Protein AF-0000000065899169 (afdb_homodimer)

Secondary structure (DSSP, 8-state):
------------------------EEEEEEEEEEEE------B-SSEEEE-TTSPBP---EEEEEEEE-TT--EEEEESS-EEEEEEEEES---TTS--EE-TT----EEEEEESSPPEEESSGGGPPPEEPSSSSPPBTEEEEEETTEE--BSTTSPEEEPPPTTSS-EEEEEEEEEEE-GGGS-TT-EEEEEEEEEEEEE-/------------------------EEEEEEEEEEEE---PPPB-SSEEEE-TTSPBP---EEEEEEEE-TT--EEEEESS-EEEEEEEEES---TTS--EE-TT----EEEEEESSPPEEESSGGGPPPEEPSSSSPPBTEEEEEETTEE--BSTTSPEEEPPPTTSS-EEEEEEEEEEE-GGGS-TT-EEEEEEEEEEEEE-

Solvent-accessible surface area (backbone atoms only — not comparable to full-atom values): 21628 Å² total; per-residue (Å²): 134,83,80,77,80,76,79,77,78,76,79,76,78,75,75,73,75,69,72,72,70,52,67,67,44,77,50,68,50,60,42,37,37,36,30,31,36,73,43,81,53,64,73,53,75,56,33,35,39,16,36,101,74,38,25,53,40,60,71,55,58,36,51,36,44,57,44,67,51,96,81,44,27,36,38,36,30,46,71,57,60,50,72,38,29,41,31,36,31,43,72,79,78,47,85,86,35,60,52,44,70,28,86,86,50,45,54,74,45,40,34,30,18,21,74,45,80,55,46,43,44,51,29,48,93,64,43,68,50,44,79,25,83,38,65,66,33,49,82,45,13,32,9,47,24,49,73,81,36,40,42,33,66,36,81,87,52,48,37,76,50,66,59,40,92,85,21,56,37,26,76,45,37,40,40,43,30,29,19,35,49,35,87,42,46,47,73,56,28,55,33,37,38,40,37,41,38,33,33,39,37,26,80,134,81,79,76,79,76,77,78,78,78,78,77,77,73,76,74,73,69,72,72,69,53,67,68,43,77,52,68,50,59,43,37,37,35,30,32,36,70,43,80,54,62,74,54,73,55,34,35,40,16,36,100,74,38,25,53,41,59,72,57,58,36,50,37,44,58,46,67,50,97,80,47,27,37,40,36,30,46,71,57,60,50,72,39,31,41,32,37,32,43,71,79,79,47,83,86,33,61,52,45,68,28,86,85,51,46,52,75,46,39,34,30,18,21,73,44,81,55,47,43,43,52,28,49,93,64,44,67,50,44,78,25,81,38,66,67,33,49,82,46,13,32,9,46,24,50,75,82,36,38,41,34,68,38,81,88,55,47,37,76,50,65,60,42,92,87,20,55,39,28,75,44,37,40,41,44,30,30,19,35,50,36,86,42,46,47,72,55,30,55,31,37,39,40,38,40,36,34,34,40,37,26,77

Radius of gyration: 31.6 Å; Cα contacts (8 Å, |Δi|>4): 1067; chains: 2; bounding box: 47×168×89 Å

Foldseek 3Di:
DPPPPPPPPPPPPPPPPPPVPPDDDDDDDDDDDDKDDWDDADDDAFKAKAAPQQAGDTDMDFDWDWDADPQGKIKIKTPFWDKIKMFTFHDDHDHPDHTHGDLPDFWPWKWKAWQDDKQKDQWPPSDGADDDQDLAEDESYKFKDKPSHTHYHDPPDTDTFDADPSRGMTIIIIIMMYIYGNNTHDPPTDMDIDIHMDMDIDD/DPPPPPPPPPPPPPPPPPPVPVDDDDDDDDDDDDKDDWDDADDDAFKAKAAPQQAGDTDMDFDWDWDADPQGKIKIKTPFWDKIKMFTFHDDHDHPDHTHGDLPDFWPWKWKAWQDDKQKDQWPPSDGADDDQALAEDESYKFKDKPSHTHYHDPPDTDTFDADPSRGMTIIIIIMMYIYGNNTHDPPTDMDIDIHMDMDIDD

Structure (mmCIF, N/CA/C/O backbone):
data_AF-0000000065899169-model_v1
#
loop_
_entity.id
_entity.type
_entity.pdbx_description
1 polymer 'CS5 fimbrial subunit'
#
loop_
_atom_site.group_PDB
_atom_site.id
_atom_site.type_symbol
_atom_site.label_atom_id
_atom_site.label_alt_id
_atom_site.label_comp_id
_atom_site.label_asym_id
_atom_site.label_entity_id
_atom_site.label_seq_id
_atom_site.pdbx_PDB_ins_code
_atom_site.Cartn_x
_atom_site.Cartn_y
_atom_site.Cartn_z
_atom_site.occupancy
_atom_site.B_iso_or_equiv
_atom_site.auth_seq_id
_atom_site.auth_comp_id
_atom_site.auth_asym_id
_atom_site.auth_atom_id
_atom_site.pdbx_PDB_model_num
ATOM 1 N N . MET A 1 1 ? 17.5 -87 -41.344 1 33.31 1 MET A N 1
ATOM 2 C CA . MET A 1 1 ? 17.703 -85.562 -41.594 1 33.31 1 MET A CA 1
ATOM 3 C C . MET A 1 1 ? 16.516 -84.75 -41.062 1 33.31 1 MET A C 1
ATOM 5 O O . MET A 1 1 ? 15.469 -84.688 -41.719 1 33.31 1 MET A O 1
ATOM 9 N N . LYS A 1 2 ? 16.297 -84.812 -39.719 1 41.47 2 LYS A N 1
ATOM 10 C CA . LYS A 1 2 ? 15.227 -84.125 -39 1 41.47 2 LYS A CA 1
ATOM 11 C C . LYS A 1 2 ? 15.328 -82.625 -39.188 1 41.47 2 LYS A C 1
ATOM 13 O O . LYS A 1 2 ? 16.375 -82.062 -38.906 1 41.47 2 LYS A O 1
ATOM 18 N N . LYS A 1 3 ? 14.555 -82.062 -40.156 1 40.34 3 LYS A N 1
ATOM 19 C CA . LYS A 1 3 ? 14.336 -80.688 -40.375 1 40.34 3 LYS A CA 1
ATOM 20 C C . LYS A 1 3 ? 13.875 -79.938 -39.125 1 40.34 3 LYS A C 1
ATOM 22 O O . LYS A 1 3 ? 12.805 -80.25 -38.594 1 40.34 3 LYS A O 1
ATOM 27 N N . ASN A 1 4 ? 14.789 -79.562 -38.25 1 33.75 4 ASN A N 1
ATOM 28 C CA . ASN A 1 4 ? 14.516 -78.75 -37.094 1 33.75 4 ASN A CA 1
ATOM 29 C C . ASN A 1 4 ? 13.906 -77.375 -37.5 1 33.75 4 ASN A C 1
ATOM 31 O O . ASN A 1 4 ? 14.508 -76.625 -38.281 1 33.75 4 ASN A O 1
ATOM 35 N N . LEU A 1 5 ? 12.555 -77.312 -37.625 1 32.75 5 LEU A N 1
ATOM 36 C CA . LEU A 1 5 ? 11.789 -76.062 -37.781 1 32.75 5 LEU A CA 1
ATOM 37 C C . LEU A 1 5 ? 12.156 -75.062 -36.719 1 32.75 5 LEU A C 1
ATOM 39 O O . LEU A 1 5 ? 11.953 -75.312 -35.531 1 32.75 5 LEU A O 1
ATOM 43 N N . LEU A 1 6 ? 13.188 -74.188 -36.938 1 32.47 6 LEU A N 1
ATOM 44 C CA . LEU A 1 6 ? 13.523 -73 -36.156 1 32.47 6 LEU A CA 1
ATOM 45 C C . LEU A 1 6 ? 12.344 -72.062 -36.062 1 32.47 6 LEU A C 1
ATOM 47 O O . LEU A 1 6 ? 11.898 -71.562 -37.094 1 32.47 6 LEU A O 1
ATOM 51 N N . ILE A 1 7 ? 11.43 -72.25 -35.125 1 32.22 7 ILE A N 1
ATOM 52 C CA . ILE A 1 7 ? 10.406 -71.25 -34.844 1 32.22 7 ILE A CA 1
ATOM 53 C C . ILE A 1 7 ? 11.07 -69.938 -34.438 1 32.22 7 ILE A C 1
ATOM 55 O O . ILE A 1 7 ? 11.789 -69.875 -33.406 1 32.22 7 ILE A O 1
ATOM 59 N N . THR A 1 8 ? 11.344 -69.062 -35.344 1 33.16 8 THR A N 1
ATOM 60 C CA . THR A 1 8 ? 11.734 -67.688 -35.094 1 33.16 8 THR A CA 1
ATOM 61 C C . THR A 1 8 ? 10.641 -66.938 -34.312 1 33.16 8 THR A C 1
ATOM 63 O O . THR A 1 8 ? 9.531 -66.75 -34.844 1 33.16 8 THR A O 1
ATOM 66 N N . SER A 1 9 ? 10.641 -67 -33 1 31.38 9 SER A N 1
ATOM 67 C CA . SER A 1 9 ? 9.789 -66.188 -32.188 1 31.38 9 SER A CA 1
ATOM 68 C C . SER A 1 9 ? 10.07 -64.688 -32.438 1 31.38 9 SER A C 1
ATOM 70 O O . SER A 1 9 ? 11.203 -64.25 -32.281 1 31.38 9 SER A O 1
ATOM 72 N N . VAL A 1 10 ? 9.297 -64.125 -33.281 1 32.91 10 VAL A N 1
ATOM 73 C CA . VAL A 1 10 ? 9.281 -62.688 -33.438 1 32.91 10 VAL A CA 1
ATOM 74 C C . VAL A 1 10 ? 8.852 -62 -32.125 1 32.91 10 VAL A C 1
ATOM 76 O O . VAL A 1 10 ? 7.734 -62.219 -31.656 1 32.91 10 VAL A O 1
ATOM 79 N N . LEU A 1 11 ? 9.789 -61.656 -31.219 1 35.09 11 LEU A N 1
ATOM 80 C CA . LEU A 1 11 ? 9.57 -60.75 -30.094 1 35.09 11 LEU A CA 1
ATOM 81 C C . LEU A 1 11 ? 9.023 -59.406 -30.578 1 35.09 11 LEU A C 1
ATOM 83 O O . LEU A 1 11 ? 9.719 -58.656 -31.266 1 35.09 11 LEU A O 1
ATOM 87 N N . ALA A 1 12 ? 7.691 -59.281 -30.641 1 34.31 12 ALA A N 1
ATOM 88 C CA . ALA A 1 12 ? 7.062 -57.969 -30.75 1 34.31 12 ALA A CA 1
ATOM 89 C C . ALA A 1 12 ? 7.469 -57.031 -29.594 1 34.31 12 ALA A C 1
ATOM 91 O O . ALA A 1 12 ? 7.156 -57.312 -28.438 1 34.31 12 ALA A O 1
ATOM 92 N N . MET A 1 13 ? 8.492 -56.281 -29.766 1 34.5 13 MET A N 1
ATOM 93 C CA . MET A 1 13 ? 8.766 -55.125 -28.891 1 34.5 13 MET A CA 1
ATOM 94 C C . MET A 1 13 ? 7.562 -54.188 -28.812 1 34.5 13 MET A C 1
ATOM 96 O O . MET A 1 13 ? 7.223 -53.531 -29.797 1 34.5 13 MET A O 1
ATOM 100 N N . ALA A 1 14 ? 6.652 -54.438 -27.891 1 36.69 14 ALA A N 1
ATOM 101 C CA . ALA A 1 14 ? 5.719 -53.375 -27.5 1 36.69 14 ALA A CA 1
ATOM 102 C C . ALA A 1 14 ? 6.469 -52.156 -27.016 1 36.69 14 ALA A C 1
ATOM 104 O O . ALA A 1 14 ? 7.117 -52.188 -25.969 1 36.69 14 ALA A O 1
ATOM 105 N N . THR A 1 15 ? 6.73 -51.25 -27.906 1 38.47 15 THR A N 1
ATOM 106 C CA . THR A 1 15 ? 7.098 -49.906 -27.484 1 38.47 15 THR A CA 1
ATOM 107 C C . THR A 1 15 ? 6.047 -49.344 -26.531 1 38.47 15 THR A C 1
ATOM 109 O O . THR A 1 15 ? 4.938 -49 -26.953 1 38.47 15 THR A O 1
ATOM 112 N N . VAL A 1 16 ? 6.082 -49.688 -25.266 1 36.94 16 VAL A N 1
ATOM 113 C CA . VAL A 1 16 ? 5.363 -48.875 -24.312 1 36.94 16 VAL A CA 1
ATOM 114 C C . VAL A 1 16 ? 5.73 -47.406 -24.5 1 36.94 16 VAL A C 1
ATOM 116 O O . VAL A 1 16 ? 6.863 -47 -24.234 1 36.94 16 VAL A O 1
ATOM 119 N N . SER A 1 17 ? 5.059 -46.75 -25.391 1 36.66 17 SER A N 1
ATOM 120 C CA . SER A 1 17 ? 5.062 -45.281 -25.281 1 36.66 17 SER A CA 1
ATOM 121 C C . SER A 1 17 ? 4.719 -44.844 -23.875 1 36.66 17 SER A C 1
ATOM 123 O O . SER A 1 17 ? 3.576 -44.969 -23.422 1 36.66 17 SER A O 1
ATOM 125 N N . GLY A 1 18 ? 5.566 -44.969 -22.953 1 36.09 18 GLY A N 1
ATOM 126 C CA . GLY A 1 18 ? 5.371 -44.281 -21.703 1 36.09 18 GLY A CA 1
ATOM 127 C C . GLY A 1 18 ? 4.828 -42.875 -21.891 1 36.09 18 GLY A C 1
ATOM 128 O O . GLY A 1 18 ? 5.508 -42 -22.453 1 36.09 18 GLY A O 1
ATOM 129 N N . SER A 1 19 ? 3.559 -42.719 -22.078 1 37.5 19 SER A N 1
ATOM 130 C CA . SER A 1 19 ? 3.029 -41.375 -21.828 1 37.5 19 SER A CA 1
ATOM 131 C C . SER A 1 19 ? 3.674 -40.75 -20.594 1 37.5 19 SER A C 1
ATOM 133 O O . SER A 1 19 ? 3.486 -41.25 -19.484 1 37.5 19 SER A O 1
ATOM 135 N N . VAL A 1 20 ? 4.863 -40.312 -20.719 1 39.66 20 VAL A N 1
ATOM 136 C CA . VAL A 1 20 ? 5.316 -39.406 -19.672 1 39.66 20 VAL A CA 1
ATOM 137 C C . VAL A 1 20 ? 4.176 -38.469 -19.25 1 39.66 20 VAL A C 1
ATOM 139 O O . VAL A 1 20 ? 3.799 -37.562 -20 1 39.66 20 VAL A O 1
ATOM 142 N N . LEU A 1 21 ? 3.086 -38.969 -18.625 1 46.22 21 LEU A N 1
ATOM 143 C CA . LEU A 1 21 ? 2.193 -38.062 -17.938 1 46.22 21 LEU A CA 1
ATOM 144 C C . LEU A 1 21 ? 2.98 -36.906 -17.297 1 46.22 21 LEU A C 1
ATOM 146 O O . LEU A 1 21 ? 3.85 -37.125 -16.453 1 46.22 21 LEU A O 1
ATOM 150 N N . ALA A 1 22 ? 3.268 -35.938 -18.094 1 57.09 22 ALA A N 1
ATOM 151 C CA . ALA A 1 22 ? 3.953 -34.75 -17.594 1 57.09 22 ALA A CA 1
ATOM 152 C C . ALA A 1 22 ? 3.471 -34.406 -16.188 1 57.09 22 ALA A C 1
ATOM 154 O O . ALA A 1 22 ? 2.268 -34.438 -15.906 1 57.09 22 ALA A O 1
ATOM 155 N N . ALA A 1 23 ? 4.219 -34.625 -15.164 1 77.44 23 ALA A N 1
ATOM 156 C CA . ALA A 1 23 ? 3.979 -34.406 -13.742 1 77.44 23 ALA A CA 1
ATOM 157 C C . ALA A 1 23 ? 3.506 -33 -13.461 1 77.44 23 ALA A C 1
ATOM 159 O O . ALA A 1 23 ? 4 -32.031 -14.062 1 77.44 23 ALA A O 1
ATOM 160 N N . VAL A 1 24 ? 2.291 -32.906 -12.906 1 87.31 24 VAL A N 1
ATOM 161 C CA . VAL A 1 24 ? 1.786 -31.656 -12.383 1 87.31 24 VAL A CA 1
ATOM 162 C C . VAL A 1 24 ? 2.855 -30.984 -11.523 1 87.31 24 VAL A C 1
ATOM 164 O O . VAL A 1 24 ? 3.459 -31.625 -10.656 1 87.31 24 VAL A O 1
ATOM 167 N N . THR A 1 25 ? 3.293 -29.812 -11.93 1 92.75 25 THR A N 1
ATOM 168 C CA . THR A 1 25 ? 4.246 -29.062 -11.125 1 92.75 25 THR A CA 1
ATOM 169 C C . THR A 1 25 ? 3.574 -27.844 -10.484 1 92.75 25 THR A C 1
ATOM 171 O O . THR A 1 25 ? 2.613 -27.297 -11.039 1 92.75 25 THR A O 1
ATOM 174 N N . ASN A 1 26 ? 4.105 -27.484 -9.336 1 92.12 26 ASN A N 1
ATOM 175 C CA . ASN A 1 26 ? 3.5 -26.406 -8.57 1 92.12 26 ASN A CA 1
ATOM 176 C C . ASN A 1 26 ? 4.371 -25.141 -8.594 1 92.12 26 ASN A C 1
ATOM 178 O O . ASN A 1 26 ? 5.598 -25.234 -8.602 1 92.12 26 ASN A O 1
ATOM 182 N N . GLY A 1 27 ? 3.764 -24 -8.719 1 93.06 27 GLY A N 1
ATOM 183 C CA . GLY A 1 27 ? 4.34 -22.688 -8.477 1 93.06 27 GLY A CA 1
ATOM 184 C C . GLY A 1 27 ? 3.508 -21.828 -7.535 1 93.06 27 GLY A C 1
ATOM 185 O O . GLY A 1 27 ? 2.277 -21.875 -7.582 1 93.06 27 GLY A O 1
ATOM 186 N N . GLN A 1 28 ? 4.203 -21.125 -6.68 1 91.38 28 GLN A N 1
ATOM 187 C CA . GLN A 1 28 ? 3.488 -20.312 -5.699 1 91.38 28 GLN A CA 1
ATOM 188 C C . GLN A 1 28 ? 3.832 -18.828 -5.855 1 91.38 28 GLN A C 1
ATOM 190 O O . GLN A 1 28 ? 4.992 -18.469 -6.07 1 91.38 28 GLN A O 1
ATOM 195 N N . LEU A 1 29 ? 2.803 -18.016 -5.785 1 91.31 29 LEU A N 1
ATOM 196 C CA . LEU A 1 29 ? 2.955 -16.562 -5.68 1 91.31 29 LEU A CA 1
ATOM 197 C C . LEU A 1 29 ? 2.297 -16.031 -4.41 1 91.31 29 LEU A C 1
ATOM 199 O O . LEU A 1 29 ? 1.289 -16.594 -3.955 1 91.31 29 LEU A O 1
ATOM 203 N N . THR A 1 30 ? 2.881 -14.961 -3.877 1 88.06 30 THR A N 1
ATOM 204 C CA . THR A 1 30 ? 2.299 -14.273 -2.73 1 88.06 30 THR A CA 1
ATOM 205 C C . THR A 1 30 ? 1.78 -12.898 -3.135 1 88.06 30 THR A C 1
ATOM 207 O O . THR A 1 30 ? 2.508 -12.102 -3.736 1 88.06 30 THR A O 1
ATOM 210 N N . PHE A 1 31 ? 0.537 -12.688 -2.77 1 91 31 PHE A N 1
ATOM 211 C CA . PHE A 1 31 ? -0.109 -11.43 -3.137 1 91 31 PHE A CA 1
ATOM 212 C C . PHE A 1 31 ? -0.309 -10.547 -1.912 1 91 31 PHE A C 1
ATOM 214 O O . PHE A 1 31 ? -0.65 -11.039 -0.834 1 91 31 PHE A O 1
ATOM 221 N N . ASN A 1 32 ? -0.082 -9.281 -2.109 1 87.44 32 ASN A N 1
ATOM 222 C CA . ASN A 1 32 ? -0.16 -8.289 -1.041 1 87.44 32 ASN A CA 1
ATOM 223 C C . ASN A 1 32 ? -1.082 -7.133 -1.415 1 87.44 32 ASN A C 1
ATOM 225 O O . ASN A 1 32 ? -0.991 -6.594 -2.52 1 87.44 32 ASN A O 1
ATOM 229 N N . TRP A 1 33 ? -2.008 -6.832 -0.517 1 89.44 33 TRP A N 1
ATOM 230 C CA . TRP A 1 33 ? -2.857 -5.652 -0.646 1 89.44 33 TRP A CA 1
ATOM 231 C C . TRP A 1 33 ? -2.691 -4.727 0.555 1 89.44 33 TRP A C 1
ATOM 233 O O . TRP A 1 33 ? -2.504 -5.191 1.682 1 89.44 33 TRP A O 1
ATOM 243 N N . GLN A 1 34 ? -2.848 -3.441 0.275 1 84.62 34 GLN A N 1
ATOM 244 C CA . GLN A 1 34 ? -2.723 -2.496 1.381 1 84.62 34 GLN A CA 1
ATOM 245 C C . GLN A 1 34 ? -3.637 -1.291 1.181 1 84.62 34 GLN A C 1
ATOM 247 O O . GLN A 1 34 ? -3.975 -0.943 0.047 1 84.62 34 GLN A O 1
ATOM 252 N N . GLY A 1 35 ? -4.078 -0.727 2.281 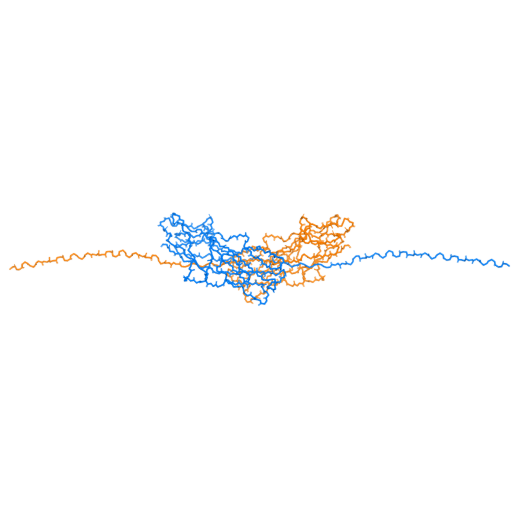1 83.38 35 GLY A N 1
ATOM 253 C CA . GLY A 1 35 ? -4.875 0.487 2.307 1 83.38 35 GLY A CA 1
ATOM 254 C C . GLY A 1 35 ? -4.91 1.152 3.668 1 83.38 35 GLY A C 1
ATOM 255 O O . GLY A 1 35 ? -4.391 0.608 4.645 1 83.38 35 GLY A O 1
ATOM 256 N N . VAL A 1 36 ? -5.469 2.279 3.725 1 80.12 36 VAL A N 1
ATOM 257 C CA . VAL A 1 36 ? -5.605 3.039 4.965 1 80.12 36 VAL A CA 1
ATOM 258 C C . VAL A 1 36 ? -7.078 3.314 5.242 1 80.12 36 VAL A C 1
ATOM 260 O O . VAL A 1 36 ? -7.832 3.686 4.336 1 80.12 36 VAL A O 1
ATOM 263 N N . VAL A 1 37 ? -7.398 3.096 6.469 1 84 37 VAL A N 1
ATOM 264 C CA . VAL A 1 37 ? -8.742 3.436 6.914 1 84 37 VAL A CA 1
ATOM 265 C C . VAL A 1 37 ? -8.914 4.953 6.938 1 84 37 VAL A C 1
ATOM 267 O O . VAL A 1 37 ? -8.094 5.664 7.527 1 84 37 VAL A O 1
ATOM 270 N N . PRO A 1 38 ? -9.984 5.395 6.277 1 75.31 38 PRO A N 1
ATOM 271 C CA . PRO A 1 38 ? -10.188 6.844 6.25 1 75.31 38 PRO A CA 1
ATOM 272 C C . PRO A 1 38 ? -10.328 7.445 7.645 1 75.31 38 PRO A C 1
ATOM 274 O O . PRO A 1 38 ? -10.938 6.836 8.523 1 75.31 38 PRO A O 1
ATOM 277 N N . SER A 1 39 ? -9.742 8.461 7.895 1 76.19 39 SER A N 1
ATOM 278 C CA . SER A 1 39 ? -9.883 9.266 9.102 1 76.19 39 SER A CA 1
ATOM 279 C C . SER A 1 39 ? -10.664 10.547 8.828 1 76.19 39 SER A C 1
ATOM 281 O O . SER A 1 39 ? -10.742 10.992 7.684 1 76.19 39 SER A O 1
ATOM 283 N N . ALA A 1 40 ? -11.375 10.891 9.914 1 73.44 40 ALA A N 1
ATOM 284 C CA . ALA A 1 40 ? -11.969 12.219 9.789 1 73.44 40 ALA A CA 1
ATOM 285 C C . ALA A 1 40 ? -10.906 13.273 9.531 1 73.44 40 ALA A C 1
ATOM 287 O O . ALA A 1 40 ? -9.797 13.188 10.062 1 73.44 40 ALA A O 1
ATOM 288 N N . PRO A 1 41 ? -11.32 14.141 8.609 1 75.31 41 PRO A N 1
ATOM 289 C CA . PRO A 1 41 ? -10.344 15.211 8.375 1 75.31 41 PRO A CA 1
ATOM 290 C C . PRO A 1 41 ? -10.016 15.992 9.641 1 75.31 41 PRO A C 1
ATOM 292 O O . PRO A 1 41 ? -10.875 16.141 10.523 1 75.31 41 PRO A O 1
ATOM 295 N N . VAL A 1 42 ? -8.805 16.297 9.703 1 74.88 42 VAL A N 1
ATOM 296 C CA . VAL A 1 42 ? -8.398 17.203 10.766 1 74.88 42 VAL A CA 1
ATOM 297 C C . VAL A 1 42 ? -8.922 18.609 10.477 1 74.88 42 VAL A C 1
ATOM 299 O O . VAL A 1 42 ? -8.656 19.172 9.406 1 74.88 42 VAL A O 1
ATOM 302 N N . THR A 1 43 ? -9.797 19.078 11.32 1 72.69 43 THR A N 1
ATOM 303 C CA . THR A 1 43 ? -10.359 20.406 11.117 1 72.69 43 THR A CA 1
ATOM 304 C C . THR A 1 43 ? -9.977 21.344 12.266 1 72.69 43 THR A C 1
ATOM 306 O O . THR A 1 43 ? -9.898 20.906 13.422 1 72.69 43 THR A O 1
ATOM 309 N N . GLN A 1 44 ? -9.531 22.422 11.852 1 76.12 44 GLN A N 1
ATOM 310 C CA . GLN A 1 44 ? -9.312 23.547 12.742 1 76.12 44 GLN A CA 1
ATOM 311 C C . GLN A 1 44 ? -10.352 24.641 12.516 1 76.12 44 GLN A C 1
ATOM 313 O O . GLN A 1 44 ? -11.078 24.625 11.523 1 76.12 44 GLN A O 1
ATOM 318 N N . SER A 1 45 ? -10.453 25.531 13.492 1 82.06 45 SER A N 1
ATOM 319 C CA . SER A 1 45 ? -11.43 26.609 13.352 1 82.06 45 SER A CA 1
ATOM 320 C C . SER A 1 45 ? -10.961 27.672 12.359 1 82.06 45 SER A C 1
ATOM 322 O O . SER A 1 45 ? -11.773 28.312 11.695 1 82.06 45 SER A O 1
ATOM 324 N N . SER A 1 46 ? -9.75 27.812 12.227 1 91.69 46 SER A N 1
ATOM 325 C CA . SER A 1 46 ? -9.273 28.969 11.453 1 91.69 46 SER A CA 1
ATOM 326 C C . SER A 1 46 ? -8.555 28.516 10.188 1 91.69 46 SER A C 1
ATOM 328 O O . SER A 1 46 ? -8.289 29.328 9.297 1 91.69 46 SER A O 1
ATOM 330 N N . TRP A 1 47 ? -8.242 27.344 10.094 1 94.5 47 TRP A N 1
ATOM 331 C CA . TRP A 1 47 ? -7.562 26.844 8.906 1 94.5 47 TRP A CA 1
ATOM 332 C C . TRP A 1 47 ? -7.863 25.359 8.695 1 94.5 47 TRP A C 1
ATOM 334 O O . TRP A 1 47 ? -8.414 24.703 9.578 1 94.5 47 TRP A O 1
ATOM 344 N N . ALA A 1 48 ? -7.586 24.844 7.504 1 95.25 48 ALA A N 1
ATOM 345 C CA . ALA A 1 48 ? -7.84 23.438 7.168 1 95.25 48 ALA A CA 1
ATOM 346 C C . ALA A 1 48 ? -6.809 22.922 6.172 1 95.25 48 ALA A C 1
ATOM 348 O O . ALA A 1 48 ? -6.227 23.688 5.406 1 95.25 48 ALA A O 1
ATOM 349 N N . PHE A 1 49 ? -6.586 21.609 6.227 1 95.62 49 PHE A N 1
ATOM 350 C CA . PHE A 1 49 ? -5.953 20.891 5.125 1 95.62 49 PHE A CA 1
ATOM 351 C C . PHE A 1 49 ? -6.949 20.641 4 1 95.62 49 PHE A C 1
ATOM 353 O O . PHE A 1 49 ? -8.039 20.109 4.234 1 95.62 49 PHE A O 1
ATOM 360 N N . VAL A 1 50 ? -6.512 20.984 2.729 1 95.5 50 VAL A N 1
ATOM 361 C CA . VAL A 1 50 ? -7.453 20.75 1.637 1 95.5 50 VAL A CA 1
ATOM 362 C C . VAL A 1 50 ? -6.707 20.234 0.411 1 95.5 50 VAL A C 1
ATOM 364 O O . VAL A 1 50 ? -5.496 20.438 0.282 1 95.5 50 VAL A O 1
ATOM 367 N N . ASN A 1 51 ? -7.465 19.516 -0.455 1 94.56 51 ASN A N 1
ATOM 368 C CA . ASN A 1 51 ? -6.918 19.156 -1.76 1 94.56 51 ASN A CA 1
ATOM 369 C C . ASN A 1 51 ? -7.117 20.281 -2.777 1 94.56 51 ASN A C 1
ATOM 371 O O . ASN A 1 51 ? -7.465 21.391 -2.41 1 94.56 51 ASN A O 1
ATOM 375 N N . GLY A 1 52 ? -6.855 20 -4.062 1 93.88 52 GLY A N 1
ATOM 376 C CA . GLY A 1 52 ? -6.906 21 -5.117 1 93.88 52 GLY A CA 1
ATOM 377 C C . GLY A 1 52 ? -8.312 21.516 -5.391 1 93.88 52 GLY A C 1
ATOM 378 O O . GLY A 1 52 ? -8.484 22.531 -6.066 1 93.88 52 GLY A O 1
ATOM 379 N N . LEU A 1 53 ? -9.32 20.844 -4.758 1 94.31 53 LEU A N 1
ATOM 380 C CA . LEU A 1 53 ? -10.711 21.234 -4.941 1 94.31 53 LEU A CA 1
ATOM 381 C C . LEU A 1 53 ? -11.273 21.859 -3.67 1 94.31 53 LEU A C 1
ATOM 383 O O . LEU A 1 53 ? -12.492 21.969 -3.52 1 94.31 53 LEU A O 1
ATOM 387 N N . ASP A 1 54 ? -10.391 22.078 -2.691 1 94.88 54 ASP A N 1
ATOM 388 C CA . ASP A 1 54 ? -10.727 22.672 -1.402 1 94.88 54 ASP A CA 1
ATOM 389 C C . ASP A 1 54 ? -11.57 21.719 -0.559 1 94.88 54 ASP A C 1
ATOM 391 O O . ASP A 1 54 ? -12.367 22.156 0.273 1 94.88 54 ASP A O 1
ATOM 395 N N . ILE A 1 55 ? -11.484 20.516 -0.874 1 92.44 55 ILE A N 1
ATOM 396 C CA . ILE A 1 55 ? -12.102 19.484 -0.042 1 92.44 55 ILE A CA 1
ATOM 397 C C . ILE A 1 55 ? -11.141 19.078 1.073 1 92.44 55 ILE A C 1
ATOM 399 O O . ILE A 1 55 ? -9.938 18.906 0.836 1 92.44 55 ILE A O 1
ATOM 403 N N . PRO A 1 56 ? -11.664 18.984 2.312 1 91.88 56 PRO A N 1
ATOM 404 C CA . PRO A 1 56 ? -10.781 18.594 3.412 1 91.88 56 PRO A CA 1
ATOM 405 C C . PRO A 1 56 ? -9.93 17.375 3.078 1 91.88 56 PRO A C 1
ATOM 407 O O . PRO A 1 56 ? -10.438 16.391 2.529 1 91.88 56 PRO A O 1
ATOM 410 N N . PHE A 1 57 ? -8.695 17.469 3.355 1 90.94 57 PHE A N 1
ATOM 411 C CA . PHE A 1 57 ? -7.715 16.453 2.973 1 90.94 57 PHE A CA 1
ATOM 412 C C . PHE A 1 57 ? -7.488 15.461 4.102 1 90.94 57 PHE A C 1
ATOM 414 O O . PHE A 1 57 ? -7.277 15.859 5.25 1 90.94 57 PHE A O 1
ATOM 421 N N . THR A 1 58 ? -7.555 14.242 3.76 1 84.81 58 THR A N 1
ATOM 422 C CA . THR A 1 58 ? -7.137 13.125 4.602 1 84.81 58 THR A CA 1
ATOM 423 C C . THR A 1 58 ? -6.152 12.227 3.861 1 84.81 58 THR A C 1
ATOM 425 O O . THR A 1 58 ? -6.449 11.75 2.764 1 84.81 58 THR A O 1
ATOM 428 N N . PRO A 1 59 ? -4.977 12.008 4.535 1 86.81 59 PRO A N 1
ATOM 429 C CA . PRO A 1 59 ? -4.008 11.172 3.82 1 86.81 59 PRO A CA 1
ATOM 430 C C . PRO A 1 59 ? -4.492 9.734 3.633 1 86.81 59 PRO A C 1
ATOM 432 O O . PRO A 1 59 ? -5.004 9.125 4.574 1 86.81 59 PRO A O 1
ATOM 435 N N . GLY A 1 60 ? -4.312 9.273 2.439 1 78.75 60 GLY A N 1
ATOM 436 C CA . GLY A 1 60 ? -4.418 7.84 2.195 1 78.75 60 GLY A CA 1
ATOM 437 C C . GLY A 1 60 ? -3.09 7.117 2.312 1 78.75 60 GLY A C 1
ATOM 438 O O . GLY A 1 60 ? -2.219 7.527 3.084 1 78.75 60 GLY A O 1
ATOM 439 N N . THR A 1 61 ? -3.031 6.023 1.66 1 79.69 61 THR A N 1
ATOM 440 C CA . THR A 1 61 ? -1.77 5.293 1.573 1 79.69 61 THR A CA 1
ATOM 441 C C . THR A 1 61 ? -1.121 5.496 0.207 1 79.69 61 THR A C 1
ATOM 443 O O . THR A 1 61 ? -1.784 5.375 -0.825 1 79.69 61 THR A O 1
ATOM 446 N N . GLU A 1 62 ? 0.145 5.832 0.275 1 86.38 62 GLU A N 1
ATOM 447 C CA . GLU A 1 62 ? 0.876 5.957 -0.983 1 86.38 62 GLU A CA 1
ATOM 448 C C . GLU A 1 62 ? 1.743 4.727 -1.243 1 86.38 62 GLU A C 1
ATOM 450 O O . GLU A 1 62 ? 2.273 4.125 -0.306 1 86.38 62 GLU A O 1
ATOM 455 N N . GLN A 1 63 ? 1.946 4.441 -2.492 1 81.94 63 GLN A N 1
ATOM 456 C CA . GLN A 1 63 ? 2.742 3.289 -2.896 1 81.94 63 GLN A CA 1
ATOM 457 C C . GLN A 1 63 ? 4.23 3.633 -2.932 1 81.94 63 GLN A C 1
ATOM 459 O O . GLN A 1 63 ? 4.602 4.77 -3.234 1 81.94 63 GLN A O 1
ATOM 464 N N . LEU A 1 64 ? 4.969 2.578 -2.627 1 89.69 64 LEU A N 1
ATOM 465 C CA . LEU A 1 64 ? 6.418 2.688 -2.758 1 89.69 64 LEU A CA 1
ATOM 466 C C . LEU A 1 64 ? 6.906 1.98 -4.02 1 89.69 64 LEU A C 1
ATOM 468 O O . LEU A 1 64 ? 6.402 0.91 -4.371 1 89.69 64 LEU A O 1
ATOM 472 N N . ASN A 1 65 ? 7.816 2.641 -4.648 1 86.75 65 ASN A N 1
ATOM 473 C CA . ASN A 1 65 ? 8.664 1.958 -5.621 1 86.75 65 ASN A CA 1
ATOM 474 C C . ASN A 1 65 ? 9.906 1.36 -4.957 1 86.75 65 ASN A C 1
ATOM 476 O O . ASN A 1 65 ? 10.727 2.088 -4.398 1 86.75 65 ASN A O 1
ATOM 480 N N . ILE A 1 66 ? 10.008 0.105 -5.02 1 88.19 66 ILE A N 1
ATOM 481 C CA . ILE A 1 66 ? 11.141 -0.573 -4.395 1 88.19 66 ILE A CA 1
ATOM 482 C C . ILE A 1 66 ? 12.062 -1.129 -5.473 1 88.19 66 ILE A C 1
ATOM 484 O O . ILE A 1 66 ? 11.633 -1.894 -6.34 1 88.19 66 ILE A O 1
ATOM 488 N N . THR A 1 67 ? 13.328 -0.78 -5.379 1 87.44 67 THR A N 1
ATOM 489 C CA . THR A 1 67 ? 14.336 -1.273 -6.305 1 87.44 67 THR A CA 1
ATOM 490 C C . THR A 1 67 ? 15.469 -1.962 -5.551 1 87.44 67 THR A C 1
ATOM 492 O O . THR A 1 67 ? 15.75 -1.624 -4.398 1 87.44 67 THR A O 1
ATOM 495 N N . LEU A 1 68 ? 16.047 -2.908 -6.234 1 86.31 68 LEU A N 1
ATOM 496 C CA . LEU A 1 68 ? 17.203 -3.627 -5.719 1 86.31 68 LEU A CA 1
ATOM 497 C C . LEU A 1 68 ? 18.469 -3.25 -6.496 1 86.31 68 LEU A C 1
ATOM 499 O O . LEU A 1 68 ? 18.438 -3.123 -7.723 1 86.31 68 LEU A O 1
ATOM 503 N N . ASP A 1 69 ? 19.484 -3.012 -5.723 1 85.06 69 ASP A N 1
ATOM 504 C CA . ASP A 1 69 ? 20.75 -2.797 -6.426 1 85.06 69 ASP A CA 1
ATOM 505 C C . ASP A 1 69 ? 21.516 -4.109 -6.594 1 85.06 69 ASP A C 1
ATOM 507 O O . ASP A 1 69 ? 20.953 -5.188 -6.395 1 85.06 69 ASP A O 1
ATOM 511 N N . SER A 1 70 ? 22.766 -4.035 -7.043 1 84.69 70 SER A N 1
ATOM 512 C CA . SER A 1 70 ? 23.547 -5.227 -7.359 1 84.69 70 SER A CA 1
ATOM 513 C C . SER A 1 70 ? 23.812 -6.055 -6.105 1 84.69 70 SER A C 1
ATOM 515 O O . SER A 1 70 ? 24 -7.273 -6.191 1 84.69 70 SER A O 1
ATOM 517 N N . ASN A 1 71 ? 23.891 -5.41 -4.953 1 88.19 71 ASN A N 1
ATOM 518 C CA . ASN A 1 71 ? 24.109 -6.098 -3.684 1 88.19 71 ASN A CA 1
ATOM 519 C C . ASN A 1 71 ? 22.781 -6.551 -3.07 1 88.19 71 ASN A C 1
ATOM 521 O O . ASN A 1 71 ? 22.75 -7.035 -1.937 1 88.19 71 ASN A O 1
ATOM 525 N N . LYS A 1 72 ? 21.688 -6.238 -3.711 1 85 72 LYS A N 1
ATOM 526 C CA . LYS A 1 72 ? 20.312 -6.551 -3.299 1 85 72 LYS A CA 1
ATOM 527 C C . LYS A 1 72 ? 19.859 -5.648 -2.152 1 85 72 LYS A C 1
ATOM 529 O O . LYS A 1 72 ? 18.938 -5.988 -1.416 1 85 72 LYS A O 1
ATOM 534 N N . ASP A 1 73 ? 20.641 -4.633 -1.97 1 92.31 73 ASP A N 1
ATOM 535 C CA . ASP A 1 73 ? 20.125 -3.58 -1.102 1 92.31 73 ASP A CA 1
ATOM 536 C C . ASP A 1 73 ? 18.875 -2.936 -1.704 1 92.31 73 ASP A C 1
ATOM 538 O O . ASP A 1 73 ? 18.766 -2.803 -2.924 1 92.31 73 ASP A O 1
ATOM 542 N N . ILE A 1 74 ? 18.031 -2.5 -0.838 1 94 74 ILE A N 1
ATOM 543 C CA . ILE A 1 74 ? 16.781 -1.979 -1.384 1 94 74 ILE A CA 1
ATOM 544 C C . ILE A 1 74 ? 16.734 -0.46 -1.229 1 94 74 ILE A C 1
ATOM 546 O O . ILE A 1 74 ? 17.234 0.081 -0.234 1 94 74 ILE A O 1
ATOM 550 N N . THR A 1 75 ? 16.234 0.153 -2.24 1 95.56 75 THR A N 1
ATOM 551 C CA . THR A 1 75 ? 15.812 1.549 -2.191 1 95.56 75 THR A CA 1
ATOM 552 C C . THR A 1 75 ? 14.297 1.665 -2.371 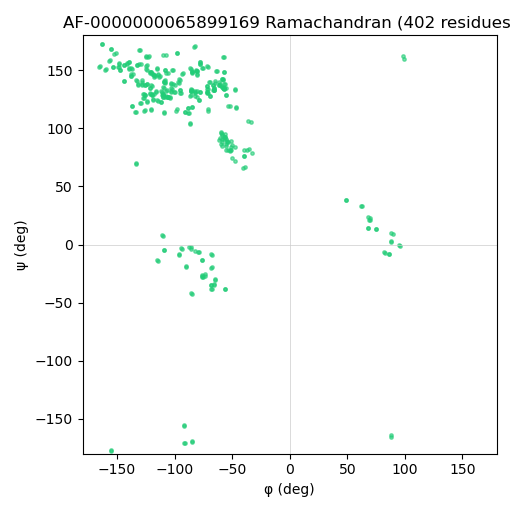1 95.56 75 THR A C 1
ATOM 554 O O . THR A 1 75 ? 13.734 1.129 -3.328 1 95.56 75 THR A O 1
ATOM 557 N N . ALA A 1 76 ? 13.688 2.293 -1.391 1 95.62 76 ALA A N 1
ATOM 558 C CA . ALA A 1 76 ? 12.25 2.559 -1.448 1 95.62 76 ALA A CA 1
ATOM 559 C C . ALA A 1 76 ? 11.977 4.047 -1.622 1 95.62 76 ALA A C 1
ATOM 561 O O . ALA A 1 76 ? 12.555 4.879 -0.915 1 95.62 76 ALA A O 1
ATOM 562 N N . ARG A 1 77 ? 11.102 4.348 -2.584 1 96.06 77 ARG A N 1
ATOM 563 C CA . ARG A 1 77 ? 10.695 5.73 -2.809 1 96.06 77 ARG A CA 1
ATOM 564 C C . ARG A 1 77 ? 9.195 5.824 -3.068 1 96.06 77 ARG A C 1
ATOM 566 O O . ARG A 1 77 ? 8.625 4.969 -3.746 1 96.06 77 ARG A O 1
ATOM 573 N N . SER A 1 78 ? 8.664 6.922 -2.576 1 94.25 78 SER A N 1
ATOM 574 C CA . SER A 1 78 ? 7.277 7.191 -2.926 1 94.25 78 SER A CA 1
ATOM 575 C C . SER A 1 78 ? 7.09 7.262 -4.438 1 94.25 78 SER A C 1
ATOM 577 O O . SER A 1 78 ? 7.883 7.898 -5.137 1 94.25 78 SER A O 1
ATOM 579 N N . VAL A 1 79 ? 6.027 6.586 -4.91 1 88.5 79 VAL A N 1
ATOM 580 C CA . VAL A 1 79 ? 5.711 6.699 -6.328 1 88.5 79 VAL A CA 1
ATOM 581 C C . VAL A 1 79 ? 5.238 8.117 -6.645 1 88.5 79 VAL A C 1
ATOM 583 O O . VAL A 1 79 ? 5.609 8.688 -7.672 1 88.5 79 VAL A O 1
ATOM 586 N N . LYS A 1 80 ? 4.512 8.648 -5.766 1 90.38 80 LYS A N 1
ATOM 587 C CA . LYS A 1 80 ? 4.09 10.039 -5.824 1 90.38 80 LYS A CA 1
ATOM 588 C C . LYS A 1 80 ? 4.031 10.656 -4.426 1 90.38 80 LYS A C 1
ATOM 590 O O . LYS A 1 80 ? 3.863 9.945 -3.436 1 90.38 80 LYS A O 1
ATOM 595 N N . PRO A 1 81 ? 4.172 11.938 -4.367 1 95.12 81 PRO A N 1
ATOM 596 C CA . PRO A 1 81 ? 4.062 12.602 -3.068 1 95.12 81 PRO A CA 1
ATOM 597 C C . PRO A 1 81 ? 2.615 12.766 -2.605 1 95.12 81 PRO A C 1
ATOM 599 O O . PRO A 1 81 ? 1.691 12.68 -3.42 1 95.12 81 PRO A O 1
ATOM 602 N N . TYR A 1 82 ? 2.453 12.875 -1.299 1 94.62 82 TYR A N 1
ATOM 603 C CA . TYR A 1 82 ? 1.233 13.516 -0.815 1 94.62 82 TYR A CA 1
ATOM 604 C C . TYR A 1 82 ? 1.196 14.984 -1.201 1 94.62 82 TYR A C 1
ATOM 606 O O . TYR A 1 82 ? 2.18 15.711 -1.016 1 94.62 82 TYR A O 1
ATOM 614 N N . ASP A 1 83 ? 0.052 15.375 -1.722 1 96.19 83 ASP A N 1
ATOM 615 C CA . ASP A 1 83 ? -0.073 16.734 -2.242 1 96.19 83 ASP A CA 1
ATOM 616 C C . ASP A 1 83 ? -1.369 17.391 -1.768 1 96.19 83 ASP A C 1
ATOM 618 O O . ASP A 1 83 ? -2.461 16.906 -2.072 1 96.19 83 ASP A O 1
ATOM 622 N N . PHE A 1 84 ? -1.213 18.438 -0.938 1 96.56 84 PHE A N 1
ATOM 623 C CA . PHE A 1 84 ? -2.375 19.125 -0.382 1 96.56 84 PHE A CA 1
ATOM 624 C C . PHE A 1 84 ? -2.029 20.562 -0.006 1 96.56 84 PHE A C 1
ATOM 626 O O . PHE A 1 84 ? -0.924 21.031 -0.281 1 96.56 84 PHE A O 1
ATOM 633 N N . PHE A 1 85 ? -2.992 21.297 0.572 1 97.38 85 PHE A N 1
ATOM 634 C CA . PHE A 1 85 ? -2.82 22.703 0.911 1 97.38 85 PHE A CA 1
ATOM 635 C C . PHE A 1 85 ? -3.297 22.984 2.332 1 97.38 85 PHE A C 1
ATOM 637 O O . PHE A 1 85 ? -4.121 22.234 2.871 1 97.38 85 PHE A O 1
ATOM 644 N N . ILE A 1 86 ? -2.752 23.969 2.877 1 97.06 86 ILE A N 1
ATOM 645 C CA . ILE A 1 86 ? -3.283 24.609 4.078 1 97.06 86 ILE A CA 1
ATOM 646 C C . ILE A 1 86 ? -3.891 25.953 3.713 1 97.06 86 ILE A C 1
ATOM 648 O O . ILE A 1 86 ? -3.242 26.781 3.066 1 97.06 86 ILE A O 1
ATOM 652 N N . VAL A 1 87 ? -5.109 26.203 4.105 1 96.69 87 VAL A N 1
ATOM 653 C CA . VAL A 1 87 ? -5.801 27.438 3.756 1 96.69 87 VAL A CA 1
ATOM 654 C C . VAL A 1 87 ? -6.555 27.969 4.977 1 96.69 87 VAL A C 1
ATOM 656 O O . VAL A 1 87 ? -7.051 27.188 5.793 1 96.69 87 VAL A O 1
ATOM 659 N N . PRO A 1 88 ? -6.645 29.297 5.094 1 95.75 88 PRO A N 1
ATOM 660 C CA . PRO A 1 88 ? -7.582 29.844 6.082 1 95.75 88 PRO A CA 1
ATOM 661 C C . PRO A 1 88 ? -9.039 29.531 5.75 1 95.75 88 PRO A C 1
ATOM 663 O O . PRO A 1 88 ? -9.422 29.547 4.578 1 95.75 88 PRO A O 1
ATOM 666 N N . VAL A 1 89 ? -9.789 29.203 6.773 1 94.81 89 VAL A N 1
ATOM 667 C CA . VAL A 1 89 ? -11.188 28.875 6.516 1 94.81 89 VAL A CA 1
ATOM 668 C C . VAL A 1 89 ? -12.094 29.672 7.457 1 94.81 89 VAL A C 1
ATOM 670 O O . VAL A 1 89 ? -11.641 30.156 8.5 1 94.81 89 VAL A O 1
ATOM 673 N N . SER A 1 90 ? -13.266 29.797 6.906 1 90.81 90 SER A N 1
ATOM 674 C CA . SER A 1 90 ? -14.344 30.359 7.715 1 90.81 90 SER A CA 1
ATOM 675 C C . SER A 1 90 ? -15.539 29.406 7.781 1 90.81 90 SER A C 1
ATOM 677 O O . SER A 1 90 ? -15.805 28.672 6.836 1 90.81 90 SER A O 1
ATOM 679 N N . GLY A 1 91 ? -16.094 29.297 8.938 1 83.19 91 GLY A N 1
ATOM 680 C CA . GLY A 1 91 ? -17.266 28.438 9.07 1 83.19 91 GLY A CA 1
ATOM 681 C C . GLY A 1 91 ? -16.922 27 9.359 1 83.19 91 GLY A C 1
ATOM 682 O O . GLY A 1 91 ? -15.812 26.688 9.789 1 83.19 91 GLY A O 1
ATOM 683 N N . ASN A 1 92 ? -17.938 26.141 9.18 1 81.25 92 ASN A N 1
ATOM 684 C CA . ASN A 1 92 ? -17.766 24.734 9.523 1 81.25 92 ASN A CA 1
ATOM 685 C C . ASN A 1 92 ? -17.125 23.953 8.383 1 81.25 92 ASN A C 1
ATOM 687 O O . ASN A 1 92 ? -17.422 24.172 7.211 1 81.25 92 ASN A O 1
ATOM 691 N N . VAL A 1 93 ? -16.172 23.188 8.664 1 81.38 93 VAL A N 1
ATOM 692 C CA . VAL A 1 93 ? -15.531 22.297 7.711 1 81.38 93 VAL A CA 1
ATOM 693 C C . VAL A 1 93 ? -16.266 20.953 7.699 1 81.38 93 VAL A C 1
ATOM 695 O O . VAL A 1 93 ? -16.359 20.281 8.734 1 81.38 93 VAL A O 1
ATOM 698 N N . THR A 1 94 ? -16.938 20.594 6.574 1 78.38 94 THR A N 1
ATOM 699 C CA . THR A 1 94 ? -17.656 19.344 6.379 1 78.38 94 THR A CA 1
ATOM 700 C C . THR A 1 94 ? -16.859 18.391 5.496 1 78.38 94 THR A C 1
ATOM 702 O O . THR A 1 94 ? -16.453 18.75 4.395 1 78.38 94 THR A O 1
ATOM 705 N N .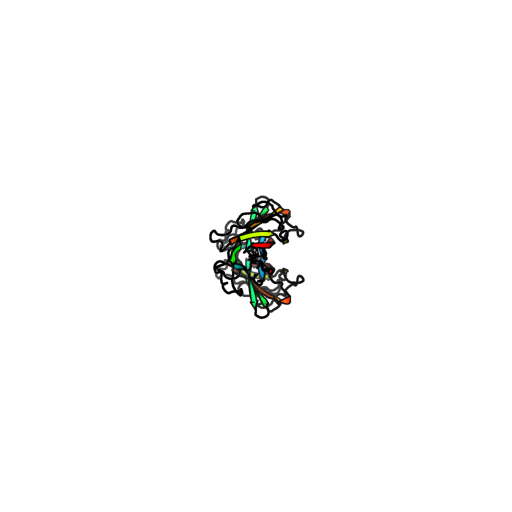 PRO A 1 95 ? -16.672 17.203 6.016 1 77.5 95 PRO A N 1
ATOM 706 C CA . PRO A 1 95 ? -15.969 16.234 5.164 1 77.5 95 PRO A CA 1
ATOM 707 C C . PRO A 1 95 ? -16.672 16.016 3.826 1 77.5 95 PRO A C 1
ATOM 709 O O . PRO A 1 95 ? -17.906 15.93 3.777 1 77.5 95 PRO A O 1
ATOM 712 N N . GLY A 1 96 ? -15.852 16.016 2.744 1 80.62 96 GLY A N 1
ATOM 713 C CA . GLY A 1 96 ? -16.391 15.719 1.425 1 80.62 96 GLY A CA 1
ATOM 714 C C . GLY A 1 96 ? -16.953 16.938 0.718 1 80.62 96 GLY A C 1
ATOM 715 O O . GLY A 1 96 ? -17.344 16.859 -0.45 1 80.62 96 GLY A O 1
ATOM 716 N N . ALA A 1 97 ? -17.016 18.016 1.443 1 87.06 97 ALA A N 1
ATOM 717 C CA . ALA A 1 97 ? -17.5 19.266 0.842 1 87.06 97 ALA A CA 1
ATOM 718 C C . ALA A 1 97 ? -16.406 20.344 0.859 1 87.06 97 ALA A C 1
ATOM 720 O O . ALA A 1 97 ? -15.617 20.422 1.803 1 87.06 97 ALA A O 1
ATOM 721 N N . PRO A 1 98 ? -16.406 21.141 -0.21 1 92.94 98 PRO A N 1
ATOM 722 C CA . PRO A 1 98 ? -15.406 22.203 -0.214 1 92.94 98 PRO A CA 1
ATOM 723 C C . PRO A 1 98 ? -15.531 23.141 0.99 1 92.94 98 PRO A C 1
ATOM 725 O O . PRO A 1 98 ? -16.641 23.453 1.423 1 92.94 98 PRO A O 1
ATOM 728 N N . VAL A 1 99 ? -14.438 23.531 1.457 1 94.88 99 VAL A N 1
ATOM 729 C CA . VAL A 1 99 ? -14.414 24.5 2.545 1 94.88 99 VAL A CA 1
ATOM 730 C C . VAL A 1 99 ? -14.688 25.906 1.993 1 94.88 99 VAL A C 1
ATOM 732 O O . VAL A 1 99 ? -14.547 26.141 0.792 1 94.88 99 VAL A O 1
ATOM 735 N N . THR A 1 100 ? -15.164 26.781 2.873 1 94.69 100 THR A N 1
ATOM 736 C CA . THR A 1 100 ? -15.203 28.203 2.562 1 94.69 100 THR A CA 1
ATOM 737 C C . THR A 1 100 ? -13.914 28.891 3.012 1 94.69 100 THR A C 1
ATOM 739 O O . THR A 1 100 ? -13.664 29.016 4.211 1 94.69 100 THR A O 1
ATOM 742 N N . ARG A 1 101 ? -13.156 29.359 2.094 1 95.25 101 ARG A N 1
ATOM 743 C CA . ARG A 1 101 ? -11.914 30.047 2.436 1 95.25 101 ARG A CA 1
ATOM 744 C C . ARG A 1 101 ? -12.211 31.391 3.09 1 95.25 101 ARG A C 1
ATOM 746 O O . ARG A 1 101 ? -13.125 32.125 2.666 1 95.25 101 ARG A O 1
ATOM 753 N N . ASP A 1 102 ? -11.477 31.703 4.055 1 95 102 ASP A N 1
ATOM 754 C CA . ASP A 1 102 ? -11.547 33.031 4.656 1 95 102 ASP A CA 1
ATOM 755 C C . ASP A 1 102 ? -10.641 34.031 3.92 1 95 102 ASP A C 1
ATOM 757 O O . ASP A 1 102 ? -9.438 34.062 4.152 1 95 102 ASP A O 1
ATOM 761 N N . THR A 1 103 ? -11.188 34.844 3.166 1 92.62 103 THR A N 1
ATOM 762 C CA . THR A 1 103 ? -10.43 35.75 2.318 1 92.62 103 THR A CA 1
ATOM 763 C C . THR A 1 103 ? -9.859 36.906 3.141 1 92.62 103 THR A C 1
ATOM 765 O O . THR A 1 103 ? -8.984 37.656 2.67 1 92.62 103 THR A O 1
ATOM 768 N N . SER A 1 104 ? -10.359 37.031 4.324 1 93.81 104 SER A N 1
ATOM 769 C CA . SER A 1 104 ? -9.898 38.125 5.16 1 93.81 104 SER A CA 1
ATOM 770 C C . SER A 1 104 ? -8.703 37.719 6.016 1 93.81 104 SER A C 1
ATOM 772 O O . SER A 1 104 ? -8.008 38.562 6.57 1 93.81 104 SER A O 1
ATOM 774 N N . ALA A 1 105 ? -8.5 36.438 6.176 1 94.31 105 ALA A N 1
ATOM 775 C CA . ALA A 1 105 ? -7.418 35.938 7.023 1 94.31 105 ALA A CA 1
ATOM 776 C C . ALA A 1 105 ? -6.16 35.656 6.207 1 94.31 105 ALA A C 1
ATOM 778 O O . ALA A 1 105 ? -6.242 35.312 5.027 1 94.31 105 ALA A O 1
ATOM 779 N N . ASN A 1 106 ? -5.031 35.875 6.859 1 95.88 106 ASN A N 1
ATOM 780 C CA . ASN A 1 106 ? -3.734 35.594 6.262 1 95.88 106 ASN A CA 1
ATOM 781 C C . ASN A 1 106 ? -3.02 34.469 7.016 1 95.88 106 ASN A C 1
ATOM 783 O O . ASN A 1 106 ? -3.115 34.375 8.242 1 95.88 106 ASN A O 1
ATOM 787 N N . ILE A 1 107 ? -2.305 33.719 6.266 1 96.31 107 ILE A N 1
ATOM 788 C CA . ILE A 1 107 ? -1.355 32.812 6.879 1 96.31 107 ILE A CA 1
ATOM 789 C C . ILE A 1 107 ? -0.041 33.531 7.16 1 96.31 107 ILE A C 1
ATOM 791 O O . ILE A 1 107 ? 0.657 33.938 6.234 1 96.31 107 ILE A O 1
ATOM 795 N N . ASN A 1 108 ? 0.309 33.594 8.406 1 96.38 108 ASN A N 1
ATOM 796 C CA . ASN A 1 108 ? 1.555 34.25 8.789 1 96.38 108 ASN A CA 1
ATOM 797 C C . ASN A 1 108 ? 2.742 33.312 8.695 1 96.38 108 ASN A C 1
ATOM 799 O O . ASN A 1 108 ? 3.812 33.688 8.219 1 96.38 108 ASN A O 1
ATOM 803 N N . SER A 1 109 ? 2.508 32.094 9.156 1 96.62 109 SER A N 1
ATOM 804 C CA . SER A 1 109 ? 3.564 31.094 9.07 1 96.62 109 SER A CA 1
ATOM 805 C C . SER A 1 109 ? 3 29.688 9.172 1 96.62 109 SER A C 1
ATOM 807 O O . SER A 1 109 ? 1.93 29.484 9.75 1 96.62 109 SER A O 1
ATOM 809 N N . VAL A 1 110 ? 3.686 28.797 8.547 1 97.12 110 VAL A N 1
ATOM 810 C CA . VAL A 1 110 ? 3.457 27.359 8.695 1 97.12 110 VAL A CA 1
ATOM 811 C C . VAL A 1 110 ? 4.777 26.656 8.984 1 97.12 110 VAL A C 1
ATOM 813 O O . VAL A 1 110 ? 5.734 26.766 8.219 1 97.12 110 VAL A O 1
ATOM 816 N N . ASN A 1 111 ? 4.832 25.969 10.109 1 97.69 111 ASN A N 1
ATOM 817 C CA . ASN A 1 111 ? 5.941 25.094 10.477 1 97.69 111 ASN A CA 1
ATOM 818 C C . ASN A 1 111 ? 5.496 23.641 10.625 1 97.69 111 ASN A C 1
ATOM 820 O O . ASN A 1 111 ? 4.363 23.375 11.023 1 97.69 111 ASN A O 1
ATOM 824 N N . ALA A 1 112 ? 6.383 22.828 10.273 1 98.31 112 ALA A N 1
ATOM 825 C CA . ALA A 1 112 ? 6.035 21.406 10.367 1 98.31 112 ALA A CA 1
ATOM 826 C C . ALA A 1 112 ? 7.195 20.594 10.945 1 98.31 112 ALA A C 1
ATOM 828 O O . ALA A 1 112 ? 8.359 20.953 10.75 1 98.31 112 ALA A O 1
ATOM 829 N N . PHE A 1 113 ? 6.879 19.531 11.602 1 97.69 113 PHE A N 1
ATOM 830 C CA . PHE A 1 113 ? 7.852 18.594 12.156 1 97.69 113 PHE A CA 1
ATOM 831 C C . PHE A 1 113 ? 7.238 17.219 12.336 1 97.69 113 PHE A C 1
ATOM 833 O O . PHE A 1 113 ? 6.012 17.078 12.336 1 97.69 113 PHE A O 1
ATOM 840 N N . LEU A 1 114 ? 8.125 16.266 12.398 1 97 114 LEU A N 1
ATOM 841 C CA . LEU A 1 114 ? 7.672 14.938 12.766 1 97 114 LEU A CA 1
ATOM 842 C C . LEU A 1 114 ? 7.316 14.883 14.25 1 97 114 LEU A C 1
ATOM 844 O O . LEU A 1 114 ? 8.109 15.289 15.102 1 97 114 LEU A O 1
ATOM 848 N N . SER A 1 115 ? 6.133 14.336 14.508 1 93.75 115 SER A N 1
ATOM 849 C CA . SER A 1 115 ? 5.715 14.172 15.898 1 93.75 115 SER A CA 1
ATOM 850 C C . SER A 1 115 ? 6.484 13.039 16.578 1 93.75 115 SER A C 1
ATOM 852 O O . SER A 1 115 ? 6.609 13.016 17.797 1 93.75 115 SER A O 1
ATOM 854 N N . SER A 1 116 ? 6.953 12.062 15.836 1 92.06 116 SER A N 1
ATOM 855 C CA . SER A 1 116 ? 7.812 10.961 16.266 1 92.06 116 SER A CA 1
ATOM 856 C C . SER A 1 116 ? 8.625 10.414 15.086 1 92.06 116 SER A C 1
ATOM 858 O O . SER A 1 116 ? 8.391 10.781 13.938 1 92.06 116 SER A O 1
ATOM 860 N N . VAL A 1 117 ? 9.578 9.609 15.469 1 94.44 117 VAL A N 1
ATOM 861 C CA . VAL A 1 117 ? 10.32 8.906 14.43 1 94.44 117 VAL A CA 1
ATOM 862 C C . VAL A 1 117 ? 9.367 8.016 13.633 1 94.44 117 VAL A C 1
ATOM 864 O O . VAL A 1 117 ? 8.5 7.355 14.203 1 94.44 117 VAL A O 1
ATOM 867 N N . PRO A 1 118 ? 9.539 8.031 12.289 1 94.69 118 PRO A N 1
ATOM 868 C CA . PRO A 1 118 ? 8.711 7.125 11.492 1 94.69 118 PRO A CA 1
ATOM 869 C C . PRO A 1 118 ? 8.867 5.664 11.914 1 94.69 118 PRO A C 1
ATOM 871 O O . PRO A 1 118 ? 9.969 5.234 12.266 1 94.69 118 PRO A O 1
ATOM 874 N N . VAL A 1 119 ? 7.812 4.902 11.766 1 89.25 119 VAL A N 1
ATOM 875 C CA . VAL A 1 119 ? 7.828 3.475 12.07 1 89.25 119 VAL A CA 1
ATOM 876 C C . VAL A 1 119 ? 7.969 2.672 10.781 1 89.25 119 VAL A C 1
ATOM 878 O O . VAL A 1 119 ? 7.285 2.945 9.789 1 89.25 119 VAL A O 1
ATOM 881 N N . SER A 1 120 ? 8.906 1.739 10.828 1 90.31 120 SER A N 1
ATOM 882 C CA . SER A 1 120 ? 9.109 0.83 9.703 1 90.31 120 SER A CA 1
ATOM 883 C C . SER A 1 120 ? 8.602 -0.571 10.023 1 90.31 120 SER A C 1
ATOM 885 O O . SER A 1 120 ? 8.93 -1.131 11.078 1 90.31 120 SER A O 1
ATOM 887 N N . ASN A 1 121 ? 7.859 -1.11 9.094 1 81.81 121 ASN A N 1
ATOM 888 C CA . ASN A 1 121 ? 7.355 -2.469 9.273 1 81.81 121 ASN A CA 1
ATOM 889 C C . ASN A 1 121 ? 7.75 -3.369 8.102 1 81.81 121 ASN A C 1
ATOM 891 O O . ASN A 1 121 ? 7.984 -2.887 6.992 1 81.81 121 ASN A O 1
ATOM 895 N N . GLY A 1 122 ? 7.836 -4.703 8.391 1 81.06 122 GLY A N 1
ATOM 896 C CA . GLY A 1 122 ? 8.102 -5.684 7.348 1 81.06 122 GLY A CA 1
ATOM 897 C C . GLY A 1 122 ? 9.57 -6.047 7.227 1 81.06 122 GLY A C 1
ATOM 898 O O . GLY A 1 122 ? 9.938 -6.902 6.418 1 81.06 122 GLY A O 1
ATOM 899 N N . PHE A 1 123 ? 10.336 -5.445 8 1 88.19 123 PHE A N 1
ATOM 900 C CA . PHE A 1 123 ? 11.773 -5.727 7.988 1 88.19 123 PHE A CA 1
ATOM 901 C C . PHE A 1 123 ? 12.094 -6.918 8.883 1 88.19 123 PHE A C 1
ATOM 903 O O . PHE A 1 123 ? 11.375 -7.199 9.836 1 88.19 123 PHE A O 1
ATOM 910 N N . VAL A 1 124 ? 13.156 -7.574 8.484 1 89.69 124 VAL A N 1
ATOM 911 C CA . VAL A 1 124 ? 13.57 -8.758 9.234 1 89.69 124 VAL A CA 1
ATOM 912 C C . VAL A 1 124 ? 13.812 -8.391 10.695 1 89.69 124 VAL A C 1
ATOM 914 O O . VAL A 1 124 ? 14.453 -7.379 10.984 1 89.69 124 VAL A O 1
ATOM 917 N N . GLY A 1 125 ? 13.289 -9.195 11.648 1 86.62 125 GLY A N 1
ATOM 918 C CA . GLY A 1 125 ? 13.477 -8.977 13.07 1 86.62 125 GLY A CA 1
ATOM 919 C C . GLY A 1 125 ? 12.773 -7.734 13.586 1 86.62 125 GLY A C 1
ATOM 920 O O . GLY A 1 125 ? 13.164 -7.168 14.609 1 86.62 125 GLY A O 1
ATOM 921 N N . ASN A 1 126 ? 11.875 -7.191 12.812 1 83.62 126 ASN A N 1
ATOM 922 C CA . ASN A 1 126 ? 11.164 -5.969 13.148 1 83.62 126 ASN A CA 1
ATOM 923 C C . ASN A 1 126 ? 12.109 -4.781 13.289 1 83.62 126 ASN A C 1
ATOM 925 O O . ASN A 1 126 ? 11.906 -3.912 14.133 1 83.62 126 ASN A O 1
ATOM 929 N N . LYS A 1 127 ? 13.086 -4.84 12.516 1 91.62 127 LYS A N 1
ATOM 930 C CA . LYS A 1 127 ? 14.078 -3.768 12.531 1 91.62 127 LYS A CA 1
ATOM 931 C C . LYS A 1 127 ? 13.445 -2.428 12.164 1 91.62 127 LYS A C 1
ATOM 933 O O . LYS A 1 127 ? 12.617 -2.355 11.25 1 91.62 127 LYS A O 1
ATOM 938 N N . GLN A 1 128 ? 13.859 -1.422 12.906 1 93.56 128 GLN A N 1
ATOM 939 C CA . GLN A 1 128 ? 13.492 -0.046 12.594 1 93.56 128 GLN A CA 1
ATOM 940 C C . GLN A 1 128 ? 14.617 0.671 11.859 1 93.56 128 GLN A C 1
ATOM 942 O O . GLN A 1 128 ? 15.789 0.504 12.203 1 93.56 128 GLN A O 1
ATOM 947 N N . LEU A 1 129 ? 14.266 1.427 10.852 1 97.31 129 LEU A N 1
ATOM 948 C CA . LEU A 1 129 ? 15.25 2.283 10.195 1 97.31 129 LEU A CA 1
ATOM 949 C C . LEU A 1 129 ? 15.453 3.574 10.984 1 97.31 129 LEU A C 1
ATOM 951 O O . LEU A 1 129 ? 14.531 4.059 11.641 1 97.31 129 LEU A O 1
ATOM 955 N N . THR A 1 130 ? 16.656 4.105 10.914 1 97.75 130 THR A N 1
ATOM 956 C CA . THR A 1 130 ? 16.938 5.387 11.547 1 97.75 130 THR A CA 1
ATOM 957 C C . THR A 1 130 ? 16.453 6.543 10.672 1 97.75 130 THR A C 1
ATOM 959 O O . THR A 1 130 ? 16.531 6.48 9.445 1 97.75 130 THR A O 1
ATOM 962 N N . LEU A 1 131 ? 16 7.602 11.305 1 98.19 131 LEU A N 1
ATOM 963 C CA . LEU A 1 131 ? 15.602 8.789 10.555 1 98.19 131 LEU A CA 1
ATOM 964 C C . LEU A 1 131 ? 16.812 9.5 9.977 1 98.19 131 LEU A C 1
ATOM 966 O O . LEU A 1 131 ? 17.781 9.789 10.695 1 98.19 131 LEU A O 1
ATOM 970 N N . SER A 1 132 ? 16.703 9.773 8.703 1 98.19 132 SER A N 1
ATOM 971 C CA . SER A 1 132 ? 17.766 10.531 8.047 1 98.19 132 SER A CA 1
ATOM 972 C C . SER A 1 132 ? 17.625 12.023 8.32 1 98.19 132 SER A C 1
ATOM 974 O O . SER A 1 132 ? 16.516 12.547 8.391 1 98.19 132 SER A O 1
ATOM 976 N N . THR A 1 133 ? 18.688 12.742 8.367 1 94.62 133 THR A N 1
ATOM 977 C CA . THR A 1 133 ? 18.672 14.203 8.422 1 94.62 133 THR A CA 1
ATOM 978 C C . THR A 1 133 ? 18.844 14.797 7.027 1 94.62 133 THR A C 1
ATOM 980 O O . THR A 1 133 ? 18.688 16 6.836 1 94.62 133 THR A O 1
ATOM 983 N N . ALA A 1 134 ? 19.141 13.969 6.102 1 96.69 134 ALA A N 1
ATOM 984 C CA . ALA A 1 134 ? 19.297 14.391 4.711 1 96.69 134 ALA A CA 1
ATOM 985 C C . ALA A 1 134 ? 18.016 14.117 3.91 1 96.69 134 ALA A C 1
ATOM 987 O O . ALA A 1 134 ? 17.141 13.383 4.355 1 96.69 134 ALA A O 1
ATOM 988 N N . VAL A 1 135 ? 18 14.758 2.771 1 97.44 135 VAL A N 1
ATOM 989 C CA . VAL A 1 135 ? 16.875 14.586 1.867 1 97.44 135 VAL A CA 1
ATOM 990 C C . VAL A 1 135 ? 16.875 13.164 1.311 1 97.44 135 VAL A C 1
ATOM 992 O O . VAL A 1 135 ? 15.805 12.562 1.133 1 97.44 135 VAL A O 1
ATOM 995 N N . GLU A 1 136 ? 18.062 12.641 1.108 1 97.75 136 GLU A N 1
ATOM 996 C CA . GLU A 1 136 ? 18.219 11.266 0.65 1 97.75 136 GLU A CA 1
ATOM 997 C C . GLU A 1 136 ? 18.703 10.359 1.775 1 97.75 136 GLU A C 1
ATOM 999 O O . GLU A 1 136 ? 19.734 10.633 2.396 1 97.75 136 GLU A O 1
ATOM 1004 N N . ALA A 1 137 ? 17.984 9.305 1.972 1 98.12 137 ALA A N 1
ATOM 1005 C CA . ALA A 1 137 ? 18.328 8.367 3.037 1 98.12 137 ALA A CA 1
ATOM 1006 C C . ALA A 1 137 ? 19.594 7.574 2.689 1 98.12 137 ALA A C 1
ATOM 1008 O O . ALA A 1 137 ? 19.766 7.148 1.547 1 98.12 137 ALA A O 1
ATOM 1009 N N . ALA A 1 138 ? 20.438 7.441 3.65 1 97.38 138 ALA A N 1
ATOM 1010 C CA . ALA A 1 138 ? 21.531 6.48 3.551 1 97.38 138 ALA A CA 1
ATOM 1011 C C . ALA A 1 138 ? 21.078 5.078 3.934 1 97.38 138 ALA A C 1
ATOM 1013 O O . ALA A 1 138 ? 19.938 4.891 4.363 1 97.38 138 ALA A O 1
ATOM 1014 N N . LYS A 1 139 ? 21.969 4.098 3.67 1 96.81 139 LYS A N 1
ATOM 1015 C CA . LYS A 1 139 ? 21.641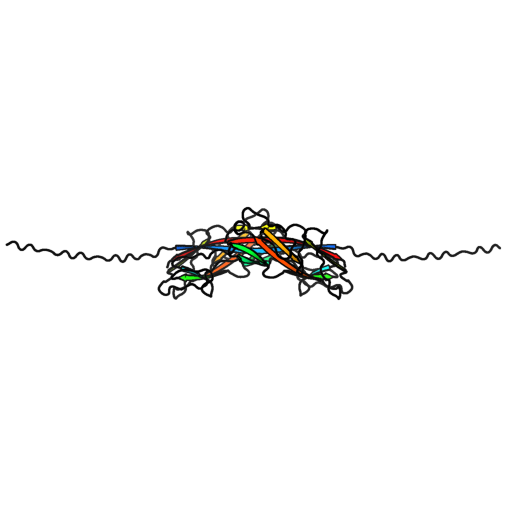 2.719 4.016 1 96.81 139 LYS A CA 1
ATOM 1016 C C . LYS A 1 139 ? 21.281 2.592 5.492 1 96.81 139 LYS A C 1
ATOM 1018 O O . LYS A 1 139 ? 22.031 3.057 6.359 1 96.81 139 LYS A O 1
ATOM 1023 N N . GLY A 1 140 ? 20.125 1.974 5.711 1 97.62 140 GLY A N 1
ATOM 1024 C CA . GLY A 1 140 ? 19.641 1.812 7.07 1 97.62 140 GLY A CA 1
ATOM 1025 C C . GLY A 1 140 ? 18.781 2.977 7.539 1 97.62 140 GLY A C 1
ATOM 1026 O O . GLY A 1 140 ? 18.406 3.047 8.711 1 97.62 140 GLY A O 1
ATOM 1027 N N . GLU A 1 141 ? 18.453 3.869 6.578 1 98.12 141 GLU A N 1
ATOM 1028 C CA . GLU A 1 141 ? 17.75 5.074 6.992 1 98.12 141 GLU A CA 1
ATOM 1029 C C . GLU A 1 141 ? 16.438 5.238 6.211 1 98.12 141 GLU A C 1
ATOM 1031 O O . GLU A 1 141 ? 16.25 4.613 5.164 1 98.12 141 GLU A O 1
ATOM 1036 N N . VAL A 1 142 ? 15.586 6.043 6.758 1 98.5 142 VAL A N 1
ATOM 1037 C CA . VAL A 1 142 ? 14.383 6.566 6.113 1 98.5 142 VAL A CA 1
ATOM 1038 C C . VAL A 1 142 ? 14.383 8.094 6.18 1 98.5 142 VAL A C 1
ATOM 1040 O O . VAL A 1 142 ? 14.758 8.672 7.203 1 98.5 142 VAL A O 1
ATOM 1043 N N . ALA A 1 143 ? 14.023 8.727 5.105 1 98.69 143 ALA A N 1
ATOM 1044 C CA . ALA A 1 143 ? 13.883 10.18 5.047 1 98.69 143 ALA A CA 1
ATOM 1045 C C . ALA A 1 143 ? 12.461 10.578 4.684 1 98.69 143 ALA A C 1
ATOM 1047 O O . ALA A 1 143 ? 11.875 10.031 3.738 1 98.69 143 ALA A O 1
ATOM 1048 N N . ILE A 1 144 ? 11.898 11.414 5.434 1 98.56 144 ILE A N 1
ATOM 1049 C CA . ILE A 1 144 ? 10.641 12.078 5.109 1 98.56 144 ILE A CA 1
ATOM 1050 C C . ILE A 1 144 ? 10.906 13.531 4.723 1 98.56 144 ILE A C 1
ATOM 1052 O O . ILE A 1 144 ? 11.555 14.266 5.469 1 98.56 144 ILE A O 1
ATOM 1056 N N . THR A 1 145 ? 10.422 13.938 3.588 1 98.5 145 THR A N 1
ATOM 1057 C CA . THR A 1 145 ? 10.695 15.305 3.145 1 98.5 145 THR A CA 1
ATOM 1058 C C . THR A 1 145 ? 9.398 16.094 2.994 1 98.5 145 THR A C 1
ATOM 1060 O O . THR A 1 145 ? 8.352 15.523 2.668 1 98.5 145 THR A O 1
ATOM 1063 N N . LEU A 1 146 ? 9.484 17.344 3.27 1 98.5 146 LEU A N 1
ATOM 1064 C CA . LEU A 1 146 ? 8.438 18.344 3.062 1 98.5 146 LEU A CA 1
ATOM 1065 C C . LEU A 1 146 ? 8.914 19.453 2.123 1 98.5 146 LEU A C 1
ATOM 1067 O O . LEU A 1 146 ? 9.828 20.203 2.457 1 98.5 146 LEU A O 1
ATOM 1071 N N . ASN A 1 147 ? 8.211 19.5 0.946 1 97.94 147 ASN A N 1
ATOM 1072 C CA . ASN A 1 147 ? 8.594 20.484 -0.07 1 97.94 147 ASN A CA 1
ATOM 1073 C C . ASN A 1 147 ? 10.094 20.453 -0.337 1 97.94 147 ASN A C 1
ATOM 1075 O O . ASN A 1 147 ? 10.742 21.5 -0.397 1 97.94 147 ASN A O 1
ATOM 1079 N N . GLY A 1 148 ? 10.641 19.219 -0.336 1 96.56 148 GLY A N 1
ATOM 1080 C CA . GLY A 1 148 ? 12.023 19 -0.731 1 96.56 148 GLY A CA 1
ATOM 1081 C C . GLY A 1 148 ? 13 19.141 0.422 1 96.56 148 GLY A C 1
ATOM 1082 O O . GLY A 1 148 ? 14.211 19 0.236 1 96.56 148 GLY A O 1
ATOM 1083 N N . GLN A 1 149 ? 12.531 19.375 1.63 1 97.44 149 GLN A N 1
ATOM 1084 C CA . GLN A 1 149 ? 13.383 19.516 2.805 1 97.44 149 GLN A CA 1
ATOM 1085 C C . GLN A 1 149 ? 13.156 18.359 3.779 1 97.44 149 GLN A C 1
ATOM 1087 O O . GLN A 1 149 ? 12.023 17.938 3.994 1 97.44 149 GLN A O 1
ATOM 1092 N N . ALA A 1 150 ? 14.219 17.953 4.398 1 97.88 150 ALA A N 1
ATOM 1093 C CA . ALA A 1 150 ? 14.102 16.859 5.348 1 97.88 150 ALA A CA 1
ATOM 1094 C C . ALA A 1 150 ? 13.375 17.297 6.613 1 97.88 150 ALA A C 1
ATOM 1096 O O . ALA A 1 150 ? 13.695 18.344 7.195 1 97.88 150 ALA A O 1
ATOM 1097 N N . LEU A 1 151 ? 12.477 16.531 7.031 1 98.38 151 LEU A N 1
ATOM 1098 C CA . LEU A 1 151 ? 11.797 16.781 8.297 1 98.38 151 LEU A CA 1
ATOM 1099 C C . LEU A 1 151 ? 12.594 16.203 9.469 1 98.38 151 LEU A C 1
ATOM 1101 O O . LEU A 1 151 ? 13.281 15.195 9.312 1 98.38 151 LEU A O 1
ATOM 1105 N N . LYS A 1 152 ? 12.461 16.844 10.555 1 97.56 152 LYS A N 1
ATOM 1106 C CA . LYS A 1 152 ? 13.086 16.406 11.797 1 97.56 152 LYS A CA 1
ATOM 1107 C C . LYS A 1 152 ? 12.047 16.203 12.891 1 97.56 152 LYS A C 1
ATOM 1109 O O . LYS A 1 152 ? 10.922 16.703 12.781 1 97.56 152 LYS A O 1
ATOM 1114 N N . VAL A 1 153 ? 12.453 15.469 13.891 1 97.19 153 VAL A N 1
ATOM 1115 C CA . VAL A 1 153 ? 11.523 15.188 14.984 1 97.19 153 VAL A CA 1
ATOM 1116 C C . VAL A 1 153 ? 11.5 16.359 15.961 1 97.19 153 VAL A C 1
ATOM 1118 O O . VAL A 1 153 ? 12.547 16.891 16.344 1 97.19 153 VAL A O 1
ATOM 1121 N N . GLY A 1 154 ? 10.289 16.797 16.281 1 95.38 154 GLY A N 1
ATOM 1122 C CA . GLY A 1 154 ? 10.133 17.75 17.375 1 95.38 154 GLY A CA 1
ATOM 1123 C C . GLY A 1 154 ? 9.984 19.172 16.906 1 95.38 154 GLY A C 1
ATOM 1124 O O . GLY A 1 154 ? 10.477 19.547 15.836 1 95.38 154 GLY A O 1
ATOM 1125 N N . SER A 1 155 ? 9.453 20 17.75 1 93.44 155 SER A N 1
ATOM 1126 C CA . SER A 1 155 ? 9.117 21.375 17.391 1 93.44 155 SER A CA 1
ATOM 1127 C C . SER A 1 155 ? 10.344 22.297 17.484 1 93.44 155 SER A C 1
ATOM 1129 O O . SER A 1 155 ? 10.32 23.422 17 1 93.44 155 SER A O 1
ATOM 1131 N N . ALA A 1 156 ? 11.43 21.781 17.953 1 92.44 156 ALA A N 1
ATOM 1132 C CA . ALA A 1 156 ? 12.625 22.594 18.156 1 92.44 156 ALA A CA 1
ATOM 1133 C C . ALA A 1 156 ? 13.328 22.875 16.828 1 92.44 156 ALA A C 1
ATOM 1135 O O . ALA A 1 156 ? 14.094 23.828 16.719 1 92.44 156 ALA A O 1
ATOM 1136 N N . SER A 1 157 ? 13.188 22.047 15.812 1 88.88 157 SER A N 1
ATOM 1137 C CA . SER A 1 157 ? 13.773 22.25 14.492 1 88.88 157 SER A CA 1
ATOM 1138 C C . SER A 1 157 ? 12.75 22 13.391 1 88.88 157 SER A C 1
ATOM 1140 O O . SER A 1 157 ? 12.938 21.109 12.562 1 88.88 157 SER A O 1
ATOM 1142 N N . PRO A 1 158 ? 11.828 22.922 13.375 1 95.56 158 PRO A N 1
ATOM 1143 C CA . PR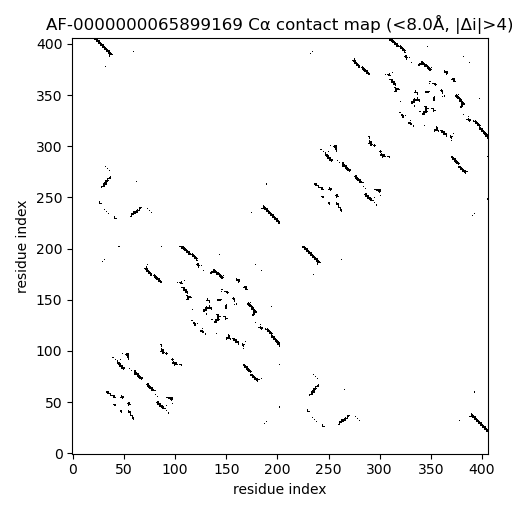O A 1 158 ? 10.773 22.703 12.375 1 95.56 158 PRO A CA 1
ATOM 1144 C C . PRO A 1 158 ? 11.219 23.047 10.961 1 95.56 158 PRO A C 1
ATOM 1146 O O . PRO A 1 158 ? 12.18 23.797 10.773 1 95.56 158 PRO A O 1
ATOM 1149 N N . THR A 1 159 ? 10.641 22.406 10.023 1 97 159 THR A N 1
ATOM 1150 C CA . THR A 1 159 ? 10.75 22.812 8.625 1 97 159 THR A CA 1
ATOM 1151 C C . THR A 1 159 ? 9.742 23.922 8.312 1 97 159 THR A C 1
ATOM 1153 O O . THR A 1 159 ? 8.555 23.781 8.586 1 97 159 THR A O 1
ATOM 1156 N N . VAL A 1 160 ? 10.258 24.953 7.77 1 96.5 160 VAL A N 1
ATOM 1157 C CA . VAL A 1 160 ? 9.414 26.094 7.422 1 96.5 160 VAL A CA 1
ATOM 1158 C C . VAL A 1 160 ? 8.805 25.875 6.039 1 96.5 160 VAL A C 1
ATOM 1160 O O . VAL A 1 160 ? 9.516 25.578 5.078 1 96.5 160 VAL A O 1
ATOM 1163 N N . VAL A 1 161 ? 7.496 26.031 6 1 97.19 161 VAL A N 1
ATOM 1164 C CA . VAL A 1 161 ? 6.777 25.906 4.738 1 97.19 161 VAL A CA 1
ATOM 1165 C C . VAL A 1 161 ? 6.582 27.281 4.113 1 97.19 161 VAL A C 1
ATOM 1167 O O . VAL A 1 161 ? 6.168 28.219 4.797 1 97.19 161 VAL A O 1
ATOM 1170 N N . THR A 1 162 ? 6.887 27.328 2.861 1 94.56 162 THR A N 1
ATOM 1171 C CA . THR A 1 162 ? 6.664 28.578 2.15 1 94.56 162 THR A CA 1
ATOM 1172 C C . THR A 1 162 ? 5.176 28.906 2.062 1 94.56 162 THR A C 1
ATOM 1174 O O . THR A 1 162 ? 4.371 28.031 1.715 1 94.56 162 THR A O 1
ATOM 1177 N N . VAL A 1 163 ? 4.887 30.094 2.373 1 96.12 163 VAL A N 1
ATOM 1178 C CA . VAL A 1 163 ? 3.535 30.609 2.197 1 96.12 163 VAL A CA 1
ATOM 1179 C C . VAL A 1 163 ? 3.439 31.359 0.871 1 96.12 163 VAL A C 1
ATOM 1181 O O . VAL A 1 163 ? 4.359 32.094 0.497 1 96.12 163 VAL A O 1
ATOM 1184 N N . ALA A 1 164 ? 2.33 31.125 0.237 1 93.75 164 ALA A N 1
ATOM 1185 C CA . ALA A 1 164 ? 2.135 31.828 -1.028 1 93.75 164 ALA A CA 1
ATOM 1186 C C . ALA A 1 164 ? 2.219 33.344 -0.834 1 93.75 164 ALA A C 1
ATOM 1188 O O . ALA A 1 164 ? 1.953 33.844 0.259 1 93.75 164 ALA A O 1
ATOM 1189 N N . SER A 1 165 ? 2.438 34 -1.966 1 92.62 165 SER A N 1
ATOM 1190 C CA . SER A 1 165 ? 2.645 35.438 -1.9 1 92.62 165 SER A CA 1
ATOM 1191 C C . SER A 1 165 ? 1.382 36.156 -1.44 1 92.62 165 SER A C 1
ATOM 1193 O O . SER A 1 165 ? 1.458 37.188 -0.745 1 92.62 165 SER A O 1
ATOM 1195 N N . ASN A 1 166 ? 0.249 35.656 -1.798 1 93.44 166 ASN A N 1
ATOM 1196 C CA . ASN A 1 166 ? -1.014 36.281 -1.418 1 93.44 166 ASN A CA 1
ATOM 1197 C C . ASN A 1 166 ? -1.407 35.938 0.013 1 93.44 166 ASN A C 1
ATOM 1199 O O . ASN A 1 166 ? -2.42 36.438 0.521 1 93.44 166 ASN A O 1
ATOM 1203 N N . LYS A 1 167 ? -0.604 35 0.645 1 94.75 167 LYS A N 1
ATOM 1204 C CA . LYS A 1 167 ? -0.724 34.625 2.045 1 94.75 167 LYS A CA 1
ATOM 1205 C C . LYS A 1 167 ? -2.018 33.844 2.289 1 94.75 167 LYS A C 1
ATOM 1207 O O . LYS A 1 167 ? -2.516 33.781 3.416 1 94.75 167 LYS A O 1
ATOM 1212 N N . LYS A 1 168 ? -2.547 33.25 1.236 1 96.12 168 LYS A N 1
ATOM 1213 C CA . LYS A 1 168 ? -3.861 32.625 1.353 1 96.12 168 LYS A CA 1
ATOM 1214 C C . LYS A 1 168 ? -3.756 31.094 1.314 1 96.12 168 LYS A C 1
ATOM 1216 O O . LYS A 1 168 ? -4.754 30.391 1.493 1 96.12 168 LYS A O 1
ATOM 1221 N N . GLU A 1 169 ? -2.588 30.609 1.099 1 97.31 169 GLU A N 1
ATOM 1222 C CA . GLU A 1 169 ? -2.428 29.156 1.06 1 97.31 169 GLU A CA 1
ATOM 1223 C C . GLU A 1 169 ? -0.958 28.766 1.167 1 97.31 169 GLU A C 1
ATOM 1225 O O . GLU A 1 169 ? -0.071 29.562 0.848 1 97.31 169 GLU A O 1
ATOM 1230 N N . SER A 1 170 ? -0.693 27.625 1.654 1 97.75 170 SER A N 1
ATOM 1231 C CA . SER A 1 170 ? 0.596 26.938 1.638 1 97.75 170 SER A CA 1
ATOM 1232 C C . SER A 1 170 ? 0.484 25.562 0.985 1 97.75 170 SER A C 1
ATOM 1234 O O . SER A 1 170 ? -0.361 24.75 1.373 1 97.75 170 SER A O 1
ATOM 1236 N N . HIS A 1 171 ? 1.279 25.391 -0.031 1 98.19 171 HIS A N 1
ATOM 1237 C CA . HIS A 1 171 ? 1.333 24.094 -0.694 1 98.19 171 HIS A CA 1
ATOM 1238 C C . HIS A 1 171 ? 2.23 23.109 0.066 1 98.19 171 HIS A C 1
ATOM 1240 O O . HIS A 1 171 ? 3.338 23.469 0.471 1 98.19 171 HIS A O 1
ATOM 1246 N N . ILE A 1 172 ? 1.734 21.906 0.285 1 98.31 172 ILE A N 1
ATOM 1247 C CA . ILE A 1 172 ? 2.441 20.875 1.033 1 98.31 172 ILE A CA 1
ATOM 1248 C C . ILE A 1 172 ? 2.676 19.672 0.139 1 98.31 172 ILE A C 1
ATOM 1250 O O . ILE A 1 172 ? 1.734 19.125 -0.454 1 98.31 172 ILE A O 1
ATOM 1254 N N . SER A 1 173 ? 3.869 19.281 0.021 1 98.31 173 SER A N 1
ATOM 1255 C CA . SER A 1 173 ? 4.266 18.047 -0.64 1 98.31 173 SER A CA 1
ATOM 1256 C C . SER A 1 173 ? 5.137 17.188 0.273 1 98.31 173 SER A C 1
ATOM 1258 O O . SER A 1 173 ? 6.219 17.609 0.688 1 98.31 173 SER A O 1
ATOM 1260 N N . ILE A 1 174 ? 4.645 16.016 0.652 1 98.12 174 ILE A N 1
ATOM 1261 C CA . ILE A 1 174 ? 5.367 15.117 1.539 1 98.12 174 ILE A CA 1
ATOM 1262 C C . ILE A 1 174 ? 5.824 13.883 0.758 1 98.12 174 ILE A C 1
ATOM 1264 O O . ILE A 1 174 ? 5.027 13.25 0.069 1 98.12 174 ILE A O 1
ATOM 1268 N N . ASP A 1 175 ? 7.082 13.586 0.891 1 97.88 175 ASP A N 1
ATOM 1269 C CA . ASP A 1 175 ? 7.672 12.422 0.241 1 97.88 175 ASP A CA 1
ATOM 1270 C C . ASP A 1 175 ? 8.477 11.586 1.234 1 97.88 175 ASP A C 1
ATOM 1272 O O . ASP A 1 175 ? 8.758 12.039 2.346 1 97.88 175 ASP A O 1
ATOM 1276 N N . MET A 1 176 ? 8.797 10.414 0.745 1 97.88 176 MET A N 1
ATOM 1277 C CA . MET A 1 176 ? 9.586 9.5 1.568 1 97.88 176 MET A CA 1
ATOM 1278 C C . MET A 1 176 ? 10.57 8.703 0.712 1 97.88 176 MET A C 1
ATOM 1280 O O . MET A 1 176 ? 10.266 8.359 -0.43 1 97.88 176 MET A O 1
ATOM 1284 N N . ASN A 1 177 ? 11.734 8.492 1.202 1 98 177 ASN A N 1
ATOM 1285 C CA . ASN A 1 177 ? 12.648 7.496 0.665 1 98 177 ASN A CA 1
ATOM 1286 C C . ASN A 1 177 ? 13.383 6.75 1.778 1 98 177 ASN A C 1
ATOM 1288 O O . ASN A 1 177 ? 13.523 7.27 2.887 1 98 177 ASN A O 1
ATOM 1292 N N . ALA A 1 178 ? 13.844 5.594 1.506 1 98.38 178 ALA A N 1
ATOM 1293 C CA . ALA A 1 178 ? 14.531 4.746 2.473 1 98.38 178 ALA A CA 1
ATOM 1294 C C . ALA A 1 178 ? 15.5 3.793 1.773 1 98.38 178 ALA A C 1
ATOM 1296 O O . ALA A 1 178 ? 15.336 3.492 0.588 1 98.38 178 ALA A O 1
ATOM 1297 N N . LYS A 1 179 ? 16.484 3.438 2.484 1 97.38 179 LYS A N 1
ATOM 1298 C CA . LYS A 1 179 ? 17.422 2.426 2.031 1 97.38 179 LYS A CA 1
ATOM 1299 C C . LYS A 1 179 ? 17.672 1.38 3.115 1 97.38 179 LYS A C 1
ATOM 1301 O O . LYS A 1 179 ? 17.797 1.717 4.293 1 97.38 179 LYS A O 1
ATOM 1306 N N . ALA A 1 180 ? 17.719 0.167 2.711 1 97.38 180 ALA A N 1
ATOM 1307 C CA . ALA A 1 180 ? 17.984 -0.926 3.646 1 97.38 180 ALA A CA 1
ATOM 1308 C C . ALA A 1 180 ? 18.906 -1.965 3.035 1 97.38 180 ALA A C 1
ATOM 1310 O O . ALA A 1 180 ? 18.938 -2.15 1.815 1 97.38 180 ALA A O 1
ATOM 1311 N N . ALA A 1 181 ? 19.594 -2.572 3.898 1 95.94 181 ALA A N 1
ATOM 1312 C CA . ALA A 1 181 ? 20.484 -3.654 3.473 1 95.94 181 ALA A CA 1
ATOM 1313 C C . ALA A 1 181 ? 19.688 -4.887 3.066 1 95.94 181 ALA A C 1
ATOM 1315 O O . ALA A 1 181 ? 18.625 -5.16 3.631 1 95.94 181 ALA A O 1
ATOM 1316 N N . ALA A 1 182 ? 20.266 -5.656 2.211 1 91.12 182 ALA A N 1
ATOM 1317 C CA . ALA A 1 182 ? 19.656 -6.902 1.751 1 91.12 182 ALA A CA 1
ATOM 1318 C C . ALA A 1 182 ? 19.328 -7.816 2.926 1 91.12 182 ALA A C 1
ATOM 1320 O O . ALA A 1 182 ? 18.297 -8.5 2.922 1 91.12 182 ALA A O 1
ATOM 1321 N N . ALA A 1 183 ? 20.141 -7.852 3.852 1 92.44 183 ALA A N 1
ATOM 1322 C CA . ALA A 1 183 ? 20 -8.742 4.996 1 92.44 183 ALA A CA 1
ATOM 1323 C C . ALA A 1 183 ? 18.797 -8.344 5.855 1 92.44 183 ALA A C 1
ATOM 1325 O O . ALA A 1 183 ? 18.328 -9.133 6.676 1 92.44 183 ALA A O 1
ATOM 1326 N N . ASP A 1 184 ? 18.359 -7.105 5.691 1 94.06 184 ASP A N 1
ATOM 1327 C CA . ASP A 1 184 ? 17.312 -6.586 6.562 1 94.06 184 ASP A CA 1
ATOM 1328 C C . ASP A 1 184 ? 15.93 -6.766 5.926 1 94.06 184 ASP A C 1
ATOM 1330 O O . ASP A 1 184 ? 14.914 -6.391 6.516 1 94.06 184 ASP A O 1
ATOM 1334 N N . VAL A 1 185 ? 15.906 -7.266 4.746 1 90 185 VAL A N 1
ATOM 1335 C CA . VAL A 1 185 ? 14.625 -7.414 4.062 1 90 185 VAL A CA 1
ATOM 1336 C C . VAL A 1 185 ? 14.531 -8.805 3.432 1 90 185 VAL A C 1
ATOM 1338 O O . VAL A 1 185 ? 15.531 -9.336 2.945 1 90 185 VAL A O 1
ATOM 1341 N N . ALA A 1 186 ? 13.328 -9.375 3.51 1 81.69 186 ALA A N 1
ATOM 1342 C CA . ALA A 1 186 ? 13.078 -10.641 2.832 1 81.69 186 ALA A CA 1
ATOM 1343 C C . ALA A 1 186 ? 12.43 -10.414 1.467 1 81.69 186 ALA A C 1
ATOM 1345 O O . ALA A 1 186 ? 11.609 -9.516 1.303 1 81.69 186 ALA A O 1
ATOM 1346 N N . GLU A 1 187 ? 12.852 -11.242 0.568 1 77.69 187 GLU A N 1
ATOM 1347 C CA . GLU A 1 187 ? 12.188 -11.195 -0.729 1 77.69 187 GLU A CA 1
ATOM 1348 C C . GLU A 1 187 ? 10.68 -11.414 -0.582 1 77.69 187 GLU A C 1
ATOM 1350 O O . GLU A 1 187 ? 10.242 -12.266 0.196 1 77.69 187 GLU A O 1
ATOM 1355 N N . GLY A 1 188 ? 9.969 -10.492 -1.336 1 74.56 188 GLY A N 1
ATOM 1356 C CA . GLY A 1 188 ? 8.523 -10.641 -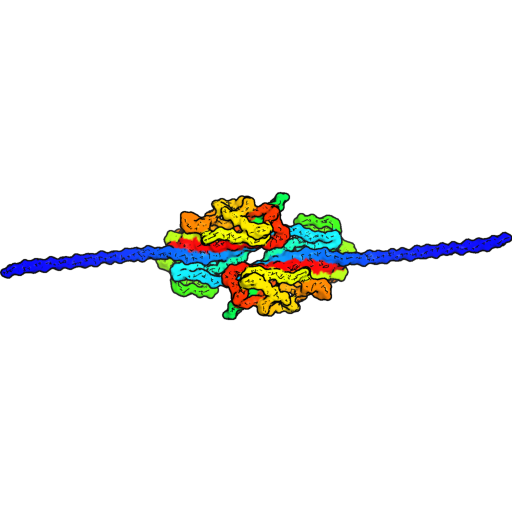1.317 1 74.56 188 GLY A CA 1
ATOM 1357 C C . GLY A 1 188 ? 7.879 -10.008 -0.099 1 74.56 188 GLY A C 1
ATOM 1358 O O . GLY A 1 188 ? 6.648 -9.945 -0.002 1 74.56 188 GLY A O 1
ATOM 1359 N N . ALA A 1 189 ? 8.688 -9.539 0.84 1 77.44 189 ALA A N 1
ATOM 1360 C CA . ALA A 1 189 ? 8.141 -8.945 2.055 1 77.44 189 ALA A CA 1
ATOM 1361 C C . ALA A 1 189 ? 7.395 -7.648 1.743 1 77.44 189 ALA A C 1
ATOM 1363 O O . ALA A 1 189 ? 7.84 -6.852 0.915 1 77.44 189 ALA A O 1
ATOM 1364 N N . ALA A 1 190 ? 6.242 -7.488 2.377 1 77.19 190 ALA A N 1
ATOM 1365 C CA . ALA A 1 190 ? 5.574 -6.188 2.402 1 77.19 190 ALA A CA 1
ATOM 1366 C C . ALA A 1 190 ? 6.215 -5.262 3.434 1 77.19 190 ALA A C 1
ATOM 1368 O O . ALA A 1 190 ? 6.359 -5.633 4.602 1 77.19 190 ALA A O 1
ATOM 1369 N N . ILE A 1 191 ? 6.629 -4.121 2.934 1 85.88 191 ILE A N 1
ATOM 1370 C CA . ILE A 1 191 ? 7.18 -3.146 3.871 1 85.88 191 ILE A CA 1
ATOM 1371 C C . ILE A 1 191 ? 6.289 -1.904 3.904 1 85.88 191 ILE A C 1
ATOM 1373 O O . ILE A 1 191 ? 5.621 -1.584 2.918 1 85.88 191 ILE A O 1
ATOM 1377 N N . ASN A 1 192 ? 6.27 -1.229 5.016 1 84.56 192 ASN A N 1
ATOM 1378 C CA . ASN A 1 192 ? 5.496 0.001 5.141 1 84.56 192 ASN A CA 1
ATOM 1379 C C . ASN A 1 192 ? 6.16 0.986 6.102 1 84.56 192 ASN A C 1
ATOM 1381 O O . ASN A 1 192 ? 7.004 0.599 6.91 1 84.56 192 ASN A O 1
ATOM 1385 N N . PHE A 1 193 ? 5.855 2.186 5.895 1 90.19 193 PHE A N 1
ATOM 1386 C CA . PHE A 1 193 ? 6.324 3.291 6.723 1 90.19 193 PHE A CA 1
ATOM 1387 C C . PHE A 1 193 ? 5.152 4.148 7.188 1 90.19 193 PHE A C 1
ATOM 1389 O O . PHE A 1 193 ? 4.223 4.41 6.422 1 90.19 193 PHE A O 1
ATOM 1396 N N . VAL A 1 194 ? 5.203 4.531 8.453 1 86.75 194 VAL A N 1
ATOM 1397 C CA . VAL A 1 194 ? 4.203 5.418 9.039 1 86.75 194 VAL A CA 1
ATOM 1398 C C . VAL A 1 194 ? 4.887 6.625 9.672 1 86.75 194 VAL A C 1
ATOM 1400 O O . VAL A 1 194 ? 5.816 6.473 10.469 1 86.75 194 VAL A O 1
ATOM 1403 N N . ALA A 1 195 ? 4.43 7.809 9.312 1 93.5 195 ALA A N 1
ATOM 1404 C CA . ALA A 1 195 ? 5.047 9.023 9.844 1 93.5 195 ALA A CA 1
ATOM 1405 C C . ALA A 1 195 ? 3.986 10.039 10.25 1 93.5 195 ALA A C 1
ATOM 1407 O O . ALA A 1 195 ? 3.217 10.516 9.406 1 93.5 195 ALA A O 1
ATOM 1408 N N . PRO A 1 196 ? 3.932 10.398 11.445 1 92.19 196 PRO A N 1
ATOM 1409 C CA . PRO A 1 196 ? 3.074 11.508 11.859 1 92.19 196 PRO A CA 1
ATOM 1410 C C . PRO A 1 196 ? 3.752 12.867 11.695 1 92.19 196 PRO A C 1
ATOM 1412 O O . PRO A 1 196 ? 4.895 13.047 12.133 1 92.19 196 PRO A O 1
ATOM 1415 N N . VAL A 1 197 ? 3.094 13.836 11.102 1 95.25 197 VAL A N 1
ATOM 1416 C CA . VAL A 1 197 ? 3.604 15.188 10.898 1 95.25 197 VAL A CA 1
ATOM 1417 C C . VAL A 1 197 ? 2.672 16.188 11.57 1 95.25 197 VAL A C 1
ATOM 1419 O O . VAL A 1 197 ? 1.457 16.156 11.367 1 95.25 197 VAL A O 1
ATOM 1422 N N . THR A 1 198 ? 3.285 17.062 12.352 1 95.31 198 THR A N 1
ATOM 1423 C CA . THR A 1 198 ? 2.551 18.156 12.969 1 95.31 198 THR A CA 1
ATOM 1424 C C . THR A 1 198 ? 2.807 19.469 12.234 1 95.31 198 THR A C 1
ATOM 1426 O O . THR A 1 198 ? 3.951 19.781 11.906 1 95.31 198 THR A O 1
ATOM 1429 N N . PHE A 1 199 ? 1.746 20.141 12.016 1 96.44 199 PHE A N 1
ATOM 1430 C CA . PHE A 1 199 ? 1.802 21.469 11.406 1 96.44 199 PHE A CA 1
ATOM 1431 C C . PHE A 1 199 ? 1.398 22.531 12.414 1 96.44 199 PHE A C 1
ATOM 1433 O O . PHE A 1 199 ? 0.319 22.469 13.008 1 96.44 199 PHE A O 1
ATOM 1440 N N . ALA A 1 200 ? 2.27 23.438 12.609 1 95.56 200 ALA A N 1
ATOM 1441 C CA . ALA A 1 200 ? 1.979 24.641 13.391 1 95.56 200 ALA A CA 1
ATOM 1442 C C . ALA A 1 200 ? 1.648 25.828 12.477 1 95.56 200 ALA A C 1
ATOM 1444 O O . ALA A 1 200 ? 2.502 26.281 11.719 1 95.56 200 ALA A O 1
ATOM 1445 N N . VAL A 1 201 ? 0.442 26.266 12.586 1 95.25 201 VAL A N 1
ATOM 1446 C CA . VAL A 1 201 ? -0.04 27.281 11.648 1 95.25 201 VAL A CA 1
ATOM 1447 C C . VAL A 1 201 ? -0.413 28.547 12.406 1 95.25 201 VAL A C 1
ATOM 1449 O O . VAL A 1 201 ? -1.145 28.5 13.398 1 95.25 201 VAL A O 1
ATOM 1452 N N . ASP A 1 202 ? 0.147 29.641 11.867 1 95.19 202 ASP A N 1
ATOM 1453 C CA . ASP A 1 202 ? -0.16 30.969 12.383 1 95.19 202 ASP A CA 1
ATOM 1454 C C . ASP A 1 202 ? -1.007 31.766 11.391 1 95.19 202 ASP A C 1
ATOM 1456 O O . ASP A 1 202 ? -0.541 32.094 10.305 1 95.19 202 ASP A O 1
ATOM 1460 N N . ILE A 1 203 ? -2.217 32 11.836 1 93.25 203 ILE A N 1
ATOM 1461 C CA . ILE A 1 203 ? -3.139 32.781 11.016 1 93.25 203 ILE A CA 1
ATOM 1462 C C . ILE A 1 203 ? -3.248 34.188 11.57 1 93.25 203 ILE A C 1
ATOM 1464 O O . ILE A 1 203 ? -3.35 34.406 12.781 1 93.25 203 ILE A O 1
ATOM 1468 N N . MET B 1 1 ? -14.852 82.75 48.344 1 33.47 1 MET B N 1
ATOM 1469 C CA . MET B 1 1 ? -15.352 82.125 47.125 1 33.47 1 MET B CA 1
ATOM 1470 C C . MET B 1 1 ? -14.242 81.375 46.375 1 33.47 1 MET B C 1
ATOM 1472 O O . MET B 1 1 ? -13.469 82 45.656 1 33.47 1 MET B O 1
ATOM 1476 N N . LYS B 1 2 ? -13.617 80.438 47.062 1 41.88 2 LYS B N 1
ATOM 1477 C CA . LYS B 1 2 ? -12.539 79.562 46.531 1 41.88 2 LYS B CA 1
ATOM 1478 C C . LYS B 1 2 ? -13 78.812 45.312 1 41.88 2 LYS B C 1
ATOM 1480 O O . LYS B 1 2 ? -14.008 78.125 45.344 1 41.88 2 LYS B O 1
ATOM 1485 N N . LYS B 1 3 ? -12.688 79.375 44.094 1 41.19 3 LYS B N 1
ATOM 1486 C CA . LYS B 1 3 ? -12.828 78.75 42.812 1 41.19 3 LYS B CA 1
ATOM 1487 C C . LYS B 1 3 ? -12.164 77.375 42.781 1 41.19 3 LYS B C 1
ATOM 1489 O O . LYS B 1 3 ? -10.945 77.25 42.938 1 41.19 3 LYS B O 1
ATOM 1494 N N . ASN B 1 4 ? -12.828 76.375 43.281 1 34.09 4 ASN B N 1
ATOM 1495 C CA . ASN B 1 4 ? -12.391 74.938 43.125 1 34.09 4 ASN B CA 1
ATOM 1496 C C . ASN B 1 4 ? -12.211 74.562 41.656 1 34.09 4 ASN B C 1
ATOM 1498 O O . ASN B 1 4 ? -13.156 74.688 40.875 1 34.09 4 ASN B O 1
ATOM 1502 N N . LEU B 1 5 ? -11.016 74.812 41.094 1 32.5 5 LEU B N 1
ATOM 1503 C CA . LEU B 1 5 ? -10.602 74.312 39.781 1 32.5 5 LEU B CA 1
ATOM 1504 C C . LEU B 1 5 ? -10.805 72.812 39.656 1 32.5 5 LEU B C 1
ATOM 1506 O O . LEU B 1 5 ? -10.203 72.062 40.438 1 32.5 5 LEU B O 1
ATOM 1510 N N . LEU B 1 6 ? -12.016 72.312 39.312 1 32.94 6 LEU B N 1
ATOM 1511 C CA . LEU B 1 6 ? -12.289 70.938 38.938 1 32.94 6 LEU B CA 1
ATOM 1512 C C . LEU B 1 6 ? -11.406 70.5 37.781 1 32.94 6 LEU B C 1
ATOM 1514 O O . LEU B 1 6 ? -11.492 71.062 36.688 1 32.94 6 LEU B O 1
ATOM 1518 N N . ILE B 1 7 ? -10.18 70.125 38.031 1 31.27 7 ILE B N 1
ATOM 1519 C CA . ILE B 1 7 ? -9.375 69.5 37 1 31.27 7 ILE B CA 1
ATOM 1520 C C . ILE B 1 7 ? -10.07 68.25 36.531 1 31.27 7 ILE B C 1
ATOM 1522 O O . ILE B 1 7 ? -10.32 67.312 37.312 1 31.27 7 ILE B O 1
ATOM 1526 N N . THR B 1 8 ? -10.852 68.312 35.469 1 32.09 8 THR B N 1
ATOM 1527 C CA . THR B 1 8 ? -11.375 67.188 34.719 1 32.09 8 THR B CA 1
ATOM 1528 C C . THR B 1 8 ? -10.242 66.312 34.156 1 32.09 8 THR B C 1
ATOM 1530 O O . THR B 1 8 ? -9.438 66.812 33.344 1 32.09 8 THR B O 1
ATOM 1533 N N . SER B 1 9 ? -9.742 65.375 34.969 1 31.75 9 SER B N 1
ATOM 1534 C CA . SER B 1 9 ? -8.836 64.375 34.438 1 31.75 9 SER B CA 1
ATOM 1535 C C . SER B 1 9 ? -9.469 63.562 33.312 1 31.75 9 SER B C 1
ATOM 1537 O O . SER B 1 9 ? -10.523 62.969 33.469 1 31.75 9 SER B O 1
ATOM 1539 N N . VAL B 1 10 ? -9.203 64 32.125 1 33.03 10 VAL B N 1
ATOM 1540 C CA . VAL B 1 10 ? -9.531 63.219 30.953 1 33.03 10 VAL B CA 1
ATOM 1541 C C . VAL B 1 10 ? -8.773 61.875 31 1 33.03 10 VAL B C 1
ATOM 1543 O O . VAL B 1 10 ? -7.539 61.875 31 1 33.03 10 VAL B O 1
ATOM 1546 N N . LEU B 1 11 ? -9.344 60.781 31.562 1 34.66 11 LEU B N 1
ATOM 1547 C CA . LEU B 1 11 ? -8.906 59.406 31.406 1 34.66 11 LEU B CA 1
ATOM 1548 C C . LEU B 1 11 ? -8.828 59.031 29.938 1 34.66 11 LEU B C 1
ATOM 1550 O O . LEU B 1 11 ? -9.852 58.969 29.25 1 34.66 11 LEU B O 1
ATOM 1554 N N . ALA B 1 12 ? -7.684 59.25 29.297 1 32.78 12 ALA B N 1
ATOM 1555 C CA . ALA B 1 12 ? -7.395 58.625 28.016 1 32.78 12 ALA B CA 1
ATOM 1556 C C . ALA B 1 12 ? -7.496 57.125 28.109 1 32.78 12 ALA B C 1
ATOM 1558 O O . ALA B 1 12 ? -6.742 56.469 28.844 1 32.78 12 ALA B O 1
ATOM 1559 N N . MET B 1 13 ? -8.633 56.562 27.812 1 33.69 13 MET B N 1
ATOM 1560 C CA . MET B 1 13 ? -8.742 55.125 27.531 1 33.69 13 MET B CA 1
ATOM 1561 C C . MET B 1 13 ? -7.781 54.719 26.438 1 33.69 13 MET B C 1
ATOM 1563 O O . MET B 1 13 ? -7.945 55.094 25.281 1 33.69 13 MET B O 1
ATOM 1567 N N . ALA B 1 14 ? -6.57 54.375 26.812 1 36.53 14 ALA B N 1
ATOM 1568 C CA . ALA B 1 14 ? -5.758 53.594 25.891 1 36.53 14 ALA B CA 1
ATOM 1569 C C . ALA B 1 14 ? -6.469 52.312 25.484 1 36.53 14 ALA B C 1
ATOM 1571 O O . ALA B 1 14 ? -6.684 51.438 26.312 1 36.53 14 ALA B O 1
ATOM 1572 N N . THR B 1 15 ? -7.191 52.344 24.406 1 37.81 15 THR B N 1
ATOM 1573 C CA . THR B 1 15 ? -7.586 51.094 23.75 1 37.81 15 THR B CA 1
ATOM 1574 C C . THR B 1 15 ? -6.367 50.219 23.5 1 37.81 15 THR B C 1
ATOM 1576 O O . THR B 1 15 ? -5.539 50.531 22.641 1 37.81 15 THR B O 1
ATOM 1579 N N . VAL B 1 16 ? -5.902 49.5 24.516 1 36.09 16 VAL B N 1
ATOM 1580 C CA . VAL B 1 16 ? -5.031 48.375 24.188 1 36.09 16 VAL B CA 1
ATOM 1581 C C . VAL B 1 16 ? -5.668 47.562 23.078 1 36.09 16 VAL B C 1
ATOM 1583 O O . VAL B 1 16 ? -6.688 46.906 23.297 1 36.09 16 VAL B O 1
ATOM 1586 N N . SER B 1 17 ? -5.477 47.969 21.859 1 36.5 17 SER B N 1
ATOM 1587 C CA . SER B 1 17 ? -5.668 46.969 20.812 1 36.5 17 SER B CA 1
ATOM 1588 C C . SER B 1 17 ? -4.93 45.656 21.156 1 36.5 17 SER B C 1
ATOM 1590 O O . SER B 1 17 ? -3.699 45.625 21.109 1 36.5 17 SER B O 1
ATOM 1592 N N . GLY B 1 18 ? -5.383 44.938 22.078 1 36.03 18 GLY B N 1
ATOM 1593 C CA . GLY B 1 18 ? -4.887 43.562 22.188 1 36.03 18 GLY B CA 1
ATOM 1594 C C . GLY B 1 18 ? -4.668 42.938 20.828 1 36.03 18 GLY B C 1
ATOM 1595 O O . GLY B 1 18 ? -5.625 42.688 20.094 1 36.03 18 GLY B O 1
ATOM 1596 N N . SER B 1 19 ? -3.582 43.219 20.203 1 37.38 19 SER B N 1
ATOM 1597 C CA . SER B 1 19 ? -3.217 42.25 19.156 1 37.38 19 SER B CA 1
ATOM 1598 C C . SER B 1 19 ? -3.494 40.812 19.609 1 37.38 19 SER B C 1
ATOM 1600 O O . SER B 1 19 ? -2.842 40.312 20.531 1 37.38 19 SER B O 1
ATOM 1602 N N . VAL B 1 20 ? -4.727 40.469 19.594 1 39.69 20 VAL B N 1
ATOM 1603 C CA . VAL B 1 20 ? -4.934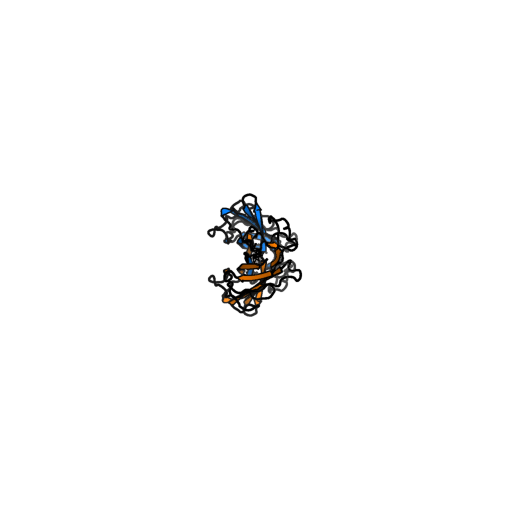 39 19.656 1 39.69 20 VAL B CA 1
ATOM 1604 C C . VAL B 1 20 ? -3.891 38.312 18.781 1 39.69 20 VAL B C 1
ATOM 1606 O O . VAL B 1 20 ? -3.955 38.375 17.562 1 39.69 20 VAL B O 1
ATOM 1609 N N . LEU B 1 21 ? -2.572 38.375 19.109 1 45.75 21 LEU B N 1
ATOM 1610 C CA . LEU B 1 21 ? -1.662 37.406 18.5 1 45.75 21 LEU B CA 1
ATOM 1611 C C . LEU B 1 21 ? -2.354 36.062 18.266 1 45.75 21 LEU B C 1
ATOM 1613 O O . LEU B 1 21 ? -2.805 35.438 19.219 1 45.75 21 LEU B O 1
ATOM 1617 N N . ALA B 1 22 ? -3.111 36 17.234 1 56.94 22 ALA B N 1
ATOM 1618 C CA . ALA B 1 22 ? -3.752 34.75 16.859 1 56.94 22 ALA B CA 1
ATOM 1619 C C . ALA B 1 22 ? -2.855 33.562 17.203 1 56.94 22 ALA B C 1
ATOM 1621 O O . ALA B 1 22 ? -1.651 33.594 16.938 1 56.94 22 ALA B O 1
ATOM 1622 N N . ALA B 1 23 ? -3.123 32.812 18.203 1 77.62 23 ALA B N 1
ATOM 1623 C CA . ALA B 1 23 ? -2.408 31.672 18.766 1 77.62 23 ALA B CA 1
ATOM 1624 C C . ALA B 1 23 ? -2.123 30.625 17.688 1 77.62 23 ALA B C 1
ATOM 1626 O O . ALA B 1 23 ? -2.963 30.359 16.828 1 77.62 23 ALA B O 1
ATOM 1627 N N . VAL B 1 24 ? -0.814 30.375 17.484 1 87.44 24 VAL B N 1
ATOM 1628 C CA . VAL B 1 24 ? -0.384 29.25 16.656 1 87.44 24 VAL B CA 1
ATOM 1629 C C . VAL B 1 24 ? -1.165 28 17.047 1 87.44 24 VAL B C 1
ATOM 1631 O O . VAL B 1 24 ? -1.297 27.688 18.234 1 87.44 24 VAL B O 1
ATOM 1634 N N . THR B 1 25 ? -1.899 27.469 16.125 1 92.81 25 THR B N 1
ATOM 1635 C CA . THR B 1 25 ? -2.611 26.219 16.375 1 92.81 25 THR B CA 1
ATOM 1636 C C . THR B 1 25 ? -1.973 25.078 15.602 1 92.81 25 THR B C 1
ATOM 1638 O O . THR B 1 25 ? -1.394 25.281 14.539 1 92.81 25 THR B O 1
ATOM 1641 N N . ASN B 1 26 ? -2.098 23.906 16.203 1 91.81 26 ASN B N 1
ATOM 1642 C CA . ASN B 1 26 ? -1.455 22.734 15.625 1 91.81 26 ASN B CA 1
ATOM 1643 C C . ASN B 1 26 ? -2.477 21.781 15.008 1 91.81 26 ASN B C 1
ATOM 1645 O O . ASN B 1 26 ? -3.592 21.641 15.516 1 91.81 26 ASN B O 1
ATOM 1649 N N . GLY B 1 27 ? -2.174 21.219 13.875 1 92.94 27 GLY B N 1
ATOM 1650 C CA . GLY B 1 27 ? -2.842 20.078 13.258 1 92.94 27 GLY B CA 1
ATOM 1651 C C . GLY B 1 27 ? -1.888 18.969 12.867 1 92.94 27 GLY B C 1
ATOM 1652 O O . GLY B 1 27 ? -0.769 19.234 12.422 1 92.94 27 GLY B O 1
ATOM 1653 N N . GLN B 1 28 ? -2.348 17.75 13.07 1 91.12 28 GLN B N 1
ATOM 1654 C CA . GLN B 1 28 ? -1.479 16.625 12.773 1 91.12 28 GLN B CA 1
ATOM 1655 C C . GLN B 1 28 ? -2.102 15.711 11.719 1 91.12 28 GLN B C 1
ATOM 1657 O O . GLN B 1 28 ? -3.305 15.438 11.758 1 91.12 28 GLN B O 1
ATOM 1662 N N . LEU B 1 29 ? -1.27 15.289 10.789 1 91.12 29 LEU B N 1
ATOM 1663 C CA . LEU B 1 29 ? -1.616 14.234 9.844 1 91.12 29 LEU B CA 1
ATOM 1664 C C . LEU B 1 29 ? -0.64 13.07 9.945 1 91.12 29 LEU B C 1
ATOM 1666 O O . LEU B 1 29 ? 0.539 13.266 10.25 1 91.12 29 LEU B O 1
ATOM 1670 N N . THR B 1 30 ? -1.157 11.859 9.688 1 87.94 30 THR B N 1
ATOM 1671 C CA . THR B 1 30 ? -0.325 10.664 9.617 1 87.94 30 THR B CA 1
ATOM 1672 C C . THR B 1 30 ? -0.238 10.148 8.188 1 87.94 30 THR B C 1
ATOM 1674 O O . THR B 1 30 ? -1.261 9.969 7.52 1 87.94 30 THR B O 1
ATOM 1677 N N . PHE B 1 31 ? 0.995 9.945 7.77 1 90.88 31 PHE B N 1
ATOM 1678 C CA . PHE B 1 31 ? 1.232 9.5 6.402 1 90.88 31 PHE B CA 1
ATOM 1679 C C . PHE B 1 31 ? 1.705 8.047 6.379 1 90.88 31 PHE B C 1
ATOM 1681 O O . PHE B 1 31 ? 2.492 7.633 7.23 1 90.88 31 PHE B O 1
ATOM 1688 N N . ASN B 1 32 ? 1.213 7.336 5.422 1 87.19 32 ASN B N 1
ATOM 1689 C CA . ASN B 1 32 ? 1.5 5.914 5.273 1 87.19 32 ASN B CA 1
ATOM 1690 C C . ASN B 1 32 ? 2.008 5.59 3.871 1 87.19 32 ASN B C 1
ATOM 1692 O O . ASN B 1 32 ? 1.43 6.035 2.877 1 87.19 32 ASN B O 1
ATOM 1696 N N . TRP B 1 33 ? 3.121 4.887 3.816 1 89.38 33 TRP B N 1
ATOM 1697 C CA . TRP B 1 33 ? 3.65 4.352 2.564 1 89.38 33 TRP B CA 1
ATOM 1698 C C . TRP B 1 33 ? 3.775 2.834 2.627 1 89.38 33 TRP B C 1
ATOM 1700 O O . TRP B 1 33 ? 4.094 2.275 3.678 1 89.38 33 TRP B O 1
ATOM 1710 N N . GLN B 1 34 ? 3.594 2.238 1.464 1 84.62 34 GLN B N 1
ATOM 1711 C CA . GLN B 1 34 ? 3.713 0.784 1.445 1 84.62 34 GLN B CA 1
ATOM 1712 C C . GLN B 1 34 ? 4.277 0.294 0.115 1 84.62 34 GLN B C 1
ATOM 1714 O O . GLN B 1 34 ? 4.121 0.958 -0.913 1 84.62 34 GLN B O 1
ATOM 1719 N N . GLY B 1 35 ? 4.977 -0.817 0.178 1 83.56 35 GLY B N 1
ATOM 1720 C CA . GLY B 1 35 ? 5.52 -1.495 -0.989 1 83.56 35 GLY B CA 1
ATOM 1721 C C . GLY B 1 35 ? 5.914 -2.934 -0.713 1 83.56 35 GLY B C 1
ATOM 1722 O O . GLY B 1 35 ? 5.867 -3.387 0.432 1 83.56 35 GLY B O 1
ATOM 1723 N N . VAL B 1 36 ? 6.258 -3.629 -1.711 1 80.44 36 VAL B N 1
ATOM 1724 C CA . VAL B 1 36 ? 6.699 -5.02 -1.615 1 80.44 36 VAL B CA 1
ATOM 1725 C C . VAL B 1 36 ? 8.102 -5.156 -2.195 1 80.44 36 VAL B C 1
ATOM 1727 O O . VAL B 1 36 ? 8.406 -4.598 -3.254 1 80.44 36 VAL B O 1
ATOM 1730 N N . VAL B 1 37 ? 8.875 -5.867 -1.45 1 84.25 37 VAL B N 1
ATOM 1731 C CA . VAL B 1 37 ? 10.219 -6.188 -1.939 1 84.25 37 VAL B CA 1
ATOM 1732 C C . VAL B 1 37 ? 10.117 -7.168 -3.107 1 84.25 37 VAL B C 1
ATOM 1734 O O . VAL B 1 37 ? 9.469 -8.211 -2.998 1 84.25 37 VAL B O 1
ATOM 1737 N N . PRO B 1 38 ? 10.789 -6.773 -4.191 1 75.75 38 PRO B N 1
ATOM 1738 C CA . PRO B 1 38 ? 10.719 -7.672 -5.348 1 75.75 38 PRO B CA 1
ATOM 1739 C C . PRO B 1 38 ? 11.258 -9.07 -5.047 1 75.75 38 PRO B C 1
ATOM 1741 O O . PRO B 1 38 ? 12.242 -9.211 -4.312 1 75.75 38 PRO B O 1
ATOM 1744 N N . SER B 1 39 ? 10.648 -10 -5.449 1 76.69 39 SER B N 1
ATOM 1745 C CA . SER B 1 39 ? 11.086 -11.391 -5.395 1 76.69 39 SER B CA 1
ATOM 1746 C C . SER B 1 39 ? 11.484 -11.898 -6.777 1 76.69 39 SER B C 1
ATOM 1748 O O . SER B 1 39 ? 11.055 -11.352 -7.793 1 76.69 39 SER B O 1
ATOM 1750 N N . ALA B 1 40 ? 12.484 -12.797 -6.668 1 73.94 40 ALA B N 1
ATOM 1751 C CA . ALA B 1 40 ? 12.766 -13.469 -7.934 1 73.94 40 ALA B CA 1
ATOM 1752 C C . ALA B 1 40 ? 11.516 -14.148 -8.484 1 73.94 40 ALA B C 1
ATOM 1754 O O . ALA B 1 40 ? 10.703 -14.672 -7.719 1 73.94 40 ALA B O 1
ATOM 1755 N N . PRO B 1 41 ? 11.43 -13.953 -9.805 1 75.81 41 PRO B N 1
ATOM 1756 C CA . PRO B 1 41 ? 10.273 -14.648 -10.375 1 75.81 41 PRO B CA 1
ATOM 1757 C C . PRO B 1 41 ? 10.297 -16.156 -10.109 1 75.81 41 PRO B C 1
ATOM 1759 O O . PRO B 1 41 ? 11.367 -16.75 -10.008 1 75.81 41 PRO B O 1
ATOM 1762 N N . VAL B 1 42 ? 9.156 -16.594 -9.875 1 75.81 42 VAL B N 1
ATOM 1763 C CA . VAL B 1 42 ? 9.016 -18.047 -9.789 1 75.81 42 VAL B CA 1
ATOM 1764 C C . VAL B 1 42 ? 9.172 -18.656 -11.172 1 75.81 42 VAL B C 1
ATOM 1766 O O . VAL B 1 42 ? 8.461 -18.297 -12.109 1 75.81 42 VAL B O 1
ATOM 1769 N N . THR B 1 43 ? 10.203 -19.453 -11.328 1 73.38 43 THR B N 1
ATOM 1770 C CA . THR B 1 43 ? 10.445 -20.078 -12.625 1 73.38 43 THR B CA 1
ATOM 1771 C C . THR B 1 43 ? 10.32 -21.594 -12.523 1 73.38 43 THR B C 1
ATOM 1773 O O . THR B 1 43 ? 10.703 -22.188 -11.516 1 73.38 43 THR B O 1
ATOM 1776 N N . GLN B 1 44 ? 9.617 -22.062 -13.43 1 76.5 44 GLN B N 1
ATOM 1777 C CA . GLN B 1 44 ? 9.523 -23.5 -13.68 1 76.5 44 GLN B CA 1
ATOM 1778 C C . GLN B 1 44 ? 10.219 -23.875 -14.992 1 76.5 44 GLN B C 1
ATOM 1780 O O . GLN B 1 44 ? 10.539 -23 -15.797 1 76.5 44 GLN B O 1
ATOM 1785 N N . SER B 1 45 ? 10.5 -25.156 -15.133 1 82.44 45 SER B N 1
ATOM 1786 C CA . SER B 1 45 ? 11.172 -25.578 -16.359 1 82.44 45 SER B CA 1
ATOM 1787 C C . SER B 1 45 ? 10.195 -25.625 -17.531 1 82.44 45 SER B C 1
ATOM 1789 O O . SER B 1 45 ? 10.594 -25.422 -18.688 1 82.44 45 SER B O 1
ATOM 1791 N N . SER B 1 46 ? 9.008 -25.844 -17.281 1 91.81 46 SER B N 1
ATOM 1792 C CA . SER B 1 46 ? 8.102 -26.094 -18.391 1 91.81 46 SER B CA 1
ATOM 1793 C C . SER B 1 46 ? 7.059 -25 -18.531 1 91.81 46 SER B C 1
ATOM 1795 O O . SER B 1 46 ? 6.352 -24.922 -19.531 1 91.81 46 SER B O 1
ATOM 1797 N N . TRP B 1 47 ? 6.91 -24.219 -17.594 1 94.56 47 TRP B N 1
ATOM 1798 C CA . TRP B 1 47 ? 5.934 -23.125 -17.656 1 94.56 47 TRP B CA 1
ATOM 1799 C C . TRP B 1 47 ? 6.383 -21.953 -16.797 1 94.56 47 TRP B C 1
ATOM 1801 O O . TRP B 1 47 ? 7.324 -22.078 -16.016 1 94.56 47 TRP B O 1
ATOM 1811 N N . ALA B 1 48 ? 5.777 -20.781 -16.984 1 95.25 48 ALA B N 1
ATOM 1812 C CA . ALA B 1 48 ? 6.129 -19.578 -16.234 1 95.25 48 ALA B CA 1
ATOM 1813 C C . ALA B 1 48 ? 4.91 -18.672 -16.047 1 95.25 48 ALA B C 1
ATOM 1815 O O . ALA B 1 48 ? 3.973 -18.719 -16.844 1 95.25 48 ALA B O 1
ATOM 1816 N N . PHE B 1 49 ? 4.957 -17.906 -14.969 1 95.81 49 PHE B N 1
ATOM 1817 C CA . PHE B 1 49 ? 4.102 -16.734 -14.844 1 95.81 49 PHE B CA 1
ATOM 1818 C C . PHE B 1 49 ? 4.645 -15.578 -15.664 1 95.81 49 PHE B C 1
ATOM 1820 O O . PHE B 1 49 ? 5.816 -15.211 -15.539 1 95.81 49 PHE B O 1
ATOM 1827 N N . VAL B 1 50 ? 3.727 -14.945 -16.484 1 95.69 50 VAL B N 1
ATOM 1828 C CA . VAL B 1 50 ? 4.23 -13.828 -17.281 1 95.69 50 VAL B CA 1
ATOM 1829 C C . VAL B 1 50 ? 3.189 -12.719 -17.344 1 95.69 50 VAL B C 1
ATOM 1831 O O . VAL B 1 50 ? 2 -12.961 -17.125 1 95.69 50 VAL B O 1
ATOM 1834 N N . ASN B 1 51 ? 3.682 -11.477 -17.578 1 94.56 51 ASN B N 1
ATOM 1835 C CA . ASN B 1 51 ? 2.768 -10.375 -17.859 1 94.56 51 ASN B CA 1
ATOM 1836 C C . ASN B 1 51 ? 2.391 -10.328 -19.344 1 94.56 51 ASN B C 1
ATOM 1838 O O . ASN B 1 51 ? 2.654 -11.281 -20.078 1 94.56 51 ASN B O 1
ATOM 1842 N N . GLY B 1 52 ? 1.738 -9.234 -19.781 1 93.94 52 GLY B N 1
ATOM 1843 C CA . GLY B 1 52 ? 1.235 -9.109 -21.141 1 93.94 52 GLY B CA 1
ATOM 1844 C C . GLY B 1 52 ? 2.338 -9 -22.172 1 93.94 52 GLY B C 1
ATOM 1845 O O . GLY B 1 52 ? 2.086 -9.125 -23.375 1 93.94 52 GLY B O 1
ATOM 1846 N N . LEU B 1 53 ? 3.598 -8.867 -21.703 1 94.19 53 LEU B N 1
ATOM 1847 C CA . LEU B 1 53 ? 4.746 -8.75 -22.594 1 94.19 53 LEU B CA 1
ATOM 1848 C C . LEU B 1 53 ? 5.621 -9.992 -22.516 1 94.19 53 LEU B C 1
ATOM 1850 O O . LEU B 1 53 ? 6.77 -9.977 -22.969 1 94.19 53 LEU B O 1
ATOM 1854 N N . ASP B 1 54 ? 5.129 -11.016 -21.812 1 94.88 54 ASP B N 1
ATOM 1855 C CA . ASP B 1 54 ? 5.805 -12.297 -21.625 1 94.88 54 ASP B CA 1
ATOM 1856 C C . ASP B 1 54 ? 7.039 -12.141 -20.734 1 94.88 54 ASP B C 1
ATOM 1858 O O . ASP B 1 54 ? 8.008 -12.891 -20.859 1 94.88 54 ASP B O 1
ATOM 1862 N N . ILE B 1 55 ? 7.051 -11.125 -20 1 92.25 55 ILE B N 1
ATOM 1863 C CA . ILE B 1 55 ? 8.086 -10.945 -18.984 1 92.25 55 ILE B CA 1
ATOM 1864 C C . ILE B 1 55 ? 7.672 -11.664 -17.703 1 92.25 55 ILE B C 1
ATOM 1866 O O . ILE B 1 55 ? 6.52 -11.578 -17.281 1 92.25 55 ILE B O 1
ATOM 1870 N N . PRO B 1 56 ? 8.609 -12.422 -17.125 1 91.94 56 PRO B N 1
ATOM 1871 C CA . PRO B 1 56 ? 8.258 -13.125 -15.891 1 91.94 56 PRO B CA 1
ATOM 1872 C C . PRO B 1 56 ? 7.562 -12.219 -14.875 1 91.94 56 PRO B C 1
ATOM 1874 O O . PRO B 1 56 ? 7.992 -11.086 -14.648 1 91.94 56 PRO B O 1
ATOM 1877 N N . PHE B 1 57 ? 6.516 -12.711 -14.336 1 91.12 57 PHE B N 1
ATOM 1878 C CA . PHE B 1 57 ? 5.645 -11.938 -13.461 1 91.12 57 PHE B CA 1
ATOM 1879 C C . PHE B 1 57 ? 6.02 -12.156 -12 1 91.12 57 PHE B C 1
ATOM 1881 O O . PHE B 1 57 ? 6.168 -13.297 -11.555 1 91.12 57 PHE B O 1
ATOM 1888 N N . THR B 1 58 ? 6.16 -11.086 -11.312 1 84.88 58 THR B N 1
ATOM 1889 C CA . THR B 1 58 ? 6.277 -11.047 -9.859 1 84.88 58 THR B CA 1
ATOM 1890 C C . THR B 1 58 ? 5.258 -10.078 -9.266 1 84.88 58 THR B C 1
ATOM 1892 O O . THR B 1 58 ? 5.203 -8.906 -9.648 1 84.88 58 THR B O 1
ATOM 1895 N N . PRO B 1 59 ? 4.473 -10.633 -8.297 1 86.94 59 PRO B N 1
ATOM 1896 C CA . PRO B 1 59 ? 3.463 -9.727 -7.738 1 86.94 59 PRO B CA 1
ATOM 1897 C C . PRO B 1 59 ? 4.078 -8.57 -6.965 1 86.94 59 PRO B C 1
ATOM 1899 O O . PRO B 1 59 ? 5.004 -8.766 -6.176 1 86.94 59 PRO B O 1
ATOM 1902 N N . GLY B 1 60 ? 3.568 -7.422 -7.227 1 78.88 60 GLY B N 1
ATOM 1903 C CA . GLY B 1 60 ? 3.816 -6.285 -6.352 1 78.88 60 GLY B CA 1
ATOM 1904 C C . GLY B 1 60 ? 2.764 -6.125 -5.273 1 78.88 60 GLY B C 1
ATOM 1905 O O . GLY B 1 60 ? 2.184 -7.113 -4.812 1 78.88 60 GLY B O 1
ATOM 1906 N N . THR B 1 61 ? 2.641 -4.945 -4.82 1 79.56 61 THR B N 1
ATOM 1907 C CA . THR B 1 61 ? 1.574 -4.621 -3.881 1 79.56 61 THR B CA 1
ATOM 1908 C C . THR B 1 61 ? 0.448 -3.867 -4.582 1 79.56 61 THR B C 1
ATOM 1910 O O . THR B 1 61 ? 0.698 -2.92 -5.328 1 79.56 61 THR B O 1
ATOM 1913 N N . GLU B 1 62 ? -0.737 -4.348 -4.316 1 86.56 62 GLU B N 1
ATOM 1914 C CA . GLU B 1 62 ? -1.888 -3.633 -4.859 1 86.56 62 GLU B CA 1
ATOM 1915 C C . GLU B 1 62 ? -2.566 -2.783 -3.791 1 86.56 62 GLU B C 1
ATOM 1917 O O . GLU B 1 62 ? -2.611 -3.168 -2.619 1 86.56 62 GLU B O 1
ATOM 1922 N N . GLN B 1 63 ? -3.143 -1.713 -4.238 1 81.88 63 GLN B N 1
ATOM 1923 C CA . GLN B 1 63 ? -3.822 -0.794 -3.33 1 81.88 63 GLN B CA 1
ATOM 1924 C C . GLN B 1 63 ? -5.254 -1.246 -3.062 1 81.88 63 GLN B C 1
ATOM 1926 O O . GLN B 1 63 ? -5.898 -1.832 -3.936 1 81.88 63 GLN B O 1
ATOM 1931 N N . LEU B 1 64 ? -5.645 -0.898 -1.834 1 89.5 64 LEU B N 1
ATOM 1932 C CA . LEU B 1 64 ? -7.039 -1.122 -1.461 1 89.5 64 LEU B CA 1
ATOM 1933 C C . LEU B 1 64 ? -7.824 0.184 -1.488 1 89.5 64 LEU B C 1
ATOM 1935 O O . LEU B 1 64 ? -7.312 1.231 -1.087 1 89.5 64 LEU B O 1
ATOM 1939 N N . ASN B 1 65 ? -8.992 0.057 -2.014 1 86.69 65 ASN B N 1
ATOM 1940 C CA . ASN B 1 65 ? -10.016 1.072 -1.765 1 86.69 65 ASN B CA 1
ATOM 1941 C C . ASN B 1 65 ? -10.812 0.765 -0.503 1 86.69 65 ASN B C 1
ATOM 1943 O O . ASN B 1 65 ? -11.484 -0.267 -0.423 1 86.69 65 ASN B O 1
ATOM 1947 N N . ILE B 1 66 ? -10.727 1.614 0.421 1 88.12 66 ILE B N 1
ATOM 1948 C CA . ILE B 1 66 ? -11.422 1.402 1.686 1 88.12 66 ILE B CA 1
ATOM 1949 C C . ILE B 1 66 ? -12.57 2.4 1.816 1 88.12 66 ILE B C 1
ATOM 1951 O O . ILE B 1 66 ? -12.359 3.613 1.726 1 88.12 66 ILE B O 1
ATOM 1955 N N . THR B 1 67 ? -13.727 1.885 2.072 1 87.38 67 THR B N 1
ATOM 1956 C CA . THR B 1 67 ? -14.914 2.713 2.273 1 87.38 67 THR B CA 1
ATOM 1957 C C . THR B 1 67 ? -15.562 2.406 3.619 1 87.38 67 THR B C 1
ATOM 1959 O O . THR B 1 67 ? -15.445 1.293 4.133 1 87.38 67 THR B O 1
ATOM 1962 N N . LEU B 1 68 ? -16.203 3.422 4.137 1 86.06 68 LEU B N 1
ATOM 1963 C CA . LEU B 1 68 ? -16.969 3.305 5.379 1 86.06 68 LEU B CA 1
ATOM 1964 C C . LEU B 1 68 ? -18.469 3.395 5.105 1 86.06 68 LEU B C 1
ATOM 1966 O O . LEU B 1 68 ? -18.906 4.219 4.301 1 86.06 68 LEU B O 1
ATOM 1970 N N . ASP B 1 69 ? -19.141 2.492 5.75 1 84.94 69 ASP B N 1
ATOM 1971 C CA . ASP B 1 69 ? -20.594 2.635 5.645 1 84.94 69 ASP B CA 1
ATOM 1972 C C . ASP B 1 69 ? -21.141 3.488 6.785 1 84.94 69 ASP B C 1
ATOM 1974 O O . ASP B 1 69 ? -20.391 4.152 7.492 1 84.94 69 ASP B O 1
ATOM 1978 N N . SER B 1 70 ? -22.484 3.537 6.918 1 84.44 70 SER B N 1
ATOM 1979 C CA . SER B 1 70 ? -23.125 4.414 7.895 1 84.44 70 SER B CA 1
ATOM 1980 C C . SER B 1 70 ? -22.781 3.998 9.32 1 84.44 70 SER B C 1
ATOM 1982 O O . SER B 1 70 ? -22.781 4.828 10.234 1 84.44 70 SER B O 1
ATOM 1984 N N . ASN B 1 71 ? -22.547 2.715 9.539 1 88.06 71 ASN B N 1
ATOM 1985 C CA . ASN B 1 71 ? -22.156 2.203 10.844 1 88.06 71 ASN B CA 1
ATOM 1986 C C . ASN B 1 71 ? -20.641 2.297 11.055 1 88.06 71 ASN B C 1
ATOM 1988 O O . ASN B 1 71 ? -20.125 1.797 12.055 1 88.06 71 ASN B O 1
ATOM 1992 N N . LYS B 1 72 ? -19.922 2.762 10.078 1 84.75 72 LYS B N 1
ATOM 1993 C CA . LYS B 1 72 ? -18.469 2.92 10.055 1 84.75 72 LYS B CA 1
ATOM 1994 C C . LYS B 1 72 ? -17.766 1.574 9.883 1 84.75 72 LYS B C 1
ATOM 1996 O O . LYS B 1 72 ? -16.594 1.434 10.211 1 84.75 72 LYS B O 1
ATOM 2001 N N . ASP B 1 73 ? -18.578 0.625 9.516 1 92.25 73 ASP B N 1
ATOM 2002 C CA . ASP B 1 73 ? -17.953 -0.606 9.055 1 92.25 73 ASP B CA 1
ATOM 2003 C C . ASP B 1 73 ? -17.141 -0.363 7.781 1 92.25 73 ASP B C 1
ATOM 2005 O O . ASP B 1 73 ? -17.516 0.467 6.949 1 92.25 73 ASP B O 1
ATOM 2009 N N . ILE B 1 74 ? -16.109 -1.125 7.641 1 93.81 74 ILE B N 1
ATOM 2010 C CA . ILE B 1 74 ? -15.266 -0.847 6.492 1 93.81 74 ILE B CA 1
ATOM 2011 C C . ILE B 1 74 ? -15.43 -1.947 5.449 1 93.81 74 ILE B C 1
ATOM 2013 O O . ILE B 1 74 ? -15.609 -3.117 5.793 1 93.81 74 ILE B O 1
ATOM 2017 N N . THR B 1 75 ? -15.422 -1.523 4.238 1 95.5 75 THR B N 1
ATOM 2018 C CA . THR B 1 75 ? -15.258 -2.398 3.082 1 95.5 75 THR B CA 1
ATOM 2019 C C . THR B 1 75 ? -13.961 -2.084 2.348 1 95.5 75 THR B C 1
ATOM 2021 O O . THR B 1 75 ? -13.695 -0.931 1.999 1 95.5 75 THR B O 1
ATOM 2024 N N . ALA B 1 76 ? -13.164 -3.115 2.213 1 95.62 76 ALA B N 1
ATOM 2025 C CA . ALA B 1 76 ? -11.914 -3 1.467 1 95.62 76 ALA B CA 1
ATOM 2026 C C . ALA B 1 76 ? -11.969 -3.809 0.173 1 95.62 76 ALA B C 1
ATOM 2028 O O . ALA B 1 76 ? -12.375 -4.973 0.179 1 95.62 76 ALA B O 1
ATOM 2029 N N . ARG B 1 77 ? -11.562 -3.143 -0.908 1 96 77 ARG B N 1
ATOM 2030 C CA . ARG B 1 77 ? -11.5 -3.82 -2.199 1 96 77 ARG B CA 1
ATOM 2031 C C . ARG B 1 77 ? -10.234 -3.434 -2.957 1 96 77 ARG B C 1
ATOM 2033 O O . ARG B 1 77 ? -9.812 -2.275 -2.924 1 96 77 ARG B O 1
ATOM 2040 N N . SER B 1 78 ? -9.75 -4.422 -3.666 1 94.25 78 SER B N 1
ATOM 2041 C CA . SER B 1 78 ? -8.641 -4.102 -4.566 1 94.25 78 SER B CA 1
ATOM 2042 C C . SER B 1 78 ? -9.031 -3 -5.547 1 94.25 78 SER B C 1
ATOM 2044 O O . SER B 1 78 ? -10.125 -3.033 -6.125 1 94.25 78 SER B O 1
ATOM 2046 N N . VAL B 1 79 ? -8.102 -2.023 -5.703 1 88.94 79 VAL B N 1
ATOM 2047 C CA . VAL B 1 79 ? -8.352 -0.994 -6.707 1 88.94 79 VAL B CA 1
ATOM 2048 C C . VAL B 1 79 ? -8.281 -1.606 -8.102 1 88.94 79 VAL B C 1
ATOM 2050 O O . VAL B 1 79 ? -9.094 -1.275 -8.969 1 88.94 79 VAL B O 1
ATOM 2053 N N . LYS B 1 80 ? -7.391 -2.477 -8.266 1 90.19 80 LYS B N 1
ATOM 2054 C CA . LYS B 1 80 ? -7.27 -3.281 -9.477 1 90.19 80 LYS B CA 1
ATOM 2055 C C . LYS B 1 80 ? -6.816 -4.703 -9.156 1 90.19 80 LYS B C 1
ATOM 2057 O O . LYS B 1 80 ? -6.176 -4.934 -8.125 1 90.19 80 LYS B O 1
ATOM 2062 N N . PRO B 1 81 ? -7.148 -5.637 -10.023 1 95.25 81 PRO B N 1
ATOM 2063 C CA . PRO B 1 81 ? -6.684 -7.008 -9.805 1 95.25 81 PRO B CA 1
ATOM 2064 C C . PRO B 1 81 ? -5.219 -7.199 -10.195 1 95.25 81 PRO B C 1
ATOM 2066 O O . PRO B 1 81 ? -4.66 -6.391 -10.938 1 95.25 81 PRO B O 1
ATOM 2069 N N . TYR B 1 82 ? -4.609 -8.203 -9.578 1 94.56 82 TYR B N 1
ATOM 2070 C CA . TYR B 1 82 ? -3.424 -8.766 -10.219 1 94.56 82 TYR B CA 1
ATOM 2071 C C . TYR B 1 82 ? -3.779 -9.438 -11.531 1 94.56 82 TYR B C 1
ATOM 2073 O O . TYR B 1 82 ? -4.73 -10.227 -11.602 1 94.56 82 TYR B O 1
ATOM 2081 N N . ASP B 1 83 ? -2.986 -9.109 -12.539 1 96.19 83 ASP B N 1
ATOM 2082 C CA . ASP B 1 83 ? -3.289 -9.594 -13.883 1 96.19 83 ASP B CA 1
ATOM 2083 C C . ASP B 1 83 ? -2.037 -10.148 -14.562 1 96.19 83 ASP B C 1
ATOM 2085 O O . ASP B 1 83 ? -1.068 -9.422 -14.781 1 96.19 83 ASP B O 1
ATOM 2089 N N . PHE B 1 84 ? -2.053 -11.477 -14.805 1 96.62 84 PHE B N 1
ATOM 2090 C CA . PHE B 1 84 ? -0.9 -12.133 -15.414 1 96.62 84 PHE B CA 1
ATOM 2091 C C . PHE B 1 84 ? -1.317 -13.406 -16.125 1 96.62 84 PHE B C 1
ATOM 2093 O O . PHE B 1 84 ? -2.51 -13.703 -16.234 1 96.62 84 PHE B O 1
ATOM 2100 N N . PHE B 1 85 ? -0.342 -14.156 -16.688 1 97.38 85 PHE B N 1
ATOM 2101 C CA . PHE B 1 85 ? -0.612 -15.359 -17.469 1 97.38 85 PHE B CA 1
ATOM 2102 C C . PHE B 1 85 ? 0.297 -16.5 -17.016 1 97.38 85 PHE B C 1
ATOM 2104 O O . PHE B 1 85 ? 1.372 -16.266 -16.469 1 97.38 85 PHE B O 1
ATOM 2111 N N . ILE B 1 86 ? -0.177 -17.656 -17.25 1 97.12 86 ILE B N 1
ATOM 2112 C CA . ILE B 1 86 ? 0.638 -18.859 -17.219 1 97.12 86 ILE B CA 1
ATOM 2113 C C . ILE B 1 86 ? 0.833 -19.375 -18.641 1 97.12 86 ILE B C 1
ATOM 2115 O O . ILE B 1 86 ? -0.136 -19.562 -19.375 1 97.12 86 ILE B O 1
ATOM 2119 N N . VAL B 1 87 ? 2.059 -19.594 -19.031 1 96.69 87 VAL B N 1
ATOM 2120 C CA . VAL B 1 87 ? 2.357 -20.031 -20.391 1 96.69 87 VAL B CA 1
ATOM 2121 C C . VAL B 1 87 ? 3.395 -21.156 -20.359 1 96.69 87 VAL B C 1
ATOM 2123 O O . VAL B 1 87 ? 4.277 -21.172 -19.5 1 96.69 87 VAL B O 1
ATOM 2126 N N . PRO B 1 88 ? 3.293 -22.109 -21.312 1 95.81 88 PRO B N 1
ATOM 2127 C CA . PRO B 1 88 ? 4.422 -23.031 -21.484 1 95.81 88 PRO B CA 1
ATOM 2128 C C . PRO B 1 88 ? 5.688 -22.328 -21.969 1 95.81 88 PRO B C 1
ATOM 2130 O O . PRO B 1 88 ? 5.609 -21.406 -22.797 1 95.81 88 PRO B O 1
ATOM 2133 N N . VAL B 1 89 ? 6.805 -22.75 -21.422 1 94.81 89 VAL B N 1
ATOM 2134 C CA . VAL B 1 89 ? 8.047 -22.094 -21.828 1 94.81 89 VAL B CA 1
ATOM 2135 C C . VAL B 1 89 ? 9.086 -23.156 -22.188 1 94.81 89 VAL B C 1
ATOM 2137 O O . VAL B 1 89 ? 8.969 -24.312 -21.797 1 94.81 89 VAL B O 1
ATOM 2140 N N . SER B 1 90 ? 9.945 -22.625 -23.016 1 90.94 90 SER B N 1
ATOM 2141 C CA . SER B 1 90 ? 11.133 -23.406 -23.359 1 90.94 90 SER B CA 1
ATOM 2142 C C . SER B 1 90 ? 12.414 -22.641 -23.047 1 90.94 90 SER B C 1
ATOM 2144 O O . SER B 1 90 ? 12.43 -21.406 -23.109 1 90.94 90 SER B O 1
ATOM 2146 N N . GLY B 1 91 ? 13.367 -23.297 -22.516 1 83.31 91 GLY B N 1
ATOM 2147 C CA . GLY B 1 91 ? 14.633 -22.641 -22.234 1 83.31 91 GLY B CA 1
ATOM 2148 C C . GLY B 1 91 ? 14.672 -21.984 -20.875 1 83.31 91 GLY B C 1
ATOM 2149 O O . GLY B 1 91 ? 13.867 -22.297 -20 1 83.31 91 GLY B O 1
ATOM 2150 N N . ASN B 1 92 ? 15.656 -21.109 -20.719 1 81.44 92 ASN B N 1
ATOM 2151 C CA . ASN B 1 92 ? 15.875 -20.469 -19.422 1 81.44 92 ASN B CA 1
ATOM 2152 C C . ASN B 1 92 ? 15 -19.234 -19.266 1 81.44 92 ASN B C 1
ATOM 2154 O O . ASN B 1 92 ? 14.82 -18.469 -20.203 1 81.44 92 ASN B O 1
ATOM 2158 N N . VAL B 1 93 ? 14.352 -19.109 -18.203 1 81.5 93 VAL B N 1
ATOM 2159 C CA . VAL B 1 93 ? 13.57 -17.938 -17.844 1 81.5 93 VAL B CA 1
ATOM 2160 C C . VAL B 1 93 ? 14.461 -16.922 -17.125 1 81.5 93 VAL B C 1
ATOM 2162 O O . VAL B 1 93 ? 15.039 -17.219 -16.078 1 81.5 93 VAL B O 1
ATOM 2165 N N . THR B 1 94 ? 14.727 -15.75 -17.734 1 78.25 94 THR B N 1
ATOM 2166 C CA . THR B 1 94 ? 15.523 -14.656 -17.188 1 78.25 94 THR B CA 1
ATOM 2167 C C . THR B 1 94 ? 14.633 -13.516 -16.703 1 78.25 94 THR B C 1
ATOM 2169 O O . THR B 1 94 ? 13.797 -13.016 -17.469 1 78.25 94 THR B O 1
ATOM 2172 N N . PRO B 1 95 ? 14.844 -13.148 -15.469 1 77.56 95 PRO B N 1
ATOM 2173 C CA . PRO B 1 95 ? 14.055 -12.008 -15 1 77.56 95 PRO B CA 1
ATOM 2174 C C . PRO B 1 95 ? 14.258 -10.758 -15.852 1 77.56 95 PRO B C 1
ATOM 2176 O O . PRO B 1 95 ? 15.383 -10.461 -16.266 1 77.56 95 PRO B O 1
ATOM 2179 N N . GLY B 1 96 ? 13.109 -10.102 -16.188 1 80.69 96 GLY B N 1
ATOM 2180 C CA . GLY B 1 96 ? 13.172 -8.844 -16.922 1 80.69 96 GLY B CA 1
ATOM 2181 C C . GLY B 1 96 ? 13.234 -9.031 -18.422 1 80.69 96 GLY B C 1
ATOM 2182 O O . GLY B 1 96 ? 13.18 -8.055 -19.172 1 80.69 96 GLY B O 1
ATOM 2183 N N . ALA B 1 97 ? 13.383 -10.273 -18.828 1 87.06 97 ALA B N 1
ATOM 2184 C CA . ALA B 1 97 ? 13.391 -10.57 -20.25 1 87.06 97 ALA B CA 1
ATOM 2185 C C . ALA B 1 97 ? 12.219 -11.461 -20.641 1 87.06 97 ALA B C 1
ATOM 2187 O O . ALA B 1 97 ? 11.812 -12.336 -19.875 1 87.06 97 ALA B O 1
ATOM 2188 N N . PRO B 1 98 ? 11.703 -11.203 -21.859 1 92.88 98 PRO B N 1
ATOM 2189 C CA . PRO B 1 98 ? 10.602 -12.07 -22.281 1 92.88 98 PRO B CA 1
ATOM 2190 C C . PRO B 1 98 ? 10.992 -13.547 -22.328 1 92.88 98 PRO B C 1
ATOM 2192 O O . PRO B 1 98 ? 12.117 -13.883 -22.703 1 92.88 98 PRO B O 1
ATOM 2195 N N . VAL B 1 99 ? 10.086 -14.328 -21.953 1 95 99 VAL B N 1
ATOM 2196 C CA . VAL B 1 99 ? 10.305 -15.766 -22.031 1 95 99 VAL B CA 1
ATOM 2197 C C . VAL B 1 99 ? 10.117 -16.234 -23.484 1 95 99 VAL B C 1
ATOM 2199 O O . VAL B 1 99 ? 9.508 -15.531 -24.297 1 95 99 VAL B O 1
ATOM 2202 N N . THR B 1 100 ? 10.734 -17.391 -23.797 1 94.75 100 THR B N 1
ATOM 2203 C CA . THR B 1 100 ? 10.414 -18.078 -25.031 1 94.75 100 THR B CA 1
ATOM 2204 C C . THR B 1 100 ? 9.281 -19.078 -24.828 1 94.75 100 THR B C 1
ATOM 2206 O O . THR B 1 100 ? 9.461 -20.094 -24.141 1 94.75 100 THR B O 1
ATOM 2209 N N . ARG B 1 101 ? 8.172 -18.844 -25.422 1 95.19 101 ARG B N 1
ATOM 2210 C CA . ARG B 1 101 ? 7.043 -19.766 -25.297 1 95.19 101 ARG B CA 1
ATOM 2211 C C . ARG B 1 101 ? 7.328 -21.078 -26.016 1 95.19 101 ARG B C 1
ATOM 2213 O O . ARG B 1 101 ? 7.887 -21.078 -27.109 1 95.19 101 ARG B O 1
ATOM 2220 N N . ASP B 1 102 ? 6.945 -22.109 -25.422 1 94.94 102 ASP B N 1
ATOM 2221 C CA . ASP B 1 102 ? 7.008 -23.422 -26.078 1 94.94 102 ASP B CA 1
ATOM 2222 C C . ASP B 1 102 ? 5.75 -23.672 -26.891 1 94.94 102 ASP B C 1
ATOM 2224 O O . ASP B 1 102 ? 4.723 -24.094 -26.344 1 94.94 102 ASP B O 1
ATOM 2228 N N . THR B 1 103 ? 5.828 -23.562 -28.141 1 92.19 103 THR B N 1
ATOM 2229 C CA . THR B 1 103 ? 4.672 -23.672 -29.016 1 92.19 103 THR B CA 1
ATOM 2230 C C . THR B 1 103 ? 4.25 -25.125 -29.188 1 92.19 103 THR B C 1
ATOM 2232 O O . THR B 1 103 ? 3.156 -25.406 -29.672 1 92.19 103 THR B O 1
ATOM 2235 N N . SER B 1 104 ? 5.125 -25.969 -28.781 1 93.62 104 SER B N 1
ATOM 2236 C CA . SER B 1 104 ? 4.816 -27.391 -28.938 1 93.62 104 SER B CA 1
ATOM 2237 C C . SER B 1 104 ? 4.098 -27.953 -27.719 1 93.62 104 SER B C 1
ATOM 2239 O O . SER B 1 104 ? 3.514 -29.031 -27.781 1 93.62 104 SER B O 1
ATOM 2241 N N . ALA B 1 105 ? 4.195 -27.281 -26.625 1 94.38 105 ALA B N 1
ATOM 2242 C CA . ALA B 1 105 ? 3.602 -27.766 -25.375 1 94.38 105 ALA B CA 1
ATOM 2243 C C . ALA B 1 105 ? 2.195 -27.203 -25.188 1 94.38 105 ALA B C 1
ATOM 2245 O O . ALA B 1 105 ? 1.902 -26.078 -25.625 1 94.38 105 ALA B O 1
ATOM 2246 N N . ASN B 1 106 ? 1.367 -28.016 -24.562 1 95.88 106 ASN B N 1
ATOM 2247 C CA . ASN B 1 106 ? 0.013 -27.594 -24.203 1 95.88 106 ASN B CA 1
ATOM 2248 C C . ASN B 1 106 ? -0.18 -27.531 -22.703 1 95.88 106 ASN B C 1
ATOM 2250 O O . ASN B 1 106 ? 0.365 -28.359 -21.969 1 95.88 106 ASN B O 1
ATOM 2254 N N . ILE B 1 107 ? -0.987 -26.609 -22.312 1 96.25 107 ILE B N 1
ATOM 2255 C CA . ILE B 1 107 ? -1.48 -26.625 -20.953 1 96.25 107 ILE B CA 1
ATOM 2256 C C . ILE B 1 107 ? -2.703 -27.531 -20.844 1 96.25 107 ILE B C 1
ATOM 2258 O O . ILE B 1 107 ? -3.75 -27.234 -21.422 1 96.25 107 ILE B O 1
ATOM 2262 N N . ASN B 1 108 ? -2.574 -28.531 -20.062 1 96.31 108 ASN B N 1
ATOM 2263 C CA . ASN B 1 108 ? -3.686 -29.469 -19.875 1 96.31 108 ASN B CA 1
ATOM 2264 C C . ASN B 1 108 ? -4.645 -28.984 -18.781 1 96.31 108 ASN B C 1
ATOM 2266 O O . ASN B 1 108 ? -5.863 -29.062 -18.953 1 96.31 108 ASN B O 1
ATOM 2270 N N . SER B 1 109 ? -4.062 -28.484 -17.734 1 96.56 109 SER B N 1
ATOM 2271 C CA . SER B 1 109 ? -4.895 -27.953 -16.656 1 96.56 109 SER B CA 1
ATOM 2272 C C . SER B 1 109 ? -4.102 -27 -15.766 1 96.56 109 SER B C 1
ATOM 2274 O O . SER B 1 109 ? -2.877 -27.109 -15.672 1 96.56 109 SER B O 1
ATOM 2276 N N . VAL B 1 110 ? -4.805 -26.078 -15.219 1 97.06 110 VAL B N 1
ATOM 2277 C CA . VAL B 1 110 ? -4.305 -25.203 -14.164 1 97.06 110 VAL B CA 1
ATOM 2278 C C . VAL B 1 110 ? -5.285 -25.188 -12.992 1 97.06 110 VAL B C 1
ATOM 2280 O O . VAL B 1 110 ? -6.461 -24.859 -13.164 1 97.06 110 VAL B O 1
ATOM 2283 N N . ASN B 1 111 ? -4.82 -25.562 -11.828 1 97.62 111 ASN B N 1
ATOM 2284 C CA . ASN B 1 111 ? -5.559 -25.469 -10.578 1 97.62 111 ASN B CA 1
ATOM 2285 C C . ASN B 1 111 ? -4.859 -24.547 -9.578 1 97.62 111 ASN B C 1
ATOM 2287 O O . ASN B 1 111 ? -3.629 -24.484 -9.555 1 97.62 111 ASN B O 1
ATOM 2291 N N . ALA B 1 112 ? -5.66 -23.906 -8.852 1 98.31 112 ALA B N 1
ATOM 2292 C CA . ALA B 1 112 ? -5.07 -22.984 -7.879 1 98.31 112 ALA B CA 1
ATOM 2293 C C . ALA B 1 112 ? -5.785 -23.078 -6.535 1 98.31 112 ALA B C 1
ATOM 2295 O O . ALA B 1 112 ? -6.98 -23.359 -6.48 1 98.31 112 ALA B O 1
ATOM 2296 N N . PHE B 1 113 ? -5.082 -22.797 -5.492 1 97.69 113 PHE B N 1
ATOM 2297 C CA . PHE B 1 113 ? -5.613 -22.766 -4.133 1 97.69 113 PHE B CA 1
ATOM 2298 C C . PHE B 1 113 ? -4.75 -21.891 -3.236 1 97.69 113 PHE B C 1
ATOM 2300 O O . PHE B 1 113 ? -3.607 -21.578 -3.576 1 97.69 113 PHE B O 1
ATOM 2307 N N . LEU B 1 114 ? -5.387 -21.469 -2.197 1 97.12 114 LEU B N 1
ATOM 2308 C CA . LEU B 1 114 ? -4.609 -20.781 -1.167 1 97.12 114 LEU B CA 1
ATOM 2309 C C . LEU B 1 114 ? -3.73 -21.766 -0.406 1 97.12 114 LEU B C 1
ATOM 2311 O O . LEU B 1 114 ? -4.215 -22.797 0.061 1 97.12 114 LEU B O 1
ATOM 2315 N N . SER B 1 115 ? -2.447 -21.391 -0.28 1 93.94 115 SER B N 1
ATOM 2316 C CA . SER B 1 115 ? -1.526 -22.234 0.48 1 93.94 115 SER B CA 1
ATOM 2317 C C . SER B 1 115 ? -1.784 -22.125 1.979 1 93.94 115 SER B C 1
ATOM 2319 O O . SER B 1 115 ? -1.439 -23.031 2.742 1 93.94 115 SER B O 1
ATOM 2321 N N . SER B 1 116 ? -2.338 -21.031 2.434 1 91.94 116 SER B N 1
ATOM 2322 C CA . SER B 1 116 ? -2.779 -20.766 3.799 1 91.94 116 SER B CA 1
ATOM 2323 C C . SER B 1 116 ? -3.867 -19.703 3.832 1 91.94 116 SER B C 1
ATOM 2325 O O . SER B 1 116 ? -4.141 -19.047 2.818 1 91.94 116 SER B O 1
ATOM 2327 N N . VAL B 1 117 ? -4.461 -19.609 4.984 1 94.56 117 VAL B N 1
ATOM 2328 C CA . VAL B 1 117 ? -5.402 -18.5 5.18 1 94.56 117 VAL B CA 1
ATOM 2329 C C . VAL B 1 117 ? -4.676 -17.172 5.035 1 94.56 117 VAL B C 1
ATOM 2331 O O . VAL B 1 117 ? -3.557 -17.016 5.531 1 94.56 117 VAL B O 1
ATOM 2334 N N . PRO B 1 118 ? -5.324 -16.234 4.328 1 94.75 118 PRO B N 1
ATOM 2335 C CA . PRO B 1 118 ? -4.703 -14.914 4.246 1 94.75 118 PRO B CA 1
ATOM 2336 C C . PRO B 1 118 ? -4.453 -14.289 5.617 1 94.75 118 PRO B C 1
ATOM 2338 O O . PRO B 1 118 ? -5.262 -14.461 6.531 1 94.75 118 PRO B O 1
ATOM 2341 N N . VAL B 1 119 ? -3.406 -13.508 5.707 1 89.31 119 VAL B N 1
ATOM 2342 C CA . VAL B 1 119 ? -3.07 -12.797 6.938 1 89.31 119 VAL B CA 1
ATOM 2343 C C . VAL B 1 119 ? -3.545 -11.344 6.84 1 89.31 119 VAL B C 1
ATOM 2345 O O . VAL B 1 119 ? -3.33 -10.68 5.824 1 89.31 119 VAL B O 1
ATOM 2348 N N . SER B 1 120 ? -4.227 -10.93 7.887 1 90.38 120 SER B N 1
ATOM 2349 C CA . SER B 1 120 ? -4.68 -9.547 7.988 1 90.38 120 SER B CA 1
ATOM 2350 C C . SER B 1 120 ? -3.865 -8.773 9.023 1 90.38 120 SER B C 1
ATOM 2352 O O . SER B 1 120 ? -3.699 -9.227 10.156 1 90.38 120 SER B O 1
ATOM 2354 N N . ASN B 1 121 ? -3.428 -7.602 8.617 1 82 121 ASN B N 1
ATOM 2355 C CA . ASN B 1 121 ? -2.672 -6.758 9.531 1 82 121 ASN B CA 1
ATOM 2356 C C . ASN B 1 121 ? -3.309 -5.379 9.68 1 82 121 ASN B C 1
ATOM 2358 O O . ASN B 1 121 ? -4.023 -4.922 8.781 1 82 121 ASN B O 1
ATOM 2362 N N . GLY B 1 122 ? -3.059 -4.715 10.844 1 80.94 122 GLY B N 1
ATOM 2363 C CA . GLY B 1 122 ? -3.518 -3.354 11.07 1 80.94 122 GLY B CA 1
ATOM 2364 C C . GLY B 1 122 ? -4.844 -3.281 11.797 1 80.94 122 GLY B C 1
ATOM 2365 O O . GLY B 1 122 ? -5.34 -2.191 12.086 1 80.94 122 GLY B O 1
ATOM 2366 N N . PHE B 1 123 ? -5.363 -4.383 12.094 1 88.06 123 PHE B N 1
ATOM 2367 C CA . PHE B 1 123 ? -6.633 -4.438 12.812 1 88.06 123 PHE B CA 1
ATOM 2368 C C . PHE B 1 123 ? -6.406 -4.371 14.32 1 88.06 123 PHE B C 1
ATOM 2370 O O . PHE B 1 123 ? -5.344 -4.754 14.812 1 88.06 123 PHE B O 1
ATOM 2377 N N . VAL B 1 124 ? -7.414 -3.84 14.945 1 89.38 124 VAL B N 1
ATOM 2378 C CA . VAL B 1 124 ? -7.328 -3.689 16.391 1 89.38 124 VAL B CA 1
ATOM 2379 C C . VAL B 1 124 ? -7.07 -5.047 17.047 1 89.38 124 VAL B C 1
ATOM 2381 O O . VAL B 1 124 ? -7.711 -6.043 16.688 1 89.38 124 VAL B O 1
ATOM 2384 N N . GLY B 1 125 ? -6.105 -5.125 18 1 86.94 125 GLY B N 1
ATOM 2385 C CA . GLY B 1 125 ? -5.785 -6.348 18.719 1 86.94 125 GLY B CA 1
ATOM 2386 C C . GLY B 1 125 ? -5.16 -7.41 17.828 1 86.94 125 GLY B C 1
ATOM 2387 O O . GLY B 1 125 ? -5.227 -8.602 18.141 1 86.94 125 GLY B O 1
ATOM 2388 N N . ASN B 1 126 ? -4.723 -7.047 16.672 1 83.69 126 ASN B N 1
ATOM 2389 C CA . ASN B 1 126 ? -4.145 -7.973 15.703 1 83.69 126 ASN B CA 1
ATOM 2390 C C . ASN B 1 126 ? -5.16 -9.016 15.25 1 83.69 126 ASN B C 1
ATOM 2392 O O . ASN B 1 126 ? -4.805 -10.172 15.016 1 83.69 126 ASN B O 1
ATOM 2396 N N . LYS B 1 127 ? -6.324 -8.578 15.211 1 91.75 127 LYS B N 1
ATOM 2397 C CA . LYS B 1 127 ? -7.402 -9.477 14.789 1 91.75 127 LYS B CA 1
ATOM 2398 C C . LYS B 1 127 ? -7.176 -9.969 13.367 1 91.75 127 LYS B C 1
ATOM 2400 O O . LYS B 1 127 ? -6.766 -9.203 12.492 1 91.75 127 LYS B O 1
ATOM 2405 N N . GLN B 1 128 ? -7.473 -11.25 13.195 1 93.69 128 GLN B N 1
ATOM 2406 C CA . GLN B 1 128 ? -7.48 -11.852 11.867 1 93.69 128 GLN B CA 1
ATOM 2407 C C . GLN B 1 128 ? -8.906 -11.984 11.336 1 93.69 128 GLN B C 1
ATOM 2409 O O . GLN B 1 128 ? -9.82 -12.336 12.07 1 93.69 128 GLN B O 1
ATOM 2414 N N . LEU B 1 129 ? -9.07 -11.672 10.062 1 97.31 129 LEU B N 1
ATOM 2415 C CA . LEU B 1 129 ? -10.352 -11.922 9.422 1 97.31 129 LEU B CA 1
ATOM 2416 C C . LEU B 1 129 ? -10.469 -13.383 8.992 1 97.31 129 LEU B C 1
ATOM 2418 O O . LEU B 1 129 ? -9.469 -14.016 8.664 1 97.31 129 LEU B O 1
ATOM 2422 N N . THR B 1 130 ? -11.68 -13.867 8.992 1 97.81 130 THR B N 1
ATOM 2423 C CA . THR B 1 130 ? -11.93 -15.227 8.516 1 97.81 130 THR B CA 1
ATOM 2424 C C . THR B 1 130 ? -11.992 -15.258 6.992 1 97.81 130 THR B C 1
ATOM 2426 O O . THR B 1 130 ? -12.523 -14.328 6.367 1 97.81 130 THR B O 1
ATOM 2429 N N . LEU B 1 131 ? -11.539 -16.344 6.422 1 98.19 131 LEU B N 1
ATOM 2430 C CA . LEU B 1 131 ? -11.641 -16.5 4.977 1 98.19 131 LEU B CA 1
ATOM 2431 C C . LEU B 1 131 ? -13.086 -16.75 4.559 1 98.19 131 LEU B C 1
ATOM 2433 O O . LEU B 1 131 ? -13.75 -17.625 5.109 1 98.19 131 LEU B O 1
ATOM 2437 N N . SER B 1 132 ? -13.484 -15.977 3.588 1 98.19 132 SER B N 1
ATOM 2438 C CA . SER B 1 132 ? -14.82 -16.172 3.039 1 98.19 132 SER B CA 1
ATOM 2439 C C . SER B 1 132 ? -14.852 -17.328 2.045 1 98.19 132 SER B C 1
ATOM 2441 O O . SER B 1 132 ? -13.883 -17.547 1.304 1 98.19 132 SER B O 1
ATOM 2443 N N . THR B 1 133 ? -15.938 -18.016 1.935 1 94.69 133 THR B N 1
ATOM 2444 C CA . THR B 1 133 ? -16.141 -19 0.884 1 94.69 133 THR B CA 1
ATOM 2445 C C . THR B 1 133 ? -16.906 -18.406 -0.29 1 94.69 133 THR B C 1
ATOM 2447 O O . THR B 1 133 ? -17.016 -19.016 -1.349 1 94.69 133 THR B O 1
ATOM 2450 N N . ALA B 1 134 ? -17.375 -17.234 -0.093 1 96.69 134 ALA B N 1
ATOM 2451 C CA . ALA B 1 134 ? -18.094 -16.516 -1.141 1 96.69 134 ALA B CA 1
ATOM 2452 C C . ALA B 1 134 ? -17.188 -15.531 -1.862 1 96.69 134 ALA B C 1
ATOM 2454 O O . ALA B 1 134 ? -16.078 -15.234 -1.385 1 96.69 134 ALA B O 1
ATOM 2455 N N . VAL B 1 135 ? -17.672 -15.109 -2.977 1 97.38 135 VAL B N 1
ATOM 2456 C CA . V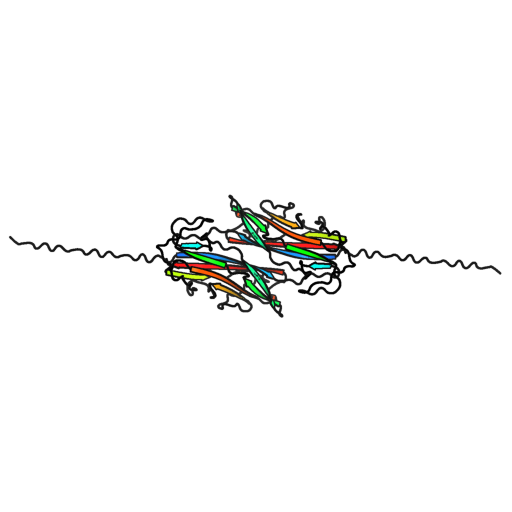AL B 1 135 ? -16.938 -14.133 -3.779 1 97.38 135 VAL B CA 1
ATOM 2457 C C . VAL B 1 135 ? -16.906 -12.789 -3.053 1 97.38 135 VAL B C 1
ATOM 2459 O O . VAL B 1 135 ? -15.898 -12.086 -3.104 1 97.38 135 VAL B O 1
ATOM 2462 N N . GLU B 1 136 ? -17.984 -12.5 -2.365 1 97.81 136 GLU B N 1
ATOM 2463 C CA . GLU B 1 136 ? -18.062 -11.281 -1.562 1 97.81 136 GLU B CA 1
ATOM 2464 C C . GLU B 1 136 ? -17.953 -11.602 -0.072 1 97.81 136 GLU B C 1
ATOM 2466 O O . GLU B 1 136 ? -18.734 -12.406 0.452 1 97.81 136 GLU B O 1
ATOM 2471 N N . ALA B 1 137 ? -17.047 -10.945 0.557 1 98.12 137 ALA B N 1
ATOM 2472 C CA . ALA B 1 137 ? -16.812 -11.172 1.98 1 98.12 137 ALA B CA 1
ATOM 2473 C C . ALA B 1 137 ? -17.953 -10.609 2.82 1 98.12 137 ALA B C 1
ATOM 2475 O O . ALA B 1 137 ? -18.469 -9.516 2.551 1 98.12 137 ALA B O 1
ATOM 2476 N N . ALA B 1 138 ? -18.375 -11.359 3.771 1 97.31 138 ALA B N 1
ATOM 2477 C CA . ALA B 1 138 ? -19.25 -10.844 4.82 1 97.31 138 ALA B CA 1
ATOM 2478 C C . ALA B 1 138 ? -18.453 -10.125 5.902 1 97.31 138 ALA B C 1
ATOM 2480 O O . ALA B 1 138 ? -17.219 -10.117 5.871 1 97.31 138 ALA B O 1
ATOM 2481 N N . LYS B 1 139 ? -19.203 -9.461 6.801 1 96.81 139 LYS B N 1
ATOM 2482 C CA . LYS B 1 139 ? -18.547 -8.75 7.895 1 96.81 139 LYS B CA 1
ATOM 2483 C C . LYS B 1 139 ? -17.641 -9.688 8.695 1 96.81 139 LYS B C 1
ATOM 2485 O O . LYS B 1 139 ? -18.078 -10.758 9.125 1 96.81 139 LYS B O 1
ATOM 2490 N N . GLY B 1 140 ? -16.422 -9.25 8.859 1 97.62 140 GLY B N 1
ATOM 2491 C CA . GLY B 1 140 ? -15.445 -10.055 9.57 1 97.62 140 GLY B CA 1
ATOM 2492 C C . GLY B 1 140 ? -14.688 -11.023 8.672 1 97.62 140 GLY B C 1
ATOM 2493 O O . GLY B 1 140 ? -13.938 -11.867 9.156 1 97.62 140 GLY B O 1
ATOM 2494 N N . GLU B 1 141 ? -14.883 -10.844 7.355 1 98.06 141 GLU B N 1
ATOM 2495 C CA . GLU B 1 141 ? -14.281 -11.812 6.445 1 98.06 141 GLU B CA 1
ATOM 2496 C C . GLU B 1 141 ? -13.398 -11.125 5.406 1 98.06 141 GLU B C 1
ATOM 2498 O O . GLU B 1 141 ? -13.5 -9.914 5.203 1 98.06 141 GLU B O 1
ATOM 2503 N N . VAL B 1 142 ? -12.555 -11.906 4.812 1 98.5 142 VAL B N 1
ATOM 2504 C CA . VAL B 1 142 ? -11.773 -11.57 3.625 1 98.5 142 VAL B CA 1
ATOM 2505 C C . VAL B 1 142 ? -12.008 -12.625 2.541 1 98.5 142 VAL B C 1
ATOM 2507 O O . VAL B 1 142 ? -12.078 -13.82 2.83 1 98.5 142 VAL B O 1
ATOM 2510 N N . ALA B 1 143 ? -12.172 -12.18 1.341 1 98.69 143 ALA B N 1
ATOM 2511 C CA . ALA B 1 143 ? -12.312 -13.062 0.185 1 98.69 143 ALA B CA 1
ATOM 2512 C C . ALA B 1 143 ? -11.203 -12.812 -0.833 1 98.69 143 ALA B C 1
ATOM 2514 O O . ALA B 1 143 ? -10.93 -11.664 -1.193 1 98.69 143 ALA B O 1
ATOM 2515 N N . ILE B 1 144 ? -10.57 -13.82 -1.228 1 98.56 144 ILE B N 1
ATOM 2516 C CA . ILE B 1 144 ? -9.648 -13.805 -2.359 1 98.56 144 ILE B CA 1
ATOM 2517 C C . ILE B 1 144 ? -10.273 -14.516 -3.551 1 98.56 144 ILE B C 1
ATOM 2519 O O . ILE B 1 144 ? -10.719 -15.664 -3.43 1 98.56 144 ILE B O 1
ATOM 2523 N N . THR B 1 145 ? -10.305 -13.867 -4.684 1 98.44 145 THR B N 1
ATOM 2524 C CA . THR B 1 145 ? -10.945 -14.484 -5.84 1 98.44 145 THR B CA 1
ATOM 2525 C C . THR B 1 145 ? -9.945 -14.664 -6.98 1 98.44 145 THR B C 1
ATOM 2527 O O . THR B 1 145 ? -9.023 -13.867 -7.133 1 98.44 145 THR B O 1
ATOM 2530 N N . LEU B 1 146 ? -10.133 -15.703 -7.711 1 98.5 146 LEU B N 1
ATOM 2531 C CA . LEU B 1 146 ? -9.422 -16.016 -8.945 1 98.5 146 LEU B CA 1
ATOM 2532 C C . LEU B 1 146 ? -10.391 -16.141 -10.117 1 98.5 146 LEU B C 1
ATOM 2534 O O . LEU B 1 146 ? -11.234 -17.031 -10.148 1 98.5 146 LEU B O 1
ATOM 2538 N N . ASN B 1 147 ? -10.18 -15.18 -11.086 1 97.94 147 ASN B N 1
ATOM 2539 C CA . ASN B 1 147 ? -11.062 -15.141 -12.25 1 97.94 147 ASN B CA 1
ATOM 2540 C C . ASN B 1 147 ? -12.531 -15.188 -11.844 1 97.94 147 ASN B C 1
ATOM 2542 O O . ASN B 1 147 ? -13.312 -15.938 -12.422 1 97.94 147 ASN B O 1
ATOM 2546 N N . GLY B 1 148 ? -12.82 -14.469 -10.727 1 96.5 148 GLY B N 1
ATOM 2547 C CA . GLY B 1 148 ? -14.195 -14.281 -10.289 1 96.5 148 GLY B CA 1
ATOM 2548 C C . GLY B 1 148 ? -14.695 -15.391 -9.375 1 96.5 148 GLY B C 1
ATOM 2549 O O . GLY B 1 148 ? -15.844 -15.367 -8.938 1 96.5 148 GLY B O 1
ATOM 2550 N N . GLN B 1 149 ? -13.859 -16.344 -9.055 1 97.38 149 GLN B N 1
ATOM 2551 C CA . GLN B 1 149 ? -14.242 -17.438 -8.164 1 97.38 149 GLN B CA 1
ATOM 2552 C C . GLN B 1 149 ? -13.477 -17.375 -6.844 1 97.38 149 GLN B C 1
ATOM 2554 O O . GLN B 1 149 ? -12.289 -17.062 -6.824 1 97.38 149 GLN B O 1
ATOM 2559 N N . ALA B 1 150 ? -14.148 -17.766 -5.801 1 97.81 150 ALA B N 1
ATOM 2560 C CA . ALA B 1 150 ? -13.508 -17.719 -4.488 1 97.81 150 ALA B CA 1
ATOM 2561 C C . ALA B 1 150 ? -12.445 -18.812 -4.363 1 97.81 150 ALA B C 1
ATOM 2563 O O . ALA B 1 150 ? -12.695 -19.969 -4.695 1 97.81 150 ALA B O 1
ATOM 2564 N N . LEU B 1 151 ? -11.352 -18.469 -3.883 1 98.38 151 LEU B N 1
ATOM 2565 C CA . LEU B 1 151 ? -10.305 -19.422 -3.586 1 98.38 151 LEU B CA 1
ATOM 2566 C C . LEU B 1 151 ? -10.508 -20.047 -2.209 1 98.38 151 LEU B C 1
ATOM 2568 O O . LEU B 1 151 ? -11.023 -19.391 -1.299 1 98.38 151 LEU B O 1
ATOM 2572 N N . LYS B 1 152 ? -10.109 -21.234 -2.104 1 97.56 152 LYS B N 1
ATOM 2573 C CA . LYS B 1 152 ? -10.156 -21.969 -0.844 1 97.56 152 LYS B CA 1
ATOM 2574 C C . LYS B 1 152 ? -8.766 -22.453 -0.446 1 97.56 152 LYS B C 1
ATOM 2576 O O . LYS B 1 152 ? -7.855 -22.516 -1.278 1 97.56 152 LYS B O 1
ATOM 2581 N N . VAL B 1 153 ? -8.656 -22.781 0.816 1 97.19 153 VAL B N 1
ATOM 2582 C CA . VAL B 1 153 ? -7.359 -23.234 1.316 1 97.19 153 VAL B CA 1
ATOM 2583 C C . VAL B 1 153 ? -7.176 -24.719 1 1 97.19 153 VAL B C 1
ATOM 2585 O O . VAL B 1 153 ? -8.086 -25.531 1.21 1 97.19 153 VAL B O 1
ATOM 2588 N N . GLY B 1 154 ? -6.012 -25.047 0.426 1 95.5 154 GLY B N 1
ATOM 2589 C CA . GLY B 1 154 ? -5.633 -26.438 0.284 1 95.5 154 GLY B CA 1
ATOM 2590 C C . GLY B 1 154 ? -5.914 -27 -1.101 1 95.5 154 GLY B C 1
ATOM 2591 O O . GLY B 1 154 ? -6.785 -26.484 -1.812 1 95.5 154 GLY B O 1
ATOM 2592 N N . SER B 1 155 ? -5.293 -28.094 -1.412 1 93.62 155 SER B N 1
ATOM 2593 C CA . SER B 1 155 ? -5.352 -28.656 -2.754 1 93.62 155 SER B CA 1
ATOM 2594 C C . SER B 1 155 ? -6.586 -29.547 -2.93 1 93.62 155 SER B C 1
ATOM 2596 O O . SER B 1 155 ? -6.934 -29.922 -4.051 1 93.62 155 SER B O 1
ATOM 2598 N N . ALA B 1 156 ? -7.336 -29.734 -1.893 1 92.31 156 ALA B N 1
ATOM 2599 C CA . ALA B 1 156 ? -8.477 -30.641 -1.947 1 92.31 156 ALA B CA 1
ATOM 2600 C C . ALA B 1 156 ? -9.648 -30 -2.689 1 92.31 156 ALA B C 1
ATOM 2602 O O . ALA B 1 156 ? -10.516 -30.703 -3.215 1 92.31 156 ALA B O 1
ATOM 2603 N N . SER B 1 157 ? -9.789 -28.688 -2.709 1 88.88 157 SER B N 1
ATOM 2604 C CA . SER B 1 157 ? -10.836 -27.984 -3.441 1 88.88 157 SER B CA 1
ATOM 2605 C C . SER B 1 157 ? -10.266 -26.812 -4.219 1 88.88 157 SER B C 1
ATOM 2607 O O . SER B 1 157 ? -10.625 -25.656 -3.967 1 88.88 157 SER B O 1
ATOM 2609 N N . PRO B 1 158 ? -9.531 -27.203 -5.219 1 95.56 158 PRO B N 1
ATOM 2610 C CA . PRO B 1 158 ? -8.898 -26.125 -5.98 1 95.56 158 PRO B CA 1
ATOM 2611 C C . PRO B 1 158 ? -9.875 -25.391 -6.887 1 95.56 158 PRO B C 1
ATOM 2613 O O . PRO B 1 158 ? -10.938 -25.922 -7.215 1 95.56 158 PRO B O 1
ATOM 2616 N N . THR B 1 159 ? -9.586 -24.172 -7.133 1 96.88 159 THR B N 1
ATOM 2617 C CA . THR B 1 159 ? -10.25 -23.422 -8.195 1 96.88 159 THR B CA 1
ATOM 2618 C C . THR B 1 159 ? -9.633 -23.75 -9.555 1 96.88 159 THR B C 1
ATOM 2620 O O . THR B 1 159 ? -8.414 -23.656 -9.727 1 96.88 159 THR B O 1
ATOM 2623 N N . VAL B 1 160 ? -10.469 -24.109 -10.438 1 96.38 160 VAL B N 1
ATOM 2624 C CA . VAL B 1 160 ? -10.016 -24.469 -11.781 1 96.38 160 VAL B CA 1
ATOM 2625 C C . VAL B 1 160 ? -9.922 -23.219 -12.641 1 96.38 160 VAL B C 1
ATOM 2627 O O . VAL B 1 160 ? -10.875 -22.438 -12.719 1 96.38 160 VAL B O 1
ATOM 2630 N N . VAL B 1 161 ? -8.773 -23.062 -13.25 1 97 161 VAL B N 1
ATOM 2631 C CA . VAL B 1 161 ? -8.555 -21.922 -14.141 1 97 161 VAL B CA 1
ATOM 2632 C C . VAL B 1 161 ? -8.844 -22.344 -15.586 1 97 161 VAL B C 1
ATOM 2634 O O . VAL B 1 161 ? -8.375 -23.391 -16.031 1 97 161 VAL B O 1
ATOM 2637 N N . THR B 1 162 ? -9.57 -21.516 -16.219 1 94.5 162 THR B N 1
ATOM 2638 C CA . THR B 1 162 ? -9.836 -21.781 -17.641 1 94.5 162 THR B CA 1
ATOM 2639 C C . THR B 1 162 ? -8.562 -21.656 -18.453 1 94.5 162 THR B C 1
ATOM 2641 O O . THR B 1 162 ? -7.809 -20.688 -18.312 1 94.5 162 THR B O 1
ATOM 2644 N N . VAL B 1 163 ? -8.391 -22.625 -19.266 1 95.88 163 VAL B N 1
ATOM 2645 C CA . VAL B 1 163 ? -7.309 -22.594 -20.234 1 95.88 163 VAL B CA 1
ATOM 2646 C C . VAL B 1 163 ? -7.824 -22.109 -21.578 1 95.88 163 VAL B C 1
ATOM 2648 O O . VAL B 1 163 ? -8.93 -22.469 -22 1 95.88 163 VAL B O 1
ATOM 2651 N N . ALA B 1 164 ? -6.996 -21.297 -22.172 1 93.38 164 ALA B N 1
ATOM 2652 C CA . ALA B 1 164 ? -7.395 -20.797 -23.484 1 93.38 164 ALA B CA 1
ATOM 2653 C C . ALA B 1 164 ? -7.648 -21.953 -24.453 1 93.38 164 ALA B C 1
ATOM 2655 O O . ALA B 1 164 ? -7.078 -23.031 -24.297 1 93.38 164 ALA B O 1
ATOM 2656 N N . SER B 1 165 ? -8.375 -21.609 -25.516 1 92.44 165 SER B N 1
ATOM 2657 C CA . SER B 1 165 ? -8.773 -22.641 -26.453 1 92.44 165 SER B CA 1
ATOM 2658 C C . SER B 1 165 ? -7.566 -23.234 -27.172 1 92.44 165 SER B C 1
ATOM 2660 O O . SER B 1 165 ? -7.543 -24.422 -27.5 1 92.44 165 SER B O 1
ATOM 2662 N N . ASN B 1 166 ? -6.594 -22.422 -27.438 1 93.19 166 ASN B N 1
ATOM 2663 C CA . ASN B 1 166 ? -5.402 -22.891 -28.141 1 93.19 166 ASN B CA 1
ATOM 2664 C C . ASN B 1 166 ? -4.457 -23.641 -27.203 1 93.19 166 ASN B C 1
ATOM 2666 O O . ASN B 1 166 ? -3.426 -24.156 -27.641 1 93.19 166 ASN B O 1
ATOM 2670 N N . LYS B 1 167 ? -4.809 -23.625 -25.844 1 94.75 167 LYS B N 1
ATOM 2671 C CA . LYS B 1 167 ? -4.117 -24.375 -24.797 1 94.75 167 LYS B CA 1
ATOM 2672 C C . LYS B 1 167 ? -2.715 -23.828 -24.562 1 94.75 167 LYS B C 1
ATOM 2674 O O . LYS B 1 167 ? -1.836 -24.531 -24.078 1 94.75 167 LYS B O 1
ATOM 2679 N N . LYS B 1 168 ? -2.508 -22.547 -24.922 1 96.12 168 LYS B N 1
ATOM 2680 C CA . LYS B 1 168 ? -1.155 -22 -24.891 1 96.12 168 LYS B CA 1
ATOM 2681 C C . LYS B 1 168 ? -1.009 -21 -23.75 1 96.12 168 LYS B C 1
ATOM 2683 O O . LYS B 1 168 ? 0.089 -20.5 -23.5 1 96.12 168 LYS B O 1
ATOM 2688 N N . GLU B 1 169 ? -2.086 -20.734 -23.078 1 97.31 169 GLU B N 1
ATOM 2689 C CA . GLU B 1 169 ? -2.008 -19.766 -21.984 1 97.31 169 GLU B CA 1
ATOM 2690 C C . GLU B 1 169 ? -3.25 -19.844 -21.094 1 97.31 169 GLU B C 1
ATOM 2692 O O . GLU B 1 169 ? -4.312 -20.281 -21.547 1 97.31 169 GLU B O 1
ATOM 2697 N N . SER B 1 170 ? -3.117 -19.5 -19.891 1 97.75 170 SER B N 1
ATOM 2698 C CA . SER B 1 170 ? -4.191 -19.266 -18.922 1 97.75 170 SER B CA 1
ATOM 2699 C C . SER B 1 170 ? -4.098 -17.859 -18.328 1 97.75 170 SER B C 1
ATOM 2701 O O . SER B 1 170 ? -3.049 -17.469 -17.812 1 97.75 170 SER B O 1
ATOM 2703 N N . HIS B 1 171 ? -5.168 -17.141 -18.469 1 98.19 171 HIS B N 1
ATOM 2704 C CA . HIS B 1 171 ? -5.242 -15.805 -17.875 1 98.19 171 HIS B CA 1
ATOM 2705 C C . HIS B 1 171 ? -5.621 -15.875 -16.406 1 98.19 171 HIS B C 1
ATOM 2707 O O . HIS B 1 171 ? -6.551 -16.594 -16.031 1 98.19 171 HIS B O 1
ATOM 2713 N N . ILE B 1 172 ? -4.883 -15.164 -15.586 1 98.31 172 ILE B N 1
ATOM 2714 C CA . ILE B 1 172 ? -5.082 -15.156 -14.141 1 98.31 172 ILE B CA 1
ATOM 2715 C C . ILE B 1 172 ? -5.426 -13.742 -13.672 1 98.31 172 ILE B C 1
ATOM 2717 O O . ILE B 1 172 ? -4.695 -12.789 -13.969 1 98.31 172 ILE B O 1
ATOM 2721 N N . SER B 1 173 ? -6.492 -13.617 -13.031 1 98.31 173 SER B N 1
ATOM 2722 C CA . SER B 1 173 ? -6.895 -12.391 -12.352 1 98.31 173 SER B CA 1
ATOM 2723 C C . SER B 1 173 ? -7.211 -12.648 -10.883 1 98.31 173 SER B C 1
ATOM 2725 O O . SER B 1 173 ? -8.125 -13.414 -10.562 1 98.31 173 SER B O 1
ATOM 2727 N N . ILE B 1 174 ? -6.438 -12.07 -9.984 1 98.12 174 ILE B N 1
ATOM 2728 C CA . ILE B 1 174 ? -6.617 -12.25 -8.547 1 98.12 174 ILE B CA 1
ATOM 2729 C C . ILE B 1 174 ? -7.117 -10.953 -7.926 1 98.12 174 ILE B C 1
ATOM 2731 O O . ILE B 1 174 ? -6.531 -9.883 -8.141 1 98.12 174 ILE B O 1
ATOM 2735 N N . ASP B 1 175 ? -8.164 -11.078 -7.168 1 97.88 175 ASP B N 1
ATOM 2736 C CA . ASP B 1 175 ? -8.75 -9.93 -6.469 1 97.88 175 ASP B CA 1
ATOM 2737 C C . ASP B 1 175 ? -8.984 -10.25 -4.996 1 97.88 175 ASP B C 1
ATOM 2739 O O . ASP B 1 175 ? -8.93 -11.414 -4.59 1 97.88 175 ASP B O 1
ATOM 2743 N N . MET B 1 176 ? -9.258 -9.172 -4.297 1 97.88 176 MET B N 1
ATOM 2744 C CA . MET B 1 176 ? -9.531 -9.312 -2.869 1 97.88 176 MET B CA 1
ATOM 2745 C C . MET B 1 176 ? -10.602 -8.328 -2.418 1 97.88 176 MET B C 1
ATOM 2747 O O . MET B 1 176 ? -10.672 -7.207 -2.92 1 97.88 176 MET B O 1
ATOM 2751 N N . ASN B 1 177 ? -11.453 -8.75 -1.564 1 98 177 ASN B N 1
ATOM 2752 C CA . ASN B 1 177 ? -12.32 -7.855 -0.802 1 98 177 ASN B CA 1
ATOM 2753 C C . ASN B 1 177 ? -12.461 -8.312 0.647 1 98 177 ASN B C 1
ATOM 2755 O O . ASN B 1 177 ? -12.266 -9.492 0.952 1 98 177 ASN B O 1
ATOM 2759 N N . ALA B 1 178 ? -12.781 -7.445 1.505 1 98.38 178 ALA B N 1
ATOM 2760 C CA . ALA B 1 178 ? -12.922 -7.719 2.934 1 98.38 178 ALA B CA 1
ATOM 2761 C C . ALA B 1 178 ? -13.898 -6.746 3.586 1 98.38 178 ALA B C 1
ATOM 2763 O O . ALA B 1 178 ? -14.125 -5.645 3.074 1 98.38 178 ALA B O 1
ATOM 2764 N N . LYS B 1 179 ? -14.477 -7.195 4.609 1 97.38 179 LYS B N 1
ATOM 2765 C CA . LYS B 1 179 ? -15.344 -6.363 5.441 1 97.38 179 LYS B CA 1
ATOM 2766 C C . LYS B 1 179 ? -15 -6.516 6.918 1 97.38 179 LYS B C 1
ATOM 2768 O O . LYS B 1 179 ? -14.734 -7.625 7.387 1 97.38 179 LYS B O 1
ATOM 2773 N N . ALA B 1 180 ? -14.984 -5.441 7.59 1 97.31 180 ALA B N 1
ATOM 2774 C CA . ALA B 1 180 ? -14.688 -5.457 9.023 1 97.31 180 ALA B CA 1
ATOM 2775 C C . ALA B 1 180 ? -15.594 -4.496 9.781 1 97.31 180 ALA B C 1
ATOM 2777 O O . ALA B 1 180 ? -16.031 -3.477 9.234 1 97.31 180 ALA B O 1
ATOM 2778 N N . ALA B 1 181 ? -15.812 -4.852 10.961 1 96 181 ALA B N 1
ATOM 2779 C CA . ALA B 1 181 ? -16.594 -3.986 11.844 1 96 181 ALA B CA 1
ATOM 2780 C C . ALA B 1 181 ? -15.805 -2.74 12.227 1 96 181 ALA B C 1
ATOM 2782 O O . ALA B 1 181 ? -14.578 -2.793 12.359 1 96 181 ALA B O 1
ATOM 2783 N N . ALA B 1 182 ? -16.531 -1.712 12.516 1 91.19 182 ALA B N 1
ATOM 2784 C CA . ALA B 1 182 ? -15.938 -0.451 12.953 1 91.19 182 ALA B CA 1
ATOM 2785 C C . ALA B 1 182 ? -15.055 -0.655 14.172 1 91.19 182 ALA B C 1
ATOM 2787 O O . ALA B 1 182 ? -14 -0.024 14.297 1 91.19 182 ALA B O 1
ATOM 2788 N N . ALA B 1 183 ? -15.445 -1.456 15.016 1 92.5 183 ALA B N 1
ATOM 2789 C CA . ALA B 1 183 ? -14.742 -1.682 16.266 1 92.5 183 ALA B CA 1
ATOM 2790 C C . ALA B 1 183 ? -13.398 -2.365 16.031 1 92.5 183 ALA B C 1
ATOM 2792 O O . ALA B 1 183 ? -12.531 -2.373 16.906 1 92.5 183 ALA B O 1
ATOM 2793 N N . ASP B 1 184 ? -13.266 -2.986 14.891 1 94.12 184 ASP B N 1
ATOM 2794 C CA . ASP B 1 184 ? -12.07 -3.787 14.625 1 94.12 184 ASP B CA 1
ATOM 2795 C C . ASP B 1 184 ? -11.008 -2.965 13.898 1 94.12 184 ASP B C 1
ATOM 2797 O O . ASP B 1 184 ? -9.922 -3.473 13.602 1 94.12 184 ASP B O 1
ATOM 2801 N N . VAL B 1 185 ? -11.328 -1.759 13.57 1 89.75 185 VAL B N 1
ATOM 2802 C CA . VAL B 1 185 ? -10.375 -0.936 12.836 1 89.75 185 VAL B CA 1
ATOM 2803 C C . VAL B 1 185 ? -10.281 0.448 13.477 1 89.75 185 VAL B C 1
ATOM 2805 O O . VAL B 1 185 ? -11.281 0.983 13.961 1 89.75 185 VAL B O 1
ATOM 2808 N N . ALA B 1 186 ? -9.039 0.955 13.508 1 81.44 186 ALA B N 1
ATOM 2809 C CA . ALA B 1 186 ? -8.844 2.326 13.969 1 81.44 186 ALA B CA 1
ATOM 2810 C C . ALA B 1 186 ? -8.797 3.303 12.797 1 81.44 186 ALA B C 1
ATOM 2812 O O . ALA B 1 186 ? -8.258 2.984 11.734 1 81.44 186 ALA B O 1
ATOM 2813 N N . GLU B 1 187 ? -9.383 4.426 13.047 1 77.62 187 GLU B N 1
ATOM 2814 C CA . GLU B 1 187 ? -9.258 5.473 12.039 1 77.62 187 GLU B CA 1
ATOM 2815 C C . GLU B 1 187 ? -7.797 5.766 11.727 1 77.62 187 GLU B C 1
ATOM 2817 O O . GLU B 1 187 ? -6.961 5.824 12.633 1 77.62 187 GLU B O 1
ATOM 2822 N N . GLY B 1 188 ? -7.574 5.852 10.359 1 74.06 188 GLY B N 1
ATOM 2823 C CA . GLY B 1 188 ? -6.223 6.184 9.945 1 74.06 188 GLY B CA 1
ATOM 2824 C C . GLY B 1 188 ? -5.289 4.988 9.938 1 74.06 188 GLY B C 1
ATOM 2825 O O . GLY B 1 188 ? -4.141 5.094 9.5 1 74.06 188 GLY B O 1
ATOM 2826 N N . ALA B 1 189 ? -5.77 3.84 10.422 1 77.38 189 ALA B N 1
ATOM 2827 C CA . ALA B 1 189 ? -4.922 2.65 10.469 1 77.38 189 ALA B CA 1
ATOM 2828 C C . ALA B 1 189 ? -4.574 2.164 9.07 1 77.38 189 ALA B C 1
ATOM 2830 O O . ALA B 1 189 ? -5.426 2.172 8.172 1 77.38 189 ALA B O 1
ATOM 2831 N N . ALA B 1 190 ? -3.32 1.799 8.891 1 77.31 190 ALA B N 1
ATOM 2832 C CA . ALA B 1 190 ? -2.924 1.045 7.703 1 77.31 190 ALA B CA 1
ATOM 2833 C C . ALA B 1 190 ? -3.283 -0.431 7.844 1 77.31 190 ALA B C 1
ATOM 2835 O O . ALA B 1 190 ? -2.918 -1.072 8.836 1 77.31 190 ALA B O 1
ATOM 2836 N N . ILE B 1 191 ? -4.031 -0.878 6.879 1 85.94 191 ILE B N 1
ATOM 2837 C CA . ILE B 1 191 ? -4.352 -2.301 6.898 1 85.94 191 ILE B CA 1
ATOM 2838 C C . ILE B 1 191 ? -3.738 -2.986 5.68 1 85.94 191 ILE B C 1
ATOM 2840 O O . ILE B 1 191 ? -3.543 -2.355 4.637 1 85.94 191 ILE B O 1
ATOM 2844 N N . ASN B 1 192 ? -3.432 -4.25 5.809 1 84.5 192 ASN B N 1
ATOM 2845 C CA . ASN B 1 192 ? -2.887 -5.012 4.691 1 84.5 192 ASN B CA 1
ATOM 2846 C C . ASN B 1 192 ? -3.309 -6.477 4.754 1 84.5 192 ASN B C 1
ATOM 2848 O O . ASN B 1 192 ? -3.717 -6.965 5.809 1 84.5 192 ASN B O 1
ATOM 2852 N N . PHE B 1 193 ? -3.297 -7.062 3.645 1 90.38 193 PHE B N 1
ATOM 2853 C CA . PHE B 1 193 ? -3.611 -8.477 3.471 1 90.38 193 PHE B CA 1
ATOM 2854 C C . PHE B 1 193 ? -2.516 -9.18 2.68 1 90.38 193 PHE B C 1
ATOM 2856 O O . PHE B 1 193 ? -1.989 -8.633 1.711 1 90.38 193 PHE B O 1
ATOM 2863 N N . VAL B 1 194 ? -2.178 -10.375 3.145 1 86.94 194 VAL B N 1
ATOM 2864 C CA . VAL B 1 194 ? -1.195 -11.211 2.463 1 86.94 194 VAL B CA 1
ATOM 2865 C C . VAL B 1 194 ? -1.794 -12.586 2.184 1 86.94 194 VAL B C 1
ATOM 2867 O O . VAL B 1 194 ? -2.328 -13.234 3.088 1 86.94 194 VAL B O 1
ATOM 2870 N N . ALA B 1 195 ? -1.699 -13.016 0.943 1 93.62 195 ALA B N 1
ATOM 2871 C CA . ALA B 1 195 ? -2.266 -14.312 0.575 1 93.62 195 ALA B CA 1
ATOM 2872 C C . ALA B 1 195 ? -1.315 -15.086 -0.334 1 93.62 195 ALA B C 1
ATOM 2874 O O . ALA B 1 195 ? -0.992 -14.633 -1.435 1 93.62 195 ALA B O 1
ATOM 2875 N N . PRO B 1 196 ? -0.896 -16.188 0.062 1 92.31 196 PRO B N 1
ATOM 2876 C CA . PRO B 1 196 ? -0.146 -17.078 -0.836 1 92.31 196 PRO B CA 1
ATOM 2877 C C . PRO B 1 196 ? -1.052 -17.969 -1.681 1 92.31 196 PRO B C 1
ATOM 2879 O O . PRO B 1 196 ? -1.966 -18.609 -1.149 1 92.31 196 PRO B O 1
ATOM 2882 N N . VAL B 1 197 ? -0.827 -18.047 -2.967 1 95.38 197 VAL B N 1
ATOM 2883 C CA . VAL B 1 197 ? -1.597 -18.875 -3.887 1 95.38 197 VAL B CA 1
ATOM 2884 C C . VAL B 1 197 ? -0.67 -19.859 -4.586 1 95.38 197 VAL B C 1
ATOM 2886 O O . VAL B 1 197 ? 0.368 -19.469 -5.129 1 95.38 197 VAL B O 1
ATOM 2889 N N . THR B 1 198 ? -1.09 -21.094 -4.547 1 95.44 198 THR B N 1
ATOM 2890 C CA . THR B 1 198 ? -0.374 -22.156 -5.266 1 95.44 198 THR B CA 1
ATOM 2891 C C . THR B 1 198 ? -1.1 -22.516 -6.559 1 95.44 198 THR B C 1
ATOM 2893 O O . THR B 1 198 ? -2.32 -22.672 -6.566 1 95.44 198 THR B O 1
ATOM 2896 N N . PHE B 1 199 ? -0.326 -22.609 -7.57 1 96.5 199 PHE B N 1
ATOM 2897 C CA . PHE B 1 199 ? -0.82 -23.047 -8.867 1 96.5 199 PHE B CA 1
ATOM 2898 C C . PHE B 1 199 ? -0.257 -24.406 -9.234 1 96.5 199 PHE B C 1
ATOM 2900 O O . PHE B 1 199 ? 0.96 -24.609 -9.25 1 96.5 199 PHE B O 1
ATOM 2907 N N . ALA B 1 200 ? -1.123 -25.328 -9.477 1 95.75 200 ALA B N 1
ATOM 2908 C CA . ALA B 1 200 ? -0.767 -26.625 -10.016 1 95.75 200 ALA B CA 1
ATOM 2909 C C . ALA B 1 200 ? -0.996 -26.672 -11.523 1 95.75 200 ALA B C 1
ATOM 2911 O O . ALA B 1 200 ? -2.135 -26.578 -11.992 1 95.75 200 ALA B O 1
ATOM 2912 N N . VAL B 1 201 ? 0.059 -26.844 -12.227 1 95.38 201 VAL B N 1
ATOM 2913 C CA . VAL B 1 201 ? -0.009 -26.734 -13.68 1 95.38 201 VAL B CA 1
ATOM 2914 C C . VAL B 1 201 ? 0.397 -28.047 -14.312 1 95.38 201 VAL B C 1
ATOM 2916 O O . VAL B 1 201 ? 1.44 -28.625 -13.977 1 95.38 201 VAL B O 1
ATOM 2919 N N . ASP B 1 202 ? -0.493 -28.469 -15.211 1 95.19 202 ASP B N 1
ATOM 2920 C CA . ASP B 1 202 ? -0.247 -29.656 -16 1 95.19 202 ASP B CA 1
ATOM 2921 C C . ASP B 1 202 ? 0.032 -29.312 -17.469 1 95.19 202 ASP B C 1
ATOM 2923 O O . ASP B 1 202 ? -0.851 -28.812 -18.172 1 95.19 202 ASP B O 1
ATOM 2927 N N . ILE B 1 203 ? 1.245 -29.594 -17.844 1 93.31 203 ILE B N 1
ATOM 2928 C CA . ILE B 1 203 ? 1.659 -29.344 -19.219 1 93.31 203 ILE B CA 1
ATOM 2929 C C . ILE B 1 203 ? 1.729 -30.656 -19.984 1 93.31 203 ILE B C 1
ATOM 2931 O O . ILE B 1 203 ? 2.211 -31.656 -19.469 1 93.31 203 ILE B O 1
#

Sequence (406 aa):
MKKNLLITSVLAMATVSGSVLAAVTNGQLTFNWQGVVPSAPVTQSSWAFVNGLDIPFTPGTEQLNITLDSNKDITARSVKPYDFFIVPVSGNVTPGAPVTRDTSANINSVNAFLSSVPVSNGFVGNKQLTLSTAVEAAKGEVAITLNGQALKVGSASPTVVTVASNKKESHISIDMNAKAAAADVAEGAAINFVAPVTFAVDIMKKNLLITSVLAMATVSGSVLAAVTNGQLTFNWQGVVPSAPVTQSSWAFVNGLDIPFTPGTEQLNITLDSNKDITARSVKPYDFFIVPVSGNVTPGAPVTRDTSANINSVNAFLSSVPVSNGFVGNKQLTLSTAVEAAKGEVAITLNGQALKVGSASPTVVTVASNKKESHISIDMNAKAAAADVAEGAAINFVAPVTFAVDI

Organism: Escherichia coli (NCBI:txid562)

Nearest PDB structures (foldseek):
  8ehs-assembly1_D  TM=5.804E-01  e=2.169E-04  Escherichia coli
  2uy6-assembly1_B  TM=3.870E-01  e=2.103E-02  Escherichia coli
  2uy7-assembly4_H  TM=3.761E-01  e=1.505E-01  Escherichia coli
  7kv0-assembly2_B  TM=1.647E-01  e=1.283E-01  Paenibacillus xylanivorans
  8ehs-assembly1_D  TM=5.796E-01  e=1.862E-04  Escherichia coli

pLDDT: mean 85.57, std 18.2, range [31.27, 98.69]